Protein AF-A0A7S2F0U7-F1 (afdb_monomer_lite)

Foldseek 3Di:
DDDDPVCVVVPPPPPDDPCVDPVNVVVVVLVPDPPVVVVVVVVVVLLVLLPDDLVVNLVVVVVVLVVLVVVVVVVVVVVVVPPPPPPPDDPDDDDDDDDDDDDDDDDDDDDDDDDDDDDDDDDDDDDDDDDDDDDDDDPPPPPPPPPPPPCVVLVVLVVVLVVVLVSLVSSPLVPDDVVSLVVSLVVCVVSVCVVPQVLSVLVSLLSDDQVSLVVSLVSCVVSCNDPPLCSVVSCQCSHVVHVSNVVVVVVVVVVVCVVCLVVLVVVLVVLLVVLVVCVVFPLCPPVSVLSPVLSVLSVQLSVLVVQLCVLCVVVVVQCSNCVPQLVVQLVPDDPPDDPLVNSCRSRPPDDPVSVVSNVVSVVSNVVSLVVSLVSLVVLVVSLVVSVVVVDDVVSSVVSVVSSVVSVVVSVVVVVVVVVVVVVVVVVVVPPPVVPPDPPDPPVVVVVVVVVVVPPDDDDDDDDDDDDDDD

Organism: NCBI:txid327968

Sequence (470 aa):
AGVDLLQVGSLEHFDGSVEVLPIFRVAGALNDVPLEAKQALVLNTLAGFGNLPPPRRAEALRTALRTADLFKQADTTELQKLLPTGRRRDEEPVPKGEQFRGRVVEASRPEVWPDAPSTPSCGSCCAAPRRLHELDSDPKTSYAYKHANTDEPALVAQHMVQNFIRIIKEAKLREMPPEEFEAIAKEVQVQGARLVQPKQLVDVVSELSLEEREHLTEALVDARIVPEGQRGVLEEALRPGGYADKLSAVVRVVGSAFKLAWVCGALPIVELLLAVLLGQFPCGVALVIWLRVDFLLSLGLVAAACFMMHAFAPVYQRLREDPVGAVQRWQVMPEDCDLSEILGAVVPEVGLATYRAVGIGALACFGLVLLGTSWAVLGVLELLAVAFATCANAVLLSCAVFVALRFGLAVLLMHVVFLALDEIQLHRSRMPLLGGSILPVYEAAISRETSSIFKRTPTPRAPSEVSDFF

Radius of gyration: 35.86 Å; chains: 1; bounding box: 101×100×94 Å

Structure (mmCIF, N/CA/C/O backbone):
data_AF-A0A7S2F0U7-F1
#
_entry.id   AF-A0A7S2F0U7-F1
#
loop_
_atom_site.group_PDB
_atom_site.id
_atom_site.type_symbol
_atom_site.label_atom_id
_atom_site.label_alt_id
_atom_site.label_comp_id
_atom_site.label_asym_id
_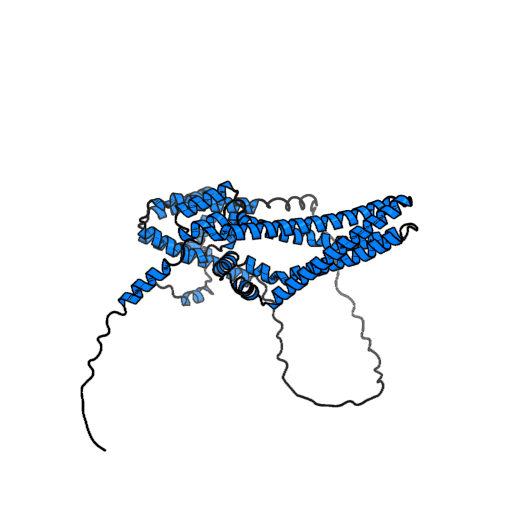atom_site.label_entity_id
_atom_site.label_seq_id
_atom_site.pdbx_PDB_ins_code
_atom_site.Cartn_x
_atom_site.Cartn_y
_atom_site.Cartn_z
_atom_site.occupancy
_atom_site.B_iso_or_equiv
_atom_site.auth_seq_id
_atom_site.auth_comp_id
_atom_site.auth_asym_id
_atom_site.auth_atom_id
_atom_site.pdbx_PDB_model_num
ATOM 1 N N . ALA A 1 1 ? -8.933 -6.677 55.255 1.00 35.47 1 ALA A N 1
ATOM 2 C CA . ALA A 1 1 ? -7.642 -6.666 55.967 1.00 35.47 1 ALA A CA 1
ATOM 3 C C . ALA A 1 1 ? -6.617 -6.036 55.034 1.00 35.47 1 ALA A C 1
ATOM 5 O O . ALA A 1 1 ? -6.398 -6.583 53.960 1.00 35.47 1 ALA A O 1
ATOM 6 N N . GLY A 1 2 ? -6.132 -4.834 55.353 1.00 32.94 2 GLY A N 1
ATOM 7 C CA . GLY A 1 2 ? -5.154 -4.130 54.522 1.00 32.94 2 GLY A CA 1
ATOM 8 C C . GLY A 1 2 ? -3.786 -4.777 54.683 1.00 32.94 2 GLY A C 1
ATOM 9 O O . GLY A 1 2 ? -3.299 -4.877 55.805 1.00 32.94 2 GLY A O 1
ATOM 10 N N . VAL A 1 3 ? -3.214 -5.263 53.584 1.00 36.38 3 VAL A N 1
ATOM 11 C CA . VAL A 1 3 ? -1.819 -5.709 53.544 1.00 36.38 3 VAL A CA 1
ATOM 12 C C . VAL A 1 3 ? -0.976 -4.470 53.277 1.00 36.38 3 VAL A C 1
ATOM 14 O O . VAL A 1 3 ? -1.165 -3.792 52.268 1.00 36.38 3 VAL A O 1
ATOM 17 N N . ASP A 1 4 ? -0.111 -4.150 54.231 1.00 33.41 4 ASP A N 1
ATOM 18 C CA . ASP A 1 4 ? 0.756 -2.981 54.218 1.00 33.41 4 ASP A CA 1
ATOM 19 C C . ASP A 1 4 ? 1.892 -3.202 53.206 1.00 33.41 4 ASP A C 1
ATOM 21 O O . ASP A 1 4 ? 2.687 -4.133 53.347 1.00 33.41 4 ASP A O 1
ATOM 25 N N . LEU A 1 5 ? 1.988 -2.357 52.174 1.00 42.28 5 LEU A N 1
ATOM 26 C CA . LEU A 1 5 ? 3.029 -2.442 51.133 1.00 42.28 5 LEU A CA 1
ATOM 27 C C . LEU A 1 5 ? 4.456 -2.271 51.697 1.00 42.28 5 LEU A C 1
ATOM 29 O O . LEU A 1 5 ? 5.426 -2.643 51.041 1.00 42.28 5 LEU A O 1
ATOM 33 N N . LEU A 1 6 ? 4.586 -1.792 52.938 1.00 40.56 6 LEU A N 1
ATOM 34 C CA . LEU A 1 6 ? 5.848 -1.727 53.679 1.00 40.56 6 LEU A CA 1
ATOM 35 C C . LEU A 1 6 ? 6.381 -3.101 54.127 1.00 40.56 6 LEU A C 1
ATOM 37 O O . LEU A 1 6 ? 7.569 -3.212 54.417 1.00 40.56 6 LEU A O 1
ATOM 41 N N . GLN A 1 7 ? 5.568 -4.167 54.130 1.00 45.78 7 GLN A N 1
ATOM 42 C CA . GLN A 1 7 ? 6.067 -5.521 54.418 1.00 45.78 7 GLN A CA 1
ATOM 43 C C . GLN A 1 7 ? 6.846 -6.151 53.255 1.00 45.78 7 GLN A C 1
ATOM 45 O O . GLN A 1 7 ? 7.627 -7.073 53.486 1.00 45.78 7 GLN A O 1
ATOM 50 N N . VAL A 1 8 ? 6.715 -5.644 52.024 1.00 47.84 8 VAL A N 1
ATOM 51 C CA . VAL A 1 8 ? 7.407 -6.218 50.854 1.00 47.84 8 VAL A CA 1
ATOM 52 C C . VAL A 1 8 ? 8.925 -5.997 50.924 1.00 47.84 8 VAL A C 1
ATOM 54 O O . VAL A 1 8 ? 9.683 -6.874 50.523 1.00 47.84 8 VAL A O 1
ATOM 57 N N . GLY A 1 9 ? 9.388 -4.902 51.540 1.00 47.81 9 GLY A N 1
ATOM 58 C CA . GLY A 1 9 ? 10.821 -4.642 51.751 1.00 47.81 9 GLY A CA 1
ATOM 59 C C . GLY A 1 9 ? 11.499 -5.607 52.734 1.00 47.81 9 GLY A C 1
ATOM 60 O O . GLY A 1 9 ? 12.716 -5.744 52.724 1.00 47.81 9 GLY A O 1
ATOM 61 N N . SER A 1 10 ? 10.725 -6.325 53.556 1.00 46.16 10 SER A N 1
ATOM 62 C CA . SER A 1 10 ? 11.263 -7.331 54.486 1.00 46.16 10 SER A CA 1
ATOM 63 C C . SER A 1 10 ? 11.508 -8.707 53.847 1.00 46.16 10 SER A C 1
ATOM 65 O O . SER A 1 10 ? 12.075 -9.584 54.494 1.00 46.16 10 SER A O 1
ATOM 67 N N . LEU A 1 11 ? 11.129 -8.897 52.575 1.00 46.50 11 LEU A N 1
ATOM 68 C CA . LEU A 1 11 ? 11.345 -10.144 51.829 1.00 46.50 11 LEU A CA 1
ATOM 69 C C . LEU A 1 11 ? 12.674 -10.186 51.056 1.00 46.50 11 LEU A C 1
ATOM 71 O O . LEU A 1 11 ? 13.037 -11.248 50.559 1.00 46.50 11 LEU A O 1
ATOM 75 N N . GLU A 1 12 ? 13.436 -9.087 50.982 1.00 50.28 12 GLU A N 1
ATOM 76 C CA . GLU A 1 12 ? 14.735 -9.067 50.282 1.00 50.28 12 GLU A CA 1
ATOM 77 C C . GLU A 1 12 ? 15.843 -9.863 50.998 1.00 50.28 12 GLU A C 1
ATOM 79 O O . GLU A 1 12 ? 16.900 -10.080 50.416 1.00 50.28 12 GLU A O 1
ATOM 84 N N . HIS A 1 13 ? 15.632 -10.307 52.242 1.00 47.69 13 HIS A N 1
ATOM 85 C CA . HIS A 1 13 ? 16.578 -11.133 53.013 1.00 47.69 13 HIS A CA 1
ATOM 86 C C . HIS A 1 13 ? 15.904 -12.395 53.575 1.00 47.69 13 HIS A C 1
ATOM 88 O O . HIS A 1 13 ? 16.092 -12.768 54.734 1.00 47.69 13 HIS A O 1
ATOM 94 N N . PHE A 1 14 ? 15.070 -13.058 52.770 1.00 53.19 14 PHE A N 1
ATOM 95 C CA . PHE A 1 14 ? 14.554 -14.374 53.137 1.00 53.19 14 PHE A CA 1
ATOM 96 C C . PHE A 1 14 ? 15.553 -15.462 52.706 1.00 53.19 14 PHE A C 1
ATOM 98 O O . PHE A 1 14 ? 15.464 -15.995 51.607 1.00 53.19 14 PHE A O 1
ATOM 105 N N . ASP A 1 15 ? 16.489 -15.818 53.594 1.00 57.03 15 ASP A N 1
ATOM 106 C CA . ASP A 1 15 ? 17.444 -16.937 53.412 1.00 57.03 15 ASP A CA 1
ATOM 107 C C . ASP A 1 15 ? 16.769 -18.332 53.449 1.00 57.03 15 ASP A C 1
ATOM 109 O O . ASP A 1 15 ? 17.424 -19.374 53.364 1.00 57.03 15 ASP A O 1
ATOM 113 N N . GLY A 1 16 ? 15.442 -18.384 53.598 1.00 62.53 16 GLY A N 1
ATOM 114 C CA . GLY A 1 16 ? 14.666 -19.616 53.521 1.00 62.53 16 GLY A CA 1
ATOM 115 C C . GLY A 1 16 ? 14.391 -20.007 52.072 1.00 62.53 16 GLY A C 1
ATOM 116 O O . GLY A 1 16 ? 13.912 -19.189 51.291 1.00 62.53 16 GLY A O 1
ATOM 117 N N . SER A 1 17 ? 14.634 -21.274 51.721 1.00 62.44 17 SER A N 1
ATOM 118 C CA . SER A 1 17 ? 14.264 -21.816 50.408 1.00 62.44 17 SER A CA 1
ATOM 119 C C . SER A 1 17 ? 12.797 -21.493 50.087 1.00 62.44 17 SER A C 1
ATOM 121 O O . SER A 1 17 ? 11.873 -21.920 50.788 1.00 62.44 17 SER A O 1
ATOM 123 N N . VAL A 1 18 ? 12.593 -20.727 49.014 1.00 61.75 18 VAL A N 1
ATOM 124 C CA . VAL A 1 18 ? 11.282 -20.268 48.526 1.00 61.75 18 VAL A CA 1
ATOM 125 C C . VAL A 1 18 ? 10.366 -21.462 48.197 1.00 61.75 18 VAL A C 1
ATOM 127 O O . VAL A 1 18 ? 9.144 -21.361 48.280 1.00 61.75 18 VAL A O 1
ATOM 130 N N . GLU A 1 19 ? 10.950 -22.638 47.945 1.00 59.66 19 GLU A N 1
ATOM 131 C CA . GLU A 1 19 ? 10.261 -23.910 47.687 1.00 59.66 19 GLU A CA 1
ATOM 132 C C . GLU A 1 19 ? 9.502 -24.465 48.908 1.00 59.66 19 GLU A C 1
ATOM 134 O O . GLU A 1 19 ? 8.650 -25.350 48.781 1.00 59.66 19 GLU A O 1
ATOM 139 N N . VAL A 1 20 ? 9.785 -23.967 50.117 1.00 74.50 20 VAL A N 1
ATOM 140 C CA . VAL A 1 20 ? 9.111 -24.424 51.345 1.00 74.50 20 VAL A CA 1
ATOM 141 C C . VAL A 1 20 ? 7.771 -23.715 51.550 1.00 74.50 20 VAL A C 1
ATOM 143 O O . VAL A 1 20 ? 6.907 -24.218 52.273 1.00 74.50 20 VAL A O 1
ATOM 146 N N . LEU A 1 21 ? 7.556 -22.575 50.890 1.00 70.00 21 LEU A N 1
ATOM 147 C CA . LEU A 1 21 ? 6.312 -21.831 51.012 1.00 70.00 21 LEU A CA 1
ATOM 148 C C . LEU A 1 21 ? 5.146 -22.640 50.408 1.00 70.00 21 LEU A C 1
ATOM 150 O O . LEU A 1 21 ? 5.244 -23.124 49.275 1.00 70.00 21 LEU A O 1
ATOM 154 N N . PRO A 1 22 ? 4.008 -22.764 51.120 1.00 67.81 22 PRO A N 1
ATOM 155 C CA . PRO A 1 22 ? 2.876 -23.579 50.677 1.00 67.81 22 PRO A CA 1
ATOM 156 C C . PRO A 1 22 ? 2.378 -23.236 49.269 1.00 67.81 22 PRO A C 1
ATOM 158 O O . PRO A 1 22 ? 1.986 -24.131 48.527 1.00 67.81 22 PRO A O 1
ATOM 161 N N . ILE A 1 23 ? 2.442 -21.961 48.874 1.00 56.31 23 ILE A N 1
ATOM 162 C CA . ILE A 1 23 ? 2.004 -21.516 47.547 1.00 56.31 23 ILE A CA 1
ATOM 163 C C . ILE A 1 23 ? 2.894 -22.060 46.419 1.00 56.31 23 ILE A C 1
ATOM 165 O O . ILE A 1 23 ? 2.378 -22.445 45.375 1.00 56.31 23 ILE A O 1
ATOM 169 N N . PHE A 1 24 ? 4.204 -22.186 46.649 1.00 60.50 24 PHE A N 1
ATOM 170 C CA . PHE A 1 24 ? 5.145 -22.740 45.673 1.00 60.50 24 PHE A CA 1
ATOM 171 C C . PHE A 1 24 ? 5.071 -24.266 45.616 1.00 60.50 24 PHE A C 1
ATOM 173 O O . PHE A 1 24 ? 5.196 -24.836 44.537 1.00 60.50 24 PHE A O 1
ATOM 180 N N . ARG A 1 25 ? 4.756 -24.935 46.734 1.00 71.69 25 ARG A N 1
ATOM 181 C CA . ARG A 1 25 ? 4.440 -26.375 46.725 1.00 71.69 25 ARG A CA 1
ATOM 182 C C . ARG A 1 25 ? 3.171 -26.678 45.946 1.00 71.69 25 ARG A C 1
ATOM 184 O O . ARG A 1 25 ? 3.137 -27.654 45.207 1.00 71.69 25 ARG A O 1
ATOM 191 N N . VAL A 1 26 ? 2.146 -25.839 46.091 1.00 70.31 26 VAL A N 1
ATOM 192 C CA . VAL A 1 26 ? 0.920 -25.961 45.297 1.00 70.31 26 VAL A CA 1
ATOM 193 C C . VAL A 1 26 ? 1.213 -25.678 43.828 1.00 70.31 26 VAL A C 1
ATOM 195 O O . VAL A 1 26 ? 0.771 -26.456 42.998 1.00 70.31 26 VAL A O 1
ATOM 198 N N . ALA A 1 27 ? 1.986 -24.640 43.492 1.00 67.06 27 ALA A N 1
ATOM 199 C CA . ALA A 1 27 ? 2.345 -24.335 42.106 1.00 67.06 27 ALA A CA 1
ATOM 200 C C . ALA A 1 27 ? 3.195 -25.440 41.451 1.00 67.06 27 ALA A C 1
ATOM 202 O O . ALA A 1 27 ? 2.913 -25.827 40.320 1.00 67.06 27 ALA A O 1
ATOM 203 N N . GLY A 1 28 ? 4.182 -25.986 42.168 1.00 75.56 28 GLY A N 1
ATOM 204 C CA . GLY A 1 28 ? 4.998 -27.116 41.715 1.00 75.56 28 GLY A CA 1
ATOM 205 C C . GLY A 1 28 ? 4.162 -28.378 41.521 1.00 75.56 28 GLY A C 1
ATOM 206 O O . GLY A 1 28 ? 4.160 -28.952 40.437 1.00 75.56 28 GLY A O 1
ATOM 207 N N . ALA A 1 29 ? 3.338 -28.731 42.515 1.00 79.00 29 ALA A N 1
ATOM 208 C CA . ALA A 1 29 ? 2.403 -29.845 42.395 1.00 79.00 29 ALA A CA 1
ATOM 209 C C . ALA A 1 29 ? 1.419 -29.637 41.237 1.00 79.00 29 ALA A C 1
ATOM 211 O O . ALA A 1 29 ? 1.126 -30.580 40.513 1.00 79.00 29 ALA A O 1
ATOM 212 N N . LEU A 1 30 ? 0.935 -28.410 41.019 1.00 75.75 30 LEU A N 1
ATOM 213 C CA . LEU A 1 30 ? 0.076 -28.092 39.884 1.00 75.75 30 LEU A CA 1
ATOM 214 C C . LEU A 1 30 ? 0.821 -28.280 38.566 1.00 75.75 30 LEU A C 1
ATOM 216 O O . LEU A 1 30 ? 0.221 -28.769 37.621 1.00 75.75 30 LEU A O 1
ATOM 220 N N . ASN A 1 31 ? 2.099 -27.905 38.486 1.00 79.94 31 ASN A N 1
ATOM 221 C CA . ASN A 1 31 ? 2.896 -28.023 37.270 1.00 79.94 31 ASN A CA 1
ATOM 222 C C . ASN A 1 31 ? 3.106 -29.488 36.857 1.00 79.94 31 ASN A C 1
ATOM 224 O O . ASN A 1 31 ? 2.975 -29.800 35.672 1.00 79.94 31 ASN A O 1
ATOM 228 N N . ASP A 1 32 ? 3.312 -30.372 37.833 1.00 85.75 32 ASP A N 1
ATOM 229 C CA . ASP A 1 32 ? 3.561 -31.805 37.626 1.00 85.75 32 ASP A CA 1
ATOM 230 C C . ASP A 1 32 ? 2.288 -32.615 37.312 1.00 85.75 32 ASP A C 1
ATOM 232 O O . ASP A 1 32 ? 2.357 -33.771 36.890 1.00 85.75 32 ASP A O 1
ATOM 236 N N . VAL A 1 33 ? 1.102 -32.023 37.489 1.00 87.44 33 VAL A N 1
ATOM 237 C CA . VAL A 1 33 ? -0.179 -32.682 37.203 1.00 87.44 33 VAL A CA 1
ATOM 238 C C . VAL A 1 33 ? -0.392 -32.813 35.681 1.00 87.44 33 VAL A C 1
ATOM 240 O O . VAL A 1 33 ? -0.211 -31.832 34.946 1.00 87.44 33 VAL A O 1
ATOM 243 N N . PRO A 1 34 ? -0.821 -33.991 35.177 1.00 85.38 34 PRO A N 1
ATOM 244 C CA . PRO A 1 34 ? -1.132 -34.182 33.761 1.00 85.38 34 PRO A CA 1
ATOM 245 C C . PRO A 1 34 ? -2.223 -33.215 33.283 1.00 85.38 34 PRO A C 1
ATOM 247 O O . PRO A 1 34 ? -3.118 -32.830 34.039 1.00 85.38 34 PRO A O 1
ATOM 250 N N . LEU A 1 35 ? -2.154 -32.822 32.006 1.00 75.62 35 LEU A N 1
ATOM 251 C CA . LEU A 1 35 ? -3.011 -31.784 31.417 1.00 75.62 35 LEU A CA 1
ATOM 252 C C . LEU A 1 35 ? -4.511 -32.039 31.650 1.00 75.62 35 LEU A C 1
ATOM 254 O O . LEU A 1 35 ? -5.248 -31.109 31.963 1.00 75.62 35 LEU A O 1
ATOM 258 N N . GLU A 1 36 ? -4.945 -33.297 31.578 1.00 82.38 36 GLU A N 1
ATOM 259 C CA . GLU A 1 36 ? -6.333 -33.715 31.819 1.00 82.38 36 GLU A CA 1
ATOM 260 C C . GLU A 1 36 ? -6.815 -33.365 33.235 1.00 82.38 36 GLU A C 1
ATOM 262 O O . GLU A 1 36 ? -7.922 -32.865 33.426 1.00 82.38 36 GLU A O 1
ATOM 267 N N . ALA A 1 37 ? -5.964 -33.556 34.244 1.00 81.31 37 ALA A N 1
ATOM 268 C CA . ALA A 1 37 ? -6.294 -33.248 35.630 1.00 81.31 37 ALA A CA 1
ATOM 269 C C . ALA A 1 37 ? -6.231 -31.737 35.918 1.00 81.31 37 ALA A C 1
ATOM 271 O O . ALA A 1 37 ? -7.042 -31.237 36.700 1.00 81.31 37 ALA A O 1
ATOM 272 N N . LYS A 1 38 ? -5.358 -30.984 35.231 1.00 75.62 38 LYS A N 1
ATOM 273 C CA . LYS A 1 38 ? -5.395 -29.507 35.237 1.00 75.62 38 LYS A CA 1
ATOM 274 C C . LYS A 1 38 ? -6.718 -28.994 34.666 1.00 75.62 38 LYS A C 1
ATOM 276 O O . LYS A 1 38 ? -7.359 -28.141 35.272 1.00 75.62 38 LYS A O 1
ATOM 281 N N . GLN A 1 39 ? -7.157 -29.549 33.537 1.00 68.38 39 GLN A N 1
ATOM 282 C CA . GLN A 1 39 ? -8.442 -29.206 32.923 1.00 68.38 39 GLN A CA 1
ATOM 283 C C . GLN A 1 39 ? -9.617 -29.560 33.842 1.00 68.38 39 GLN A C 1
ATOM 285 O O . GLN A 1 39 ? -10.492 -28.723 34.054 1.00 68.38 39 GLN A O 1
ATOM 290 N N . ALA A 1 40 ? -9.616 -30.750 34.449 1.00 76.88 40 ALA A N 1
ATOM 291 C CA . ALA A 1 40 ? -10.644 -31.157 35.406 1.00 76.88 40 ALA A CA 1
ATOM 292 C C . ALA A 1 40 ? -10.696 -30.233 36.633 1.00 76.88 40 ALA A C 1
ATOM 294 O O . ALA A 1 40 ? -11.779 -29.882 37.100 1.00 76.88 40 ALA A O 1
ATOM 295 N N . LEU A 1 41 ? -9.541 -29.792 37.138 1.00 76.88 41 LEU A N 1
ATOM 296 C CA . LEU A 1 41 ? -9.474 -28.835 38.238 1.00 76.88 41 LEU A CA 1
ATOM 297 C C . LEU A 1 41 ? -10.075 -27.483 37.842 1.00 76.88 41 LEU A C 1
ATOM 299 O O . LEU A 1 41 ? -10.883 -26.941 38.593 1.00 76.88 41 LEU A O 1
ATOM 303 N N . VAL A 1 42 ? -9.733 -26.956 36.663 1.00 72.06 42 VAL A N 1
ATOM 304 C CA . VAL A 1 42 ? -10.317 -25.706 36.148 1.00 72.06 42 VAL A CA 1
ATOM 305 C C . VAL A 1 42 ? -11.834 -25.839 36.004 1.00 72.06 42 VAL A C 1
ATOM 307 O O . VAL A 1 42 ? -12.563 -24.979 36.493 1.00 72.06 42 VAL A O 1
ATOM 310 N N . LEU A 1 43 ? -12.319 -26.943 35.429 1.00 67.19 43 LEU A N 1
ATOM 311 C CA . LEU A 1 43 ? -13.753 -27.215 35.279 1.00 67.19 43 LEU A CA 1
ATOM 312 C C . LEU A 1 43 ? -14.472 -27.292 36.631 1.00 67.19 43 LEU A C 1
ATOM 314 O O . LEU A 1 43 ? -15.510 -26.660 36.810 1.00 67.19 43 LEU A O 1
ATOM 318 N N . ASN A 1 44 ? -13.907 -27.994 37.614 1.00 76.75 44 ASN A N 1
ATOM 319 C CA . ASN A 1 44 ? -14.486 -28.079 38.958 1.00 76.75 44 ASN A CA 1
ATOM 320 C C . ASN A 1 44 ? -14.482 -26.725 39.679 1.00 76.75 44 ASN A C 1
ATOM 322 O O . ASN A 1 44 ? -15.413 -26.412 40.422 1.00 76.75 44 ASN A O 1
ATOM 326 N N . THR A 1 45 ? -13.461 -25.901 39.439 1.00 74.88 45 THR A N 1
ATOM 327 C CA . THR A 1 45 ? -13.364 -24.553 40.011 1.00 74.88 45 THR A CA 1
ATOM 328 C C . THR A 1 45 ? -14.417 -23.624 39.397 1.00 74.88 45 THR A C 1
ATOM 330 O O . THR A 1 45 ? -15.090 -22.896 40.126 1.00 74.88 45 THR A O 1
ATOM 333 N N . LEU A 1 46 ? -14.627 -23.697 38.077 1.00 71.12 46 LEU A N 1
ATOM 334 C CA . LEU A 1 46 ? -15.683 -22.964 37.367 1.00 71.12 46 LEU A CA 1
ATOM 335 C C . LEU A 1 46 ? -17.086 -23.421 37.794 1.00 71.12 46 LEU A C 1
ATOM 337 O O . LEU A 1 46 ? -17.947 -22.588 38.079 1.00 71.12 46 LEU A O 1
ATOM 341 N N . ALA A 1 47 ? -17.303 -24.731 37.933 1.00 74.88 47 ALA A N 1
ATOM 342 C CA . ALA A 1 47 ? -18.557 -25.279 38.446 1.00 74.88 47 ALA A CA 1
ATOM 343 C C . ALA A 1 47 ? -18.834 -24.816 39.889 1.00 74.88 47 ALA A C 1
ATOM 345 O O . ALA A 1 47 ? -19.951 -24.415 40.219 1.00 74.88 47 ALA A O 1
ATOM 346 N N . GLY A 1 48 ? -17.806 -24.804 40.745 1.00 78.94 48 GLY A N 1
ATOM 347 C CA . GLY A 1 48 ? -17.885 -24.266 42.103 1.00 78.94 48 GLY A CA 1
ATOM 348 C C . GLY A 1 48 ? -18.218 -22.772 42.134 1.00 78.94 48 GLY A C 1
ATOM 349 O O . GLY A 1 48 ? -19.027 -22.347 42.957 1.00 78.94 48 GLY A O 1
ATOM 350 N N . PHE A 1 49 ? -17.662 -21.988 41.205 1.00 79.69 49 PHE A N 1
ATOM 351 C CA . PHE A 1 49 ? -17.970 -20.564 41.057 1.00 79.69 49 PHE A CA 1
ATOM 352 C C . PHE A 1 49 ? -19.442 -20.326 40.697 1.00 79.69 49 PHE A C 1
ATOM 354 O O . PHE A 1 49 ? -20.078 -19.448 41.281 1.00 79.69 49 PHE A O 1
ATOM 361 N N . GLY A 1 50 ? -20.015 -21.137 39.801 1.00 72.94 50 GLY A N 1
ATOM 362 C CA . GLY A 1 50 ? -21.434 -21.055 39.434 1.00 72.94 50 GLY A CA 1
ATOM 363 C C . GLY A 1 50 ? -22.386 -21.216 40.628 1.00 72.94 50 GLY A C 1
ATOM 364 O O . GLY A 1 50 ? -23.410 -20.533 40.688 1.00 72.94 50 GLY A O 1
ATOM 365 N N . ASN A 1 51 ? -21.997 -22.041 41.608 1.00 82.88 51 ASN A N 1
ATOM 366 C CA . ASN A 1 51 ? -22.768 -22.336 42.821 1.00 82.88 51 ASN A CA 1
ATOM 367 C C . ASN A 1 51 ? -22.644 -21.273 43.929 1.00 82.88 51 ASN A C 1
ATOM 369 O O . ASN A 1 51 ? -23.333 -21.369 44.947 1.00 82.88 51 ASN A O 1
ATOM 373 N N . LEU A 1 52 ? -21.766 -20.274 43.783 1.00 79.75 52 LEU A N 1
ATOM 374 C CA . LEU A 1 52 ? -21.615 -19.223 44.788 1.00 79.75 52 LEU A CA 1
ATOM 375 C C . LEU A 1 52 ? -22.823 -18.265 44.780 1.00 79.75 52 LEU A C 1
ATOM 377 O O . LEU A 1 52 ? -23.354 -17.946 43.713 1.00 79.75 52 LEU A O 1
ATOM 381 N N . PRO A 1 53 ? -23.220 -17.722 45.950 1.00 79.62 53 PRO A N 1
ATOM 382 C CA . PRO A 1 53 ? -24.194 -16.639 46.009 1.00 79.62 53 PRO A CA 1
ATOM 383 C C . PRO A 1 53 ? -23.732 -15.445 45.158 1.00 79.62 53 PRO A C 1
ATOM 385 O O . PRO A 1 53 ? -22.531 -15.153 45.133 1.00 79.62 53 PRO A O 1
ATOM 388 N N . PRO A 1 54 ? -24.650 -14.690 44.535 1.00 80.19 54 PRO A N 1
ATOM 389 C CA . PRO A 1 54 ? -24.315 -13.542 43.695 1.00 80.19 54 PRO A CA 1
ATOM 390 C C . PRO A 1 54 ? -23.250 -12.574 44.236 1.00 80.19 54 PRO A C 1
ATOM 392 O O . PRO A 1 54 ? -22.287 -12.306 43.511 1.00 80.19 54 PRO A O 1
ATOM 395 N N . PRO A 1 55 ? -23.306 -12.106 45.504 1.00 74.56 55 PRO A N 1
ATOM 396 C CA . PRO A 1 55 ? -22.284 -11.194 46.019 1.00 74.56 55 PRO A CA 1
ATOM 397 C C . PRO A 1 55 ? -20.891 -11.839 46.084 1.00 74.56 55 PRO A C 1
ATOM 399 O O . PRO A 1 55 ? -19.888 -11.170 45.841 1.00 74.56 55 PRO A O 1
ATOM 402 N N . ARG A 1 56 ? -20.818 -13.150 46.347 1.00 77.50 56 ARG A N 1
ATOM 403 C CA . ARG A 1 56 ? -19.562 -13.916 46.392 1.00 77.50 56 ARG A CA 1
ATOM 404 C C . ARG A 1 56 ? -19.005 -14.171 44.991 1.00 77.50 56 ARG A C 1
ATOM 406 O O . ARG A 1 56 ? -17.789 -14.160 44.833 1.00 77.50 56 ARG A O 1
ATOM 413 N N . ARG A 1 57 ? -19.865 -14.353 43.978 1.00 79.88 57 ARG A N 1
ATOM 414 C CA . ARG A 1 57 ? -19.445 -14.435 42.565 1.00 79.88 57 ARG A CA 1
ATOM 415 C C . ARG A 1 57 ? -18.816 -13.130 42.103 1.00 79.88 57 ARG A C 1
ATOM 417 O O . ARG A 1 57 ? -17.726 -13.151 41.542 1.00 79.88 57 ARG A O 1
ATOM 424 N N . ALA A 1 58 ? -19.458 -11.999 42.398 1.00 71.25 58 ALA A N 1
ATOM 425 C CA . ALA A 1 58 ? -18.920 -10.683 42.065 1.00 71.25 58 ALA A CA 1
ATOM 426 C C . ALA A 1 58 ? -17.571 -10.418 42.760 1.00 71.25 58 ALA A C 1
ATOM 428 O O . ALA A 1 58 ? -16.640 -9.916 42.135 1.00 71.25 58 ALA A O 1
ATOM 429 N N . GLU A 1 59 ? -17.433 -10.787 44.038 1.00 76.38 59 GLU A N 1
ATOM 430 C CA . GLU A 1 59 ? -16.171 -10.659 44.776 1.00 76.38 59 GLU A CA 1
ATOM 431 C C . GLU A 1 59 ? -15.066 -11.557 44.201 1.00 76.38 59 GLU A C 1
ATOM 433 O O . GLU A 1 59 ? -13.966 -11.078 43.935 1.00 76.38 59 GLU A O 1
ATOM 438 N N . ALA A 1 60 ? -15.364 -12.830 43.935 1.00 76.31 60 ALA A N 1
ATOM 439 C CA . ALA A 1 60 ? -14.407 -13.755 43.335 1.00 76.31 60 ALA A CA 1
ATOM 440 C C . ALA A 1 60 ? -13.981 -13.316 41.921 1.00 76.31 60 ALA A C 1
ATOM 442 O O . ALA A 1 60 ? -12.798 -13.409 41.593 1.00 76.31 60 ALA A O 1
ATOM 443 N N . LEU A 1 61 ? -14.899 -12.760 41.119 1.00 72.81 61 LEU A N 1
ATOM 444 C CA . LEU A 1 61 ? -14.580 -12.186 39.809 1.00 72.81 61 LEU A CA 1
ATOM 445 C C . LEU A 1 61 ? -13.653 -10.969 39.943 1.00 72.81 61 LEU A C 1
ATOM 447 O O . LEU A 1 61 ? -12.640 -10.897 39.253 1.00 72.81 61 LEU A O 1
ATOM 451 N N . ARG A 1 62 ? -13.943 -10.043 40.869 1.00 73.56 62 ARG A N 1
ATOM 452 C CA . ARG A 1 62 ? -13.066 -8.888 41.139 1.00 73.56 62 ARG A CA 1
ATOM 453 C C . ARG A 1 62 ? -11.674 -9.320 41.576 1.00 73.56 62 ARG A C 1
ATOM 455 O O . ARG A 1 62 ? -10.692 -8.731 41.132 1.00 73.56 62 ARG A O 1
ATOM 462 N N . THR A 1 63 ? -11.576 -10.334 42.435 1.00 75.00 63 THR A N 1
ATOM 463 C CA . THR A 1 63 ? -10.280 -10.870 42.857 1.00 75.00 63 THR A CA 1
ATOM 464 C C . THR A 1 63 ? -9.537 -11.469 41.668 1.00 75.00 63 THR A C 1
ATOM 466 O O . THR A 1 63 ? -8.382 -11.115 41.466 1.00 75.00 63 THR A O 1
ATOM 469 N N . ALA A 1 64 ? -10.193 -12.282 40.835 1.00 73.19 64 ALA A N 1
ATOM 470 C CA . ALA A 1 64 ? -9.574 -12.873 39.649 1.00 73.19 64 ALA A CA 1
ATOM 471 C C . ALA A 1 64 ? -9.059 -11.814 38.656 1.00 73.19 64 ALA A C 1
ATOM 473 O O . ALA A 1 64 ? -7.913 -11.899 38.215 1.00 73.19 64 ALA A O 1
ATOM 474 N N . LEU A 1 65 ? -9.862 -10.786 38.354 1.00 66.06 65 LEU A N 1
ATOM 475 C CA . LEU A 1 65 ? -9.469 -9.687 37.463 1.00 66.06 65 LEU A CA 1
ATOM 476 C C . LEU A 1 65 ? -8.288 -8.888 38.039 1.00 66.06 65 LEU A C 1
ATOM 478 O O . LEU A 1 65 ? -7.326 -8.605 37.328 1.00 66.06 65 LEU A O 1
ATOM 482 N N . ARG A 1 66 ? -8.299 -8.607 39.350 1.00 72.06 66 ARG A N 1
ATOM 483 C CA . ARG A 1 66 ? -7.188 -7.928 40.037 1.00 72.06 66 ARG A CA 1
ATOM 484 C C . ARG A 1 66 ? -5.905 -8.757 40.021 1.00 72.06 66 ARG A C 1
ATOM 486 O O . ARG A 1 66 ? -4.820 -8.206 39.866 1.00 72.06 66 ARG A O 1
ATOM 493 N N . THR A 1 67 ? -6.012 -10.073 40.186 1.00 70.25 67 THR A N 1
ATOM 494 C CA . THR A 1 67 ? -4.865 -10.980 40.103 1.00 70.25 67 THR A CA 1
ATOM 495 C C . THR A 1 67 ? -4.303 -11.029 38.679 1.00 70.25 67 THR A C 1
ATOM 497 O O . THR A 1 67 ? -3.086 -10.994 38.517 1.00 70.25 67 THR A O 1
ATOM 500 N N . ALA A 1 68 ? -5.156 -11.032 37.649 1.00 66.69 68 ALA A N 1
ATOM 501 C CA . ALA A 1 68 ? -4.724 -10.964 36.252 1.00 66.69 68 ALA A CA 1
ATOM 502 C C . ALA A 1 68 ? -3.968 -9.658 35.932 1.00 66.69 68 ALA A C 1
ATOM 504 O O . ALA A 1 68 ? -2.922 -9.701 35.284 1.00 66.69 68 ALA A O 1
ATOM 505 N N . ASP A 1 69 ? -4.438 -8.514 36.445 1.00 65.19 69 ASP A N 1
ATOM 506 C CA . ASP A 1 69 ? -3.739 -7.226 36.315 1.00 65.19 69 ASP A CA 1
ATOM 507 C C . ASP A 1 69 ? -2.344 -7.255 36.961 1.00 65.19 69 ASP A C 1
ATOM 509 O O . ASP A 1 69 ? -1.379 -6.759 36.374 1.00 65.19 69 ASP A O 1
ATOM 513 N N . LEU A 1 70 ? -2.211 -7.870 38.143 1.00 71.00 70 LEU A N 1
ATOM 514 C CA . LEU A 1 70 ? -0.922 -8.005 38.830 1.00 71.00 70 LEU A CA 1
ATOM 515 C C . LEU A 1 70 ? 0.070 -8.864 38.036 1.00 71.00 70 LEU A C 1
ATOM 517 O O . LEU A 1 70 ? 1.238 -8.493 37.934 1.00 71.00 70 LEU A O 1
ATOM 521 N N . PHE A 1 71 ? -0.381 -9.969 37.436 1.00 64.69 71 PHE A N 1
ATOM 522 C CA . PHE A 1 71 ? 0.476 -10.794 36.577 1.00 64.69 71 PHE A CA 1
ATOM 523 C C . PHE A 1 71 ? 0.941 -10.034 35.333 1.00 64.69 71 PHE A C 1
ATOM 525 O O . PHE A 1 71 ? 2.122 -10.066 34.998 1.00 64.69 71 PHE A O 1
ATOM 532 N N . LYS A 1 72 ? 0.044 -9.273 34.696 1.00 60.09 72 LYS A N 1
ATOM 533 C CA . LYS A 1 72 ? 0.383 -8.456 33.523 1.00 60.09 72 LYS A CA 1
ATOM 534 C C . LYS A 1 72 ? 1.420 -7.378 33.862 1.00 60.09 72 LYS A C 1
ATOM 536 O O . LYS A 1 72 ? 2.340 -7.143 33.082 1.00 60.09 72 LYS A O 1
ATOM 541 N N . GLN A 1 73 ? 1.304 -6.752 35.036 1.00 69.25 73 GLN A N 1
ATOM 542 C CA . GLN A 1 73 ? 2.298 -5.795 35.534 1.00 69.25 73 GLN A CA 1
ATOM 543 C C . GLN A 1 73 ? 3.641 -6.471 35.842 1.00 69.25 73 GLN A C 1
ATOM 545 O O . GLN A 1 73 ? 4.690 -5.941 35.464 1.00 69.25 73 GLN A O 1
ATOM 550 N N . ALA A 1 74 ? 3.630 -7.650 36.469 1.00 70.38 74 ALA A N 1
ATOM 551 C CA . ALA A 1 74 ? 4.843 -8.407 36.770 1.00 70.38 74 ALA A CA 1
ATOM 552 C C . ALA A 1 74 ? 5.621 -8.778 35.495 1.00 70.38 74 ALA A C 1
ATOM 554 O O . ALA A 1 74 ? 6.816 -8.491 35.426 1.00 70.38 74 ALA A O 1
ATOM 555 N N . ASP A 1 75 ? 4.940 -9.279 34.457 1.00 63.38 75 ASP A N 1
ATOM 556 C CA . ASP A 1 75 ? 5.558 -9.605 33.162 1.00 63.38 75 ASP A CA 1
ATOM 557 C C . ASP A 1 75 ? 6.199 -8.378 32.506 1.00 63.38 75 ASP A C 1
ATOM 559 O O . ASP A 1 75 ? 7.333 -8.442 32.034 1.00 63.38 75 ASP A O 1
ATOM 563 N N . THR A 1 76 ? 5.518 -7.225 32.521 1.00 64.44 76 THR A N 1
ATOM 564 C CA . THR A 1 76 ? 6.096 -5.986 31.971 1.00 64.44 76 THR A CA 1
ATOM 565 C C . THR A 1 76 ? 7.309 -5.494 32.760 1.00 64.44 76 THR A C 1
ATOM 567 O O . THR A 1 76 ? 8.227 -4.925 32.170 1.00 64.44 76 THR A O 1
ATOM 570 N N . THR A 1 77 ? 7.346 -5.743 34.072 1.00 71.19 77 THR A N 1
ATOM 571 C CA . THR A 1 77 ? 8.444 -5.317 34.951 1.00 71.19 77 THR A CA 1
ATOM 572 C C . THR A 1 77 ? 9.662 -6.237 34.800 1.00 71.19 77 THR A C 1
ATOM 574 O O . THR A 1 77 ? 10.792 -5.755 34.755 1.00 71.19 77 THR A O 1
ATOM 577 N N . GLU A 1 78 ? 9.453 -7.548 34.655 1.00 62.12 78 GLU A N 1
ATOM 578 C CA . GLU A 1 78 ? 10.504 -8.531 34.344 1.00 62.12 78 GLU A CA 1
ATOM 579 C C . GLU A 1 78 ? 11.105 -8.290 32.948 1.00 62.12 78 GLU A C 1
ATOM 581 O O . GLU A 1 78 ? 12.328 -8.239 32.801 1.00 62.12 78 GLU A O 1
ATOM 586 N N . LEU A 1 79 ? 10.273 -8.009 31.937 1.00 49.09 79 LEU A N 1
ATOM 587 C CA . LEU A 1 79 ? 10.741 -7.587 30.608 1.00 49.09 79 LEU A CA 1
ATOM 588 C C . LEU A 1 79 ? 11.563 -6.289 30.661 1.00 49.09 79 LEU A C 1
ATOM 590 O O . LEU A 1 79 ? 12.550 -6.160 29.936 1.00 49.09 79 LEU A O 1
ATOM 594 N N . GLN A 1 80 ? 11.212 -5.348 31.542 1.00 54.88 80 GLN A N 1
ATOM 595 C CA . GLN A 1 80 ? 11.992 -4.125 31.764 1.00 54.88 80 GLN A CA 1
ATOM 596 C C . GLN A 1 80 ? 13.342 -4.377 32.446 1.00 54.88 80 GLN A C 1
ATOM 598 O O . GLN A 1 80 ? 14.298 -3.661 32.154 1.00 54.88 80 GLN A O 1
ATOM 603 N N . LYS A 1 81 ? 13.445 -5.385 33.323 1.00 69.38 81 LYS A N 1
ATOM 604 C CA . LYS A 1 81 ? 14.710 -5.780 33.968 1.00 69.38 81 LYS A CA 1
ATOM 605 C C . LYS A 1 81 ? 15.647 -6.540 33.026 1.00 69.38 81 LYS A C 1
ATOM 607 O O . LYS A 1 81 ? 16.861 -6.456 33.190 1.00 69.38 81 LYS A O 1
ATOM 612 N N . LEU A 1 82 ? 15.097 -7.276 32.058 1.00 48.75 82 LEU A N 1
ATOM 613 C CA . LEU A 1 82 ? 15.866 -8.051 31.075 1.00 48.75 82 LEU A CA 1
ATOM 614 C C . LEU A 1 82 ? 16.306 -7.232 29.856 1.00 48.75 82 LEU A C 1
ATOM 616 O O . LEU A 1 82 ? 17.219 -7.643 29.136 1.00 48.75 82 LEU A O 1
ATOM 620 N N . LEU A 1 83 ? 15.702 -6.065 29.620 1.00 44.88 83 LEU A N 1
ATOM 621 C CA . LEU A 1 83 ? 16.228 -5.109 28.654 1.00 44.88 83 LEU A CA 1
ATOM 622 C C . LEU A 1 83 ? 17.555 -4.555 29.195 1.00 44.88 83 LEU A C 1
ATOM 624 O O . LEU A 1 83 ? 17.570 -3.993 30.292 1.00 44.88 83 LEU A O 1
ATOM 628 N N . PRO A 1 84 ? 18.676 -4.685 28.459 1.00 42.00 84 PRO A N 1
ATOM 629 C CA . PRO A 1 84 ? 19.938 -4.120 28.898 1.00 42.00 84 PRO A CA 1
ATOM 630 C C . PRO A 1 84 ? 19.723 -2.623 29.079 1.00 42.00 84 PRO A C 1
ATOM 632 O O . PRO A 1 84 ? 19.411 -1.908 28.123 1.00 42.00 84 PRO A O 1
ATOM 635 N N . THR A 1 85 ? 19.875 -2.150 30.313 1.00 51.22 85 THR A N 1
ATOM 636 C CA . THR A 1 85 ? 20.011 -0.731 30.613 1.00 51.22 85 THR A CA 1
ATOM 637 C C . THR A 1 85 ? 21.272 -0.274 29.900 1.00 51.22 85 THR A C 1
ATOM 639 O O . THR A 1 85 ? 22.389 -0.379 30.403 1.00 51.22 85 THR A O 1
ATOM 642 N N . GLY A 1 86 ? 21.090 0.156 28.650 1.00 42.16 86 GLY A N 1
ATOM 643 C CA . GLY A 1 86 ? 22.108 0.803 27.854 1.00 42.16 86 GLY A CA 1
ATOM 644 C C . GLY A 1 86 ? 22.621 1.960 28.685 1.00 42.16 86 GLY A C 1
ATOM 645 O O . GLY A 1 86 ? 21.923 2.953 28.874 1.00 42.16 86 GLY A O 1
ATOM 646 N N . ARG A 1 87 ? 23.814 1.761 29.243 1.00 39.84 87 ARG A N 1
ATOM 647 C CA . ARG A 1 87 ? 24.596 2.730 29.994 1.00 39.84 87 ARG A CA 1
ATOM 648 C C . ARG A 1 87 ? 24.651 3.997 29.143 1.00 39.84 87 ARG A C 1
ATOM 650 O O . ARG A 1 87 ? 25.442 4.074 28.204 1.00 39.84 87 ARG A O 1
ATOM 657 N N . ARG A 1 88 ? 23.752 4.951 29.419 1.00 40.38 88 ARG A N 1
ATOM 658 C CA . ARG A 1 88 ? 23.848 6.319 28.913 1.00 40.38 88 ARG A CA 1
ATOM 659 C C . ARG A 1 88 ? 25.228 6.785 29.347 1.00 40.38 88 ARG A C 1
ATOM 661 O O . ARG A 1 88 ? 25.472 6.915 30.541 1.00 40.38 88 ARG A O 1
ATOM 668 N N . ARG A 1 89 ? 26.142 6.934 28.386 1.00 44.28 89 ARG A N 1
ATOM 669 C CA . ARG A 1 89 ? 27.328 7.757 28.597 1.00 44.28 89 ARG A CA 1
ATOM 670 C C . ARG A 1 89 ? 26.812 9.115 29.030 1.00 44.28 89 ARG A C 1
ATOM 672 O O . ARG A 1 89 ? 25.957 9.681 28.352 1.00 44.28 89 ARG A O 1
ATOM 679 N N . ASP A 1 90 ? 27.311 9.550 30.169 1.00 42.44 90 ASP A N 1
ATOM 680 C CA . ASP A 1 90 ? 27.094 10.864 30.730 1.00 42.44 90 ASP A CA 1
ATOM 681 C C . ASP A 1 90 ? 27.336 11.917 29.640 1.00 42.44 90 ASP A C 1
ATOM 683 O O . ASP A 1 90 ? 28.448 12.070 29.132 1.00 42.44 90 ASP A O 1
ATOM 687 N N . GLU A 1 91 ? 26.268 12.603 29.231 1.00 41.28 91 GLU A N 1
ATOM 688 C CA . GLU A 1 91 ? 26.392 13.906 28.594 1.00 41.28 91 GLU A CA 1
ATOM 689 C C . GLU A 1 91 ? 26.821 14.872 29.694 1.00 41.28 91 GLU A C 1
ATOM 691 O O . GLU A 1 91 ? 26.028 15.347 30.508 1.00 41.28 91 GLU A O 1
ATOM 696 N N . GLU A 1 92 ? 28.129 15.081 29.744 1.00 42.03 92 GLU A N 1
ATOM 697 C CA . GLU A 1 92 ? 28.779 16.115 30.523 1.00 42.03 92 GLU A CA 1
ATOM 698 C C . GLU A 1 92 ? 28.189 17.486 30.123 1.00 42.03 92 GLU A C 1
ATOM 700 O O . GLU A 1 92 ? 28.114 17.808 28.930 1.00 42.03 92 GLU A O 1
ATOM 705 N N . PRO A 1 93 ? 27.714 18.303 31.078 1.00 42.12 93 PRO A N 1
ATOM 706 C CA . PRO A 1 93 ? 27.102 19.585 30.767 1.00 42.12 93 PRO A CA 1
ATOM 707 C C . PRO A 1 93 ? 28.156 20.561 30.232 1.00 42.12 93 PRO A C 1
ATOM 709 O O . PRO A 1 93 ? 29.024 21.033 30.964 1.00 42.12 93 PRO A O 1
ATOM 712 N N . VAL A 1 94 ? 28.040 20.900 28.946 1.00 45.53 94 VAL A N 1
ATOM 713 C CA . VAL A 1 94 ? 28.827 21.955 28.295 1.00 45.53 94 VAL A CA 1
ATOM 714 C C . VAL A 1 94 ? 28.557 23.296 29.000 1.00 45.53 94 VAL A C 1
ATOM 716 O O . VAL A 1 94 ? 27.402 23.739 29.045 1.00 45.53 94 VAL A O 1
ATOM 719 N N . PRO A 1 95 ? 29.583 23.976 29.545 1.00 47.25 95 PRO A N 1
ATOM 720 C CA . PRO A 1 95 ? 29.405 25.272 30.180 1.00 47.25 95 PRO A CA 1
ATOM 721 C C . PRO A 1 95 ? 29.045 26.331 29.133 1.00 47.25 95 PRO A C 1
ATOM 723 O O . PRO A 1 95 ? 29.726 26.516 28.125 1.00 47.25 95 PRO A O 1
ATOM 726 N N . LYS A 1 96 ? 27.955 27.056 29.397 1.00 52.50 96 LYS A N 1
ATOM 727 C CA . LYS A 1 96 ? 27.581 28.267 28.662 1.00 52.50 96 LYS A CA 1
ATOM 728 C C . LYS A 1 96 ? 28.612 29.354 28.963 1.00 52.50 96 LYS A C 1
ATOM 730 O O . LYS A 1 96 ? 28.644 29.868 30.077 1.00 52.50 96 LYS A O 1
ATOM 735 N N . GLY A 1 97 ? 29.411 29.712 27.965 1.00 38.66 97 GLY A N 1
ATOM 736 C CA . GLY A 1 97 ? 30.387 30.790 28.048 1.00 38.66 97 GLY A CA 1
ATOM 737 C C . GLY A 1 97 ? 30.586 31.482 26.703 1.00 38.66 97 GLY A C 1
ATOM 738 O O . GLY A 1 97 ? 31.052 30.877 25.749 1.00 38.66 97 GLY A O 1
ATOM 739 N N . GLU A 1 98 ? 30.237 32.766 26.693 1.00 40.84 98 GLU A N 1
ATOM 740 C CA . GLU A 1 98 ? 30.923 33.837 25.962 1.00 40.84 98 GLU A CA 1
ATOM 741 C C . GLU A 1 98 ? 30.715 33.978 24.445 1.00 40.84 98 GLU A C 1
ATOM 743 O O . GLU A 1 98 ? 31.452 33.528 23.574 1.00 40.84 98 GLU A O 1
ATOM 748 N N . GLN A 1 99 ? 29.707 34.804 24.175 1.00 48.78 99 GLN A N 1
ATOM 749 C CA . GLN A 1 99 ? 29.692 35.872 23.184 1.00 48.78 99 GLN A CA 1
ATOM 750 C C . GLN A 1 99 ? 31.094 36.476 22.928 1.00 48.78 99 GLN A C 1
ATOM 752 O O . GLN A 1 99 ? 31.551 37.325 23.690 1.00 48.78 99 GLN A O 1
ATOM 757 N N . PHE A 1 100 ? 31.744 36.110 21.816 1.00 41.66 100 PHE A N 1
ATOM 758 C CA . PHE A 1 100 ? 32.903 36.847 21.303 1.00 41.66 100 PHE A CA 1
ATOM 759 C C . PHE A 1 100 ? 32.715 37.281 19.849 1.00 41.66 100 PHE A C 1
ATOM 761 O O . PHE A 1 100 ? 32.533 36.506 18.913 1.00 41.66 100 PHE A O 1
ATOM 768 N N . ARG A 1 101 ? 32.738 38.601 19.712 1.00 41.59 101 ARG A N 1
ATOM 769 C CA . ARG A 1 101 ? 32.678 39.421 18.510 1.00 41.59 101 ARG A CA 1
ATOM 770 C C . ARG A 1 101 ? 34.116 39.583 18.014 1.00 41.59 101 ARG A C 1
ATOM 772 O O . ARG A 1 101 ? 34.926 40.119 18.762 1.00 41.59 101 ARG A O 1
ATOM 779 N N . GLY A 1 102 ? 34.454 39.199 16.781 1.00 34.84 102 GLY A N 1
ATOM 780 C CA . GLY A 1 102 ? 35.829 39.437 16.327 1.00 34.84 102 GLY A CA 1
ATOM 781 C C . GLY A 1 102 ? 36.230 38.932 14.948 1.00 34.84 102 GLY A C 1
ATOM 782 O O . GLY A 1 102 ? 36.832 37.882 14.836 1.00 34.84 102 GLY A O 1
ATOM 783 N N . ARG A 1 103 ? 35.954 39.762 13.939 1.00 34.75 103 ARG A N 1
ATOM 784 C CA . ARG A 1 103 ? 36.924 40.324 12.979 1.00 34.75 103 ARG A CA 1
ATOM 785 C C . ARG A 1 103 ? 37.861 39.376 12.189 1.00 34.75 103 ARG A C 1
ATOM 787 O O . ARG A 1 103 ? 38.782 38.770 12.713 1.00 34.75 103 ARG A O 1
ATOM 794 N N . VAL A 1 104 ? 37.675 39.458 10.870 1.00 44.72 104 VAL A N 1
ATOM 795 C CA . VAL A 1 104 ? 38.633 39.234 9.773 1.00 44.72 104 VAL A CA 1
ATOM 796 C C . VAL A 1 104 ? 40.048 39.720 10.113 1.00 44.72 104 VAL A C 1
ATOM 798 O O . VAL A 1 104 ? 40.204 40.917 10.344 1.00 44.72 104 VAL A O 1
ATOM 801 N N . VAL A 1 105 ? 41.054 38.837 10.042 1.00 41.41 105 VAL A N 1
ATOM 802 C CA . VAL A 1 105 ? 42.433 39.152 9.617 1.00 41.41 105 VAL A CA 1
ATOM 803 C C . VAL A 1 105 ? 43.041 37.932 8.908 1.00 41.41 105 VAL A C 1
ATOM 805 O O . VAL A 1 105 ? 42.743 36.778 9.197 1.00 41.41 105 VAL A O 1
ATOM 808 N N . GLU A 1 106 ? 43.854 38.279 7.929 1.00 38.00 106 GLU A N 1
ATOM 809 C CA . GLU A 1 106 ? 44.475 37.562 6.833 1.00 38.00 106 GLU A CA 1
ATOM 810 C C . GLU A 1 106 ? 45.865 36.985 7.190 1.00 38.00 106 GLU A C 1
ATOM 812 O O . GLU A 1 106 ? 46.553 37.510 8.058 1.00 38.00 106 GLU A O 1
ATOM 817 N N . ALA A 1 107 ? 46.265 35.950 6.436 1.00 39.22 107 ALA A N 1
ATOM 818 C CA . ALA A 1 107 ? 47.628 35.470 6.146 1.00 39.22 107 ALA A CA 1
ATOM 819 C C . ALA A 1 107 ? 48.565 34.979 7.279 1.00 39.22 107 ALA A C 1
ATOM 821 O O . ALA A 1 107 ? 48.990 35.743 8.139 1.00 39.22 107 ALA A O 1
ATOM 822 N N . SER A 1 108 ? 49.088 33.748 7.119 1.00 36.50 108 SER A N 1
ATOM 823 C CA . SER A 1 108 ? 50.518 33.448 6.824 1.00 36.50 108 SER A CA 1
ATOM 824 C C . SER A 1 108 ? 50.974 32.067 7.345 1.00 36.50 108 SER A C 1
ATOM 826 O O . SER A 1 108 ? 51.082 31.888 8.545 1.00 36.50 108 SER A O 1
ATOM 828 N N . ARG A 1 109 ? 51.271 31.151 6.402 1.00 38.06 109 ARG A N 1
ATOM 829 C CA . ARG A 1 109 ? 52.370 30.142 6.293 1.00 38.06 109 ARG A CA 1
ATOM 830 C C . ARG A 1 109 ? 52.906 29.304 7.500 1.00 38.06 109 ARG A C 1
ATOM 832 O O . ARG A 1 109 ? 52.659 29.618 8.648 1.00 38.06 109 ARG A O 1
ATOM 839 N N . PRO A 1 110 ? 53.614 28.179 7.211 1.00 48.41 110 PRO A N 1
ATOM 840 C CA . PRO A 1 110 ? 53.508 26.924 7.958 1.00 48.41 110 PRO A CA 1
ATOM 841 C C . PRO A 1 110 ? 54.661 26.675 8.938 1.00 48.41 110 PRO A C 1
ATOM 843 O O . PRO A 1 110 ? 55.790 27.096 8.691 1.00 48.41 110 PRO A O 1
ATOM 846 N N . GLU A 1 111 ? 54.395 25.872 9.969 1.00 37.38 111 GLU A N 1
ATOM 847 C CA . GLU A 1 111 ? 55.428 25.275 10.816 1.00 37.38 111 GLU A CA 1
ATOM 848 C C . GLU 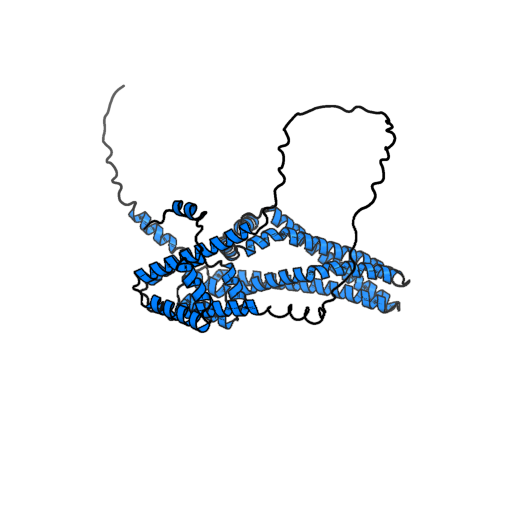A 1 111 ? 55.492 23.754 10.654 1.00 37.38 111 GLU A C 1
ATOM 850 O O . GLU A 1 111 ? 54.506 23.022 10.733 1.00 37.38 111 GLU A O 1
ATOM 855 N N . VAL A 1 112 ? 56.725 23.337 10.395 1.00 41.00 112 VAL A N 1
ATOM 856 C CA . VAL A 1 112 ? 57.289 21.993 10.387 1.00 41.00 112 VAL A CA 1
ATOM 857 C C . VAL A 1 112 ? 57.250 21.415 11.803 1.00 41.00 112 VAL A C 1
ATOM 859 O O . VAL A 1 112 ? 57.631 22.107 12.742 1.00 41.00 112 VAL A O 1
ATOM 862 N N . TRP A 1 113 ? 56.886 20.138 11.949 1.00 41.91 113 TRP A N 1
ATOM 863 C CA . TRP A 1 113 ? 57.201 19.350 13.146 1.00 41.91 113 TRP A CA 1
ATOM 864 C C . TRP A 1 113 ? 57.899 18.033 12.763 1.00 41.91 113 TRP A C 1
ATOM 866 O O . TRP A 1 113 ? 57.501 17.420 11.768 1.00 41.91 113 TRP A O 1
ATOM 876 N N . PRO A 1 114 ? 58.943 17.621 13.511 1.00 53.62 114 PRO A N 1
ATOM 877 C CA . PRO A 1 114 ? 59.816 16.505 13.166 1.00 53.62 114 PRO A CA 1
ATOM 878 C C . PRO A 1 114 ? 59.434 15.175 13.842 1.00 53.62 114 PRO A C 1
ATOM 880 O O . PRO A 1 114 ? 58.789 15.141 14.886 1.00 53.62 114 PRO A O 1
ATOM 883 N N . ASP A 1 115 ? 59.901 14.107 13.196 1.00 41.91 115 ASP A N 1
ATOM 884 C CA . ASP A 1 115 ? 60.410 12.819 13.684 1.00 41.91 115 ASP A CA 1
ATOM 885 C C . ASP A 1 115 ? 59.780 12.118 14.903 1.00 41.91 115 ASP A C 1
ATOM 887 O O . ASP A 1 115 ? 59.864 12.528 16.060 1.00 41.91 115 ASP A O 1
ATOM 891 N N . ALA A 1 116 ? 59.260 10.927 14.599 1.00 44.16 116 ALA A N 1
ATOM 892 C CA . ALA A 1 116 ? 58.831 9.893 15.525 1.00 44.16 116 ALA A CA 1
ATOM 893 C C . ALA A 1 116 ? 60.022 9.163 16.181 1.00 44.16 116 ALA A C 1
ATOM 895 O O . ALA A 1 116 ? 60.977 8.808 15.485 1.00 44.16 116 ALA A O 1
ATOM 896 N N . PRO A 1 117 ? 59.943 8.811 17.478 1.00 50.91 117 PRO A N 1
ATOM 897 C CA . PRO A 1 117 ? 60.867 7.866 18.083 1.00 50.91 117 PRO A CA 1
ATOM 898 C C . PRO A 1 117 ? 60.319 6.432 18.053 1.00 50.91 117 PRO A C 1
ATOM 900 O O . PRO A 1 117 ? 59.239 6.116 18.551 1.00 50.91 117 PRO A O 1
ATOM 903 N N . SER A 1 118 ? 61.141 5.545 17.501 1.00 50.69 118 SER A N 1
ATOM 904 C CA . SER A 1 118 ? 61.082 4.091 17.627 1.00 50.69 118 SER A CA 1
ATOM 905 C C . SER A 1 118 ? 61.252 3.625 19.077 1.00 50.69 118 SER A C 1
ATOM 907 O O . SER A 1 118 ? 62.181 4.063 19.754 1.00 50.69 118 SER A O 1
ATOM 909 N N . THR A 1 119 ? 60.448 2.654 19.515 1.00 39.00 119 THR A N 1
ATOM 910 C CA . THR A 1 119 ? 60.731 1.797 20.685 1.00 39.00 119 THR A CA 1
ATOM 911 C C . THR A 1 119 ? 60.319 0.339 20.414 1.00 39.00 119 THR A C 1
ATOM 913 O O . THR A 1 119 ? 59.599 0.083 19.447 1.00 39.00 119 THR A O 1
ATOM 916 N N . PRO A 1 120 ? 60.874 -0.632 21.169 1.00 50.09 120 PRO A N 1
ATOM 917 C CA . PRO A 1 120 ? 61.371 -1.876 20.595 1.00 50.09 120 PRO A CA 1
ATOM 918 C C . PRO A 1 120 ? 60.522 -3.121 20.884 1.00 50.09 120 PRO A C 1
ATOM 920 O O . PRO A 1 120 ? 59.612 -3.143 21.708 1.00 50.09 120 PRO A O 1
ATOM 923 N N . SER A 1 121 ? 60.933 -4.184 20.195 1.00 39.12 121 SER A N 1
ATOM 924 C CA . SER A 1 121 ? 60.640 -5.600 20.406 1.00 39.12 121 SER A CA 1
ATOM 925 C C . SER A 1 121 ? 60.364 -6.021 21.855 1.00 39.12 121 SER A C 1
ATOM 927 O O . SER A 1 121 ? 61.222 -5.872 22.726 1.00 39.12 121 SER A O 1
ATOM 929 N N . CYS A 1 122 ? 59.247 -6.720 22.060 1.00 33.88 122 CYS A N 1
ATOM 930 C CA . CYS A 1 122 ? 59.096 -7.678 23.148 1.00 33.88 122 CYS A CA 1
ATOM 931 C C . CYS A 1 122 ? 58.693 -9.026 22.545 1.00 33.88 122 CYS A C 1
ATOM 933 O O . CYS A 1 122 ? 57.696 -9.137 21.830 1.00 33.88 122 CYS A O 1
ATOM 935 N N . GLY A 1 123 ? 59.550 -10.020 22.758 1.00 34.19 123 GLY A N 1
ATOM 936 C CA . GLY A 1 123 ? 59.339 -11.390 22.327 1.00 34.19 123 GLY A CA 1
ATOM 937 C C . GLY A 1 123 ? 58.526 -12.199 23.332 1.00 34.19 123 GLY A C 1
ATOM 938 O O . GLY A 1 123 ? 58.352 -11.807 24.478 1.00 34.19 123 GLY A O 1
ATOM 939 N N . SER A 1 124 ? 58.153 -13.396 22.874 1.00 40.25 124 SER A N 1
ATOM 940 C CA . SER A 1 124 ? 57.985 -14.597 23.695 1.00 40.25 124 SER A CA 1
ATOM 941 C C . SER A 1 124 ? 56.948 -14.520 24.825 1.00 40.25 124 SER A C 1
ATOM 943 O O . SER A 1 124 ? 57.280 -14.161 25.950 1.00 40.25 124 SER A O 1
ATOM 945 N N . CYS A 1 125 ? 55.734 -15.005 24.548 1.00 34.28 125 CYS A N 1
ATOM 946 C CA . CYS A 1 125 ? 55.067 -16.086 25.295 1.00 34.28 125 CYS A CA 1
ATOM 947 C C . CYS A 1 125 ? 53.618 -16.226 24.809 1.00 34.28 125 CYS A C 1
ATOM 949 O O . CYS A 1 125 ? 52.824 -15.319 25.011 1.00 34.28 125 CYS A O 1
ATOM 951 N N . CYS A 1 126 ? 53.283 -17.352 24.174 1.00 36.00 126 CYS A N 1
ATOM 952 C CA . CYS A 1 126 ? 52.108 -18.171 24.497 1.00 36.00 126 CYS A CA 1
ATOM 953 C C . CYS A 1 126 ? 52.019 -19.331 23.503 1.00 36.00 126 CYS A C 1
ATOM 955 O O . CYS A 1 126 ? 51.808 -19.166 22.304 1.00 36.00 126 CYS A O 1
ATOM 957 N N . ALA A 1 127 ? 52.245 -20.518 24.055 1.00 36.38 127 ALA A N 1
ATOM 958 C CA . ALA A 1 127 ? 52.145 -21.802 23.402 1.00 36.38 127 ALA A CA 1
ATOM 959 C C . ALA A 1 127 ? 50.721 -22.063 22.895 1.00 36.38 127 ALA A C 1
ATOM 961 O O . ALA A 1 127 ? 49.741 -21.872 23.612 1.00 36.38 127 ALA A O 1
ATOM 962 N N . ALA A 1 128 ? 50.630 -22.566 21.669 1.00 40.72 128 ALA A N 1
ATOM 963 C CA . ALA A 1 128 ? 49.446 -23.235 21.160 1.00 40.72 128 ALA A CA 1
ATOM 964 C C . ALA A 1 128 ? 49.425 -24.693 21.644 1.00 40.72 128 ALA A C 1
ATOM 966 O O . ALA A 1 128 ? 50.465 -25.357 21.574 1.00 40.72 128 ALA A O 1
ATOM 967 N N . PRO A 1 129 ? 48.257 -25.251 22.000 1.00 47.22 129 PRO A N 1
ATOM 968 C CA . PRO A 1 129 ? 48.036 -26.676 21.887 1.00 47.22 129 PRO A CA 1
ATOM 969 C C . PRO A 1 129 ? 47.127 -27.001 20.698 1.00 47.22 129 PRO A C 1
ATOM 971 O O . PRO A 1 129 ? 46.091 -26.393 20.435 1.00 47.22 129 PRO A O 1
ATOM 974 N N . ARG A 1 130 ? 47.595 -28.010 19.973 1.00 35.81 130 ARG A N 1
ATOM 975 C CA . ARG A 1 130 ? 46.988 -28.715 18.848 1.00 35.81 130 ARG A CA 1
ATOM 976 C C . ARG A 1 130 ? 45.857 -29.627 19.353 1.00 35.81 130 ARG A C 1
ATOM 978 O O . ARG A 1 130 ? 46.070 -30.337 20.324 1.00 35.81 130 ARG A O 1
ATOM 985 N N . ARG A 1 131 ? 44.745 -29.652 18.603 1.00 38.66 131 ARG A N 1
ATOM 986 C CA . ARG A 1 131 ? 43.816 -30.774 18.304 1.00 38.66 131 ARG A CA 1
ATOM 987 C C . ARG A 1 131 ? 43.504 -31.811 19.399 1.00 38.66 131 ARG A C 1
ATOM 989 O O . ARG A 1 131 ? 44.375 -32.607 19.721 1.00 38.66 131 ARG A O 1
ATOM 996 N N . LEU A 1 132 ? 42.212 -31.959 19.721 1.00 38.16 132 LEU A N 1
ATOM 997 C CA . LEU A 1 132 ? 41.440 -33.219 19.613 1.00 38.16 132 LEU A CA 1
ATOM 998 C C . LEU A 1 132 ? 40.015 -33.027 20.165 1.00 38.16 132 LEU A C 1
ATOM 1000 O O . LEU A 1 132 ? 39.842 -32.930 21.372 1.00 38.16 132 LEU A O 1
ATOM 1004 N N . HIS A 1 133 ? 39.013 -32.945 19.288 1.00 38.03 133 HIS A N 1
ATOM 1005 C CA . HIS A 1 133 ? 37.850 -33.845 19.249 1.00 38.03 133 HIS A CA 1
ATOM 1006 C C . HIS A 1 133 ? 36.822 -33.299 18.257 1.00 38.03 133 HIS A C 1
ATOM 1008 O O . HIS A 1 133 ? 36.083 -32.353 18.510 1.00 38.03 133 HIS A O 1
ATOM 1014 N N . GLU A 1 134 ? 36.852 -33.923 17.091 1.00 38.28 134 GLU A N 1
ATOM 1015 C CA . GLU A 1 134 ? 35.850 -33.882 16.043 1.00 38.28 134 GLU A CA 1
ATOM 1016 C C . GLU A 1 134 ? 34.680 -34.734 16.559 1.00 38.28 134 GLU A C 1
ATOM 1018 O O . GLU A 1 134 ? 34.821 -35.946 16.729 1.00 38.28 134 GLU A O 1
ATOM 1023 N N . LEU A 1 135 ? 33.580 -34.084 16.947 1.00 42.22 135 LEU A N 1
ATOM 1024 C CA . LEU A 1 135 ? 32.300 -34.745 17.181 1.00 42.22 135 LEU A CA 1
ATOM 1025 C C . LEU A 1 135 ? 31.394 -34.391 16.005 1.00 42.22 135 LEU A C 1
ATOM 1027 O O . LEU A 1 135 ? 31.082 -33.219 15.782 1.00 42.22 135 LEU A O 1
ATOM 1031 N N . ASP A 1 136 ? 31.028 -35.434 15.266 1.00 43.78 136 ASP A N 1
ATOM 1032 C CA . ASP A 1 136 ? 30.014 -35.452 14.220 1.00 43.78 136 ASP A CA 1
ATOM 1033 C C . ASP A 1 136 ? 28.802 -34.596 14.604 1.00 43.78 136 ASP A C 1
ATOM 1035 O O . ASP A 1 136 ? 28.046 -34.919 15.521 1.00 43.78 136 ASP A O 1
ATOM 1039 N N . SER A 1 137 ? 28.599 -33.505 13.867 1.00 41.06 137 SER A N 1
ATOM 1040 C CA . SER A 1 137 ? 27.307 -32.829 13.786 1.00 41.06 137 SER A CA 1
ATOM 1041 C C . SER A 1 137 ? 26.844 -32.898 12.338 1.00 41.06 137 SER A C 1
ATOM 1043 O O . SER A 1 137 ? 27.282 -32.163 11.455 1.00 41.06 137 SER A O 1
ATOM 1045 N N . ASP A 1 138 ? 25.983 -33.881 12.118 1.00 42.78 138 ASP A N 1
ATOM 1046 C CA . ASP A 1 138 ? 25.327 -34.223 10.868 1.00 42.78 138 ASP A CA 1
ATOM 1047 C C . ASP A 1 138 ? 24.532 -33.004 10.330 1.00 42.78 138 ASP A C 1
ATOM 1049 O O . ASP A 1 138 ? 23.593 -32.541 10.985 1.00 42.78 138 ASP A O 1
ATOM 1053 N N . PRO A 1 139 ? 24.859 -32.427 9.156 1.00 43.09 139 PRO A N 1
ATOM 1054 C CA . PRO A 1 139 ? 24.268 -31.165 8.691 1.00 43.09 139 PRO A CA 1
ATOM 1055 C C . PRO A 1 139 ? 22.854 -31.311 8.092 1.00 43.09 139 PRO A C 1
ATOM 1057 O O . PRO A 1 139 ? 22.381 -30.417 7.387 1.00 43.09 139 PRO A O 1
ATOM 1060 N N . LYS A 1 140 ? 22.147 -32.420 8.352 1.00 39.44 140 LYS A N 1
ATOM 1061 C CA . LYS A 1 140 ? 20.862 -32.744 7.702 1.00 39.44 140 LYS A CA 1
ATOM 1062 C C . LYS A 1 140 ? 19.601 -32.509 8.538 1.00 39.44 140 LYS A C 1
ATOM 1064 O O . LYS A 1 140 ? 18.510 -32.611 7.988 1.00 39.44 140 LYS A O 1
ATOM 1069 N N . THR A 1 141 ? 19.702 -32.112 9.805 1.00 43.59 141 THR A N 1
ATOM 1070 C CA . THR A 1 141 ? 18.523 -31.867 10.668 1.00 43.59 141 THR A CA 1
ATOM 1071 C C . THR A 1 141 ? 18.222 -30.391 10.955 1.00 43.59 141 THR A C 1
ATOM 1073 O O . THR A 1 141 ? 17.164 -30.082 11.495 1.00 43.59 141 THR A O 1
ATOM 1076 N N . SER A 1 142 ? 19.067 -29.450 10.519 1.00 42.03 142 SER A N 1
ATOM 1077 C CA . SER A 1 142 ? 18.907 -28.014 10.841 1.00 42.03 142 SER A CA 1
ATOM 1078 C C . SER A 1 142 ? 17.929 -27.242 9.930 1.00 42.03 142 SER A C 1
ATOM 1080 O O . SER A 1 142 ? 17.548 -26.113 10.229 1.00 42.03 142 SER A O 1
ATOM 1082 N N . TYR A 1 143 ? 17.447 -27.850 8.839 1.00 40.09 143 TYR A N 1
ATOM 1083 C CA . TYR A 1 143 ? 16.494 -27.203 7.919 1.00 40.09 143 TYR A CA 1
ATOM 1084 C C . TYR A 1 143 ? 15.037 -27.666 8.081 1.00 40.09 143 TYR A C 1
ATOM 1086 O O . TYR A 1 143 ? 14.152 -27.114 7.434 1.00 40.09 143 TYR A O 1
ATOM 1094 N N . ALA A 1 144 ? 14.760 -28.628 8.969 1.00 38.06 144 ALA A N 1
ATOM 1095 C CA . ALA A 1 144 ? 13.409 -29.164 9.164 1.00 38.06 144 ALA A CA 1
ATOM 1096 C C . ALA A 1 144 ? 12.591 -28.447 10.260 1.00 38.06 144 ALA A C 1
ATOM 1098 O O . ALA A 1 144 ? 11.384 -28.649 10.335 1.00 38.06 144 ALA A O 1
ATOM 1099 N N . TYR A 1 145 ? 13.199 -27.579 11.081 1.00 39.78 145 TYR A N 1
ATOM 1100 C CA . TYR A 1 145 ? 12.510 -26.956 12.226 1.00 39.78 145 TYR A CA 1
ATOM 1101 C C . TYR A 1 145 ? 11.970 -25.535 11.964 1.00 39.78 145 TYR A C 1
ATOM 1103 O O . TYR A 1 145 ? 11.456 -24.893 12.870 1.00 39.78 145 TYR A O 1
ATOM 1111 N N . LYS A 1 146 ? 12.079 -25.004 10.735 1.00 39.62 146 LYS A N 1
ATOM 1112 C CA . LYS A 1 146 ? 11.723 -23.597 10.442 1.00 39.62 146 LYS A CA 1
ATOM 1113 C C . LYS A 1 146 ? 10.457 -23.395 9.599 1.00 39.62 146 LYS A C 1
ATOM 1115 O O . LYS A 1 146 ? 10.168 -22.265 9.217 1.00 39.62 146 LYS A O 1
ATOM 1120 N N . HIS A 1 147 ? 9.706 -24.464 9.328 1.00 37.62 147 HIS A N 1
ATOM 1121 C CA . HIS A 1 147 ? 8.475 -24.416 8.524 1.00 37.62 147 HIS A CA 1
ATOM 1122 C C . HIS A 1 147 ? 7.242 -25.073 9.173 1.00 37.62 147 HIS A C 1
ATOM 1124 O O . HIS A 1 147 ? 6.196 -25.128 8.537 1.00 37.62 147 HIS A O 1
ATOM 1130 N N . ALA A 1 148 ? 7.325 -25.508 10.432 1.00 42.94 148 ALA A N 1
ATOM 1131 C CA . ALA A 1 148 ? 6.153 -25.846 11.240 1.00 42.94 148 ALA A CA 1
ATOM 1132 C C . ALA A 1 148 ? 5.857 -24.671 12.192 1.00 42.94 148 ALA A C 1
ATOM 1134 O O . ALA A 1 148 ? 6.796 -24.083 12.717 1.00 42.94 148 ALA A O 1
ATOM 1135 N N . ASN A 1 149 ? 4.584 -24.339 12.403 1.00 48.69 149 ASN A N 1
ATOM 1136 C CA . ASN A 1 149 ? 4.052 -23.264 13.268 1.00 48.69 149 ASN A CA 1
ATOM 1137 C C . ASN A 1 149 ? 3.802 -21.887 12.631 1.00 48.69 149 ASN A C 1
ATOM 1139 O O . ASN A 1 149 ? 3.927 -20.864 13.297 1.00 48.69 149 ASN A O 1
ATOM 1143 N N . THR A 1 150 ? 3.331 -21.826 11.383 1.00 49.62 150 THR A N 1
ATOM 1144 C CA . THR A 1 150 ? 2.484 -20.680 10.981 1.00 49.62 150 THR A CA 1
ATOM 1145 C C . THR A 1 150 ? 1.014 -20.848 11.374 1.00 49.62 150 THR A C 1
ATOM 1147 O O . THR A 1 150 ? 0.309 -19.847 11.426 1.00 49.62 150 THR A O 1
ATOM 1150 N N . ASP A 1 151 ? 0.575 -22.061 11.733 1.00 50.31 151 ASP A N 1
ATOM 1151 C CA . ASP A 1 151 ? -0.836 -22.354 12.056 1.00 50.31 151 ASP A CA 1
ATOM 1152 C C . ASP A 1 151 ? -1.121 -22.415 13.571 1.00 50.31 151 ASP A C 1
ATOM 1154 O O . ASP A 1 151 ? -2.271 -22.456 14.001 1.00 50.31 151 ASP A O 1
ATOM 1158 N N . GLU A 1 152 ? -0.076 -22.387 14.401 1.00 60.16 152 GLU A N 1
ATOM 1159 C CA . GLU A 1 152 ? -0.195 -22.400 15.862 1.00 60.16 152 GLU A CA 1
ATOM 1160 C C . GLU A 1 152 ? -0.949 -21.184 16.453 1.00 60.16 152 GLU A C 1
ATOM 1162 O O . GLU A 1 152 ? -1.769 -21.398 17.349 1.00 60.16 152 GLU A O 1
ATOM 1167 N N . PRO A 1 153 ? -0.769 -19.929 15.974 1.00 59.56 153 PRO A N 1
ATOM 1168 C CA . PRO A 1 153 ? -1.507 -18.795 16.538 1.00 59.56 153 PRO A CA 1
ATOM 1169 C C . PRO A 1 153 ? -3.020 -18.896 16.294 1.00 59.56 153 PRO A C 1
ATOM 1171 O O . PRO A 1 153 ? -3.793 -18.666 17.225 1.00 59.56 153 PRO A O 1
ATOM 1174 N N . ALA A 1 154 ? -3.431 -19.359 15.108 1.00 60.25 154 ALA A N 1
ATOM 1175 C CA . ALA A 1 154 ? -4.841 -19.523 14.758 1.00 60.25 154 ALA A CA 1
ATOM 1176 C C . ALA A 1 154 ? -5.538 -20.573 15.639 1.00 60.25 154 ALA A C 1
ATOM 1178 O O . ALA A 1 154 ? -6.652 -20.353 16.116 1.00 60.25 154 ALA A O 1
ATOM 1179 N N . LEU A 1 155 ? -4.862 -21.692 15.930 1.00 72.31 155 LEU A N 1
ATOM 1180 C CA . LEU A 1 155 ? -5.398 -22.732 16.814 1.00 72.31 155 LEU A CA 1
ATOM 1181 C C . LEU A 1 155 ? -5.578 -22.216 18.254 1.00 72.31 155 LEU A C 1
ATOM 1183 O O . LEU A 1 155 ? -6.585 -22.497 18.908 1.00 72.31 155 LEU A O 1
ATOM 1187 N N . VAL A 1 156 ? -4.617 -21.432 18.752 1.00 70.88 156 VAL A N 1
ATOM 1188 C CA . VAL A 1 156 ? -4.678 -20.831 20.094 1.00 70.88 156 VAL A CA 1
ATOM 1189 C C . VAL A 1 156 ? -5.817 -19.811 20.190 1.00 70.88 156 VAL A C 1
ATOM 1191 O O . VAL A 1 156 ? -6.563 -19.820 21.175 1.00 70.88 156 VAL A O 1
ATOM 1194 N N . ALA A 1 157 ? -5.997 -18.972 19.166 1.00 64.06 157 ALA A N 1
ATOM 1195 C CA . ALA A 1 157 ? -7.108 -18.026 19.083 1.00 64.06 157 ALA A CA 1
ATOM 1196 C C . ALA A 1 157 ? -8.467 -18.749 19.076 1.00 64.06 157 ALA A C 1
ATOM 1198 O O . ALA A 1 157 ? -9.361 -18.402 19.856 1.00 64.06 157 ALA A O 1
ATOM 1199 N N . GLN A 1 158 ? -8.594 -19.816 18.283 1.00 67.94 158 GLN A N 1
ATOM 1200 C CA . GLN A 1 158 ? -9.810 -20.625 18.202 1.00 67.94 158 GLN A CA 1
ATOM 1201 C C . GLN A 1 158 ? -10.157 -21.280 19.551 1.00 67.94 158 GLN A C 1
ATOM 1203 O O . GLN A 1 158 ? -11.303 -21.210 20.006 1.00 67.94 158 GLN A O 1
ATOM 1208 N N . HIS A 1 159 ? -9.167 -21.844 20.252 1.00 72.94 159 HIS A N 1
ATOM 1209 C CA . HIS A 1 159 ? -9.368 -22.412 21.587 1.00 72.94 159 HIS A CA 1
ATOM 1210 C C . HIS A 1 159 ? -9.758 -21.360 22.632 1.00 72.94 159 HIS A C 1
ATOM 1212 O O . HIS A 1 159 ? -10.593 -21.645 23.492 1.00 72.94 159 HIS A O 1
ATOM 1218 N N . MET A 1 160 ? -9.205 -20.143 22.569 1.00 68.00 160 MET A N 1
ATOM 1219 C CA . MET A 1 160 ? -9.613 -19.057 23.467 1.00 68.00 160 MET A CA 1
ATOM 1220 C C . MET A 1 160 ? -11.078 -18.672 23.263 1.00 68.00 160 MET A C 1
ATOM 1222 O O . MET A 1 160 ? -11.813 -18.552 24.244 1.00 68.00 160 MET A O 1
ATOM 1226 N N . VAL A 1 161 ? -11.526 -18.543 22.013 1.00 68.06 161 VAL A N 1
ATOM 1227 C CA . VAL A 1 161 ? -12.920 -18.198 21.695 1.00 68.06 161 VAL A CA 1
ATOM 1228 C C . VAL A 1 161 ? -13.873 -19.312 22.124 1.00 68.06 161 VAL A C 1
ATOM 1230 O O . VAL A 1 161 ? -14.873 -19.041 22.788 1.00 68.06 161 VAL A O 1
ATOM 1233 N N . GLN A 1 162 ? -13.541 -20.575 21.843 1.00 74.94 162 GLN A N 1
ATOM 1234 C CA . GLN A 1 162 ? -14.347 -21.716 22.287 1.00 74.94 162 GLN A CA 1
ATOM 1235 C C . GLN A 1 162 ? -14.425 -21.813 23.815 1.00 74.94 162 GLN A C 1
ATOM 1237 O O . GLN A 1 162 ? -15.511 -22.018 24.360 1.00 74.94 162 GLN A O 1
ATOM 1242 N N . ASN A 1 163 ? -13.305 -21.620 24.518 1.00 78.19 163 ASN A N 1
ATOM 1243 C CA . ASN A 1 163 ? -13.282 -21.606 25.980 1.00 78.19 163 ASN A CA 1
ATOM 1244 C C . ASN A 1 163 ? -14.102 -20.442 26.539 1.00 78.19 163 ASN A C 1
ATOM 1246 O O . ASN A 1 163 ? -14.842 -20.634 27.497 1.00 78.19 163 ASN A O 1
ATOM 1250 N N . PHE A 1 164 ? -14.038 -19.261 25.926 1.00 72.31 164 PHE A N 1
ATOM 1251 C CA . PHE A 1 164 ? -14.835 -18.110 26.337 1.00 72.31 164 PHE A CA 1
ATOM 1252 C C . PHE A 1 164 ? -16.339 -18.349 26.145 1.00 72.31 164 PHE A C 1
ATOM 1254 O O . PHE A 1 164 ? -17.115 -18.159 27.081 1.00 72.31 164 PHE A O 1
ATOM 1261 N N . ILE A 1 165 ? -16.753 -18.857 24.978 1.00 71.31 165 ILE A N 1
ATOM 1262 C CA . ILE A 1 165 ? -18.150 -19.239 24.707 1.00 71.31 165 ILE A CA 1
ATOM 1263 C C . ILE A 1 165 ? -18.616 -20.301 25.708 1.00 71.31 165 ILE A C 1
ATOM 1265 O O . ILE A 1 165 ? -19.734 -20.232 26.223 1.00 71.31 165 ILE A O 1
ATOM 1269 N N . ARG A 1 166 ? -17.759 -21.280 26.009 1.00 78.06 166 ARG A N 1
ATOM 1270 C CA . ARG A 1 166 ? -18.044 -22.320 26.996 1.00 78.06 166 ARG A CA 1
ATOM 1271 C C . ARG A 1 166 ? -18.204 -21.743 28.401 1.00 78.06 166 ARG A C 1
ATOM 1273 O O . ARG A 1 166 ? -19.183 -22.077 29.055 1.00 78.06 166 ARG A O 1
ATOM 1280 N N . ILE A 1 167 ? -17.319 -20.842 28.830 1.00 74.31 167 ILE A N 1
ATOM 1281 C CA . ILE A 1 167 ? -17.409 -20.152 30.125 1.00 74.31 167 ILE A CA 1
ATOM 1282 C C . ILE A 1 167 ? -18.706 -19.343 30.212 1.00 74.31 167 ILE A C 1
ATOM 1284 O O . ILE A 1 167 ? -19.399 -19.434 31.218 1.00 74.31 167 ILE A O 1
ATOM 1288 N N . ILE A 1 168 ? -19.086 -18.609 29.160 1.00 70.81 168 ILE A N 1
ATOM 1289 C CA . ILE A 1 168 ? -20.357 -17.865 29.117 1.00 70.81 168 ILE A CA 1
ATOM 1290 C C . ILE A 1 168 ? -21.555 -18.809 29.282 1.00 70.81 168 ILE A C 1
ATOM 1292 O O . ILE A 1 168 ? -22.472 -18.516 30.055 1.00 70.81 168 ILE A O 1
ATOM 1296 N N . LYS A 1 169 ? -21.546 -19.949 28.576 1.00 75.44 169 LYS A N 1
ATOM 1297 C CA . LYS A 1 169 ? -22.609 -20.962 28.660 1.00 75.44 169 LYS A CA 1
ATOM 1298 C C . LYS A 1 169 ? -22.672 -21.612 30.046 1.00 75.44 169 LYS A C 1
ATOM 1300 O O . LYS A 1 169 ? -23.754 -21.709 30.618 1.00 75.44 169 LYS A O 1
ATOM 1305 N N . GLU A 1 170 ? -21.534 -22.030 30.597 1.00 79.19 170 GLU A N 1
ATOM 1306 C CA . GLU A 1 170 ? -21.443 -22.699 31.903 1.00 79.19 170 GLU A CA 1
ATOM 1307 C C . GLU A 1 170 ? -21.727 -21.746 33.075 1.00 79.19 170 GLU A C 1
ATOM 1309 O O . GLU A 1 170 ? -22.330 -22.156 34.065 1.00 79.19 170 GLU A O 1
ATOM 1314 N N . ALA A 1 171 ? -21.394 -20.457 32.946 1.00 74.00 171 ALA A N 1
ATOM 1315 C CA . ALA A 1 171 ? -21.693 -19.435 33.949 1.00 74.00 171 ALA A CA 1
ATOM 1316 C C . ALA A 1 171 ? -23.194 -19.116 34.077 1.00 74.00 171 ALA A C 1
ATOM 1318 O O . ALA A 1 171 ? -23.567 -18.335 34.953 1.00 74.00 171 ALA A O 1
ATOM 1319 N N . LYS A 1 172 ? -24.055 -19.702 33.224 1.00 78.19 172 LYS A N 1
ATOM 1320 C CA . LYS A 1 172 ? -25.516 -19.510 33.237 1.00 78.19 172 LYS A CA 1
ATOM 1321 C C . LYS A 1 172 ? -25.904 -18.028 33.285 1.00 78.19 172 LYS A C 1
ATOM 1323 O O . LYS A 1 172 ? -26.863 -17.653 33.951 1.00 78.19 172 LYS A O 1
ATOM 1328 N N . LEU A 1 173 ? -25.184 -17.176 32.548 1.00 74.44 173 LEU A N 1
ATOM 1329 C CA . LEU A 1 173 ? -25.431 -15.727 32.528 1.00 74.44 173 LEU A CA 1
ATOM 1330 C C . LEU A 1 173 ? -26.879 -15.381 32.130 1.00 74.44 173 LEU A C 1
ATOM 1332 O O . LEU A 1 173 ? -27.413 -14.384 32.599 1.00 74.44 173 LEU A O 1
ATOM 1336 N N . ARG A 1 174 ? -27.548 -16.247 31.352 1.00 71.44 174 ARG A N 1
ATOM 1337 C CA . ARG A 1 174 ? -28.980 -16.129 31.014 1.00 71.44 174 ARG A CA 1
ATOM 1338 C C . ARG A 1 174 ? -29.939 -16.331 32.197 1.00 71.44 174 ARG A C 1
ATOM 1340 O O . ARG A 1 174 ? -31.063 -15.851 32.128 1.00 71.44 174 ARG A O 1
ATOM 1347 N N . GLU A 1 175 ? -29.539 -17.054 33.242 1.00 80.69 175 GLU A N 1
ATOM 1348 C CA . GLU A 1 175 ? -30.360 -17.298 34.443 1.00 80.69 175 GLU A CA 1
ATOM 1349 C C . GLU A 1 175 ? -30.140 -16.222 35.522 1.00 80.69 175 GLU A C 1
ATOM 1351 O O . GLU A 1 175 ? -30.797 -16.240 36.563 1.00 80.69 175 GLU A O 1
ATOM 1356 N N . MET A 1 176 ? -29.206 -15.291 35.300 1.00 78.56 176 MET A N 1
ATOM 1357 C CA . MET A 1 176 ? -28.876 -14.245 36.260 1.00 78.56 176 MET A CA 1
ATOM 1358 C C . MET A 1 176 ? -29.940 -13.132 36.245 1.00 78.56 176 MET A C 1
ATOM 1360 O O . MET A 1 176 ? -30.368 -12.719 35.164 1.00 78.56 176 MET A O 1
ATOM 1364 N N . PRO A 1 177 ? -30.367 -12.612 37.413 1.00 86.62 177 PRO A N 1
ATOM 1365 C CA . PRO A 1 177 ? -31.245 -11.449 37.471 1.00 86.62 177 PRO A CA 1
ATOM 1366 C C . PRO A 1 177 ? -30.643 -10.271 36.688 1.00 86.62 177 PRO A C 1
ATOM 1368 O O . PRO A 1 177 ? -29.432 -10.048 36.777 1.00 86.62 177 PRO A O 1
ATOM 1371 N N . PRO A 1 178 ? -31.455 -9.485 35.959 1.00 77.81 178 PRO A N 1
ATOM 1372 C CA . PRO A 1 178 ? -30.956 -8.410 35.100 1.00 77.81 178 PRO A CA 1
ATOM 1373 C C . PRO A 1 178 ? -30.143 -7.359 35.871 1.00 77.81 178 PRO A C 1
ATOM 1375 O O . PRO A 1 178 ? -29.157 -6.857 35.349 1.00 77.81 178 PRO A O 1
ATOM 1378 N N . GLU A 1 179 ? -30.490 -7.091 37.131 1.00 83.56 179 GLU A N 1
ATOM 1379 C CA . GLU A 1 179 ? -29.773 -6.151 38.006 1.00 83.56 179 GLU A CA 1
ATOM 1380 C C . GLU A 1 179 ? -28.350 -6.630 38.345 1.00 83.56 179 GLU A C 1
ATOM 1382 O O . GLU A 1 179 ? -27.392 -5.855 38.332 1.00 83.56 179 GLU A O 1
ATOM 1387 N N . GLU A 1 180 ? -28.191 -7.927 38.622 1.00 82.25 180 GLU A N 1
ATOM 1388 C CA . GLU A 1 180 ? -26.884 -8.533 38.895 1.00 82.25 180 GLU A CA 1
ATOM 1389 C C . GLU A 1 180 ? -26.048 -8.620 37.623 1.00 82.25 180 GLU A C 1
ATOM 1391 O O . GLU A 1 180 ? -24.845 -8.347 37.648 1.00 82.25 180 GLU A O 1
ATOM 1396 N N . PHE A 1 181 ? -26.696 -8.956 36.506 1.00 78.62 181 PHE A N 1
ATOM 1397 C CA . PHE A 1 181 ? -26.055 -8.981 35.205 1.00 78.62 181 PHE A CA 1
ATOM 1398 C C . PHE A 1 181 ? -25.549 -7.589 34.819 1.00 78.62 181 PHE A C 1
ATOM 1400 O O . PHE A 1 181 ? -24.394 -7.467 34.437 1.00 78.62 181 PHE A O 1
ATOM 1407 N N . GLU A 1 182 ? -26.348 -6.532 34.983 1.00 76.94 182 GLU A N 1
ATOM 1408 C CA . GLU A 1 182 ? -25.914 -5.155 34.724 1.00 76.94 182 GLU A CA 1
ATOM 1409 C C . GLU A 1 182 ? -24.753 -4.735 35.631 1.00 76.94 182 GLU A C 1
ATOM 1411 O O . GLU A 1 182 ? -23.816 -4.087 35.164 1.00 76.94 182 GLU A O 1
ATOM 1416 N N . ALA A 1 183 ? -24.758 -5.132 36.907 1.00 80.31 183 ALA A N 1
ATOM 1417 C CA . ALA A 1 183 ? -23.654 -4.842 37.820 1.00 80.31 183 ALA A CA 1
ATOM 1418 C C . ALA A 1 183 ? -22.350 -5.542 37.395 1.00 80.31 183 ALA A C 1
ATOM 1420 O O . ALA A 1 183 ? -21.284 -4.918 37.408 1.00 80.31 183 ALA A O 1
ATOM 1421 N N . ILE A 1 184 ? -22.426 -6.813 36.985 1.00 77.31 184 ILE A N 1
ATOM 1422 C CA . ILE A 1 184 ? -21.272 -7.568 36.480 1.00 77.31 184 ILE A CA 1
ATOM 1423 C C . ILE A 1 184 ? -20.840 -7.042 35.115 1.00 77.31 184 ILE A C 1
ATOM 1425 O O . ILE A 1 184 ? -19.654 -6.820 34.917 1.00 77.31 184 ILE A O 1
ATOM 1429 N N . ALA A 1 185 ? -21.769 -6.787 34.196 1.00 71.19 185 ALA A N 1
ATOM 1430 C CA . ALA A 1 185 ? -21.489 -6.240 32.876 1.00 71.19 185 ALA A CA 1
ATOM 1431 C C . ALA A 1 185 ? -20.825 -4.869 32.988 1.00 71.19 185 ALA A C 1
ATOM 1433 O O . ALA A 1 185 ? -19.828 -4.639 32.321 1.00 71.19 185 ALA A O 1
ATOM 1434 N N . LYS A 1 186 ? -21.283 -3.992 33.888 1.00 73.81 186 LYS A N 1
ATOM 1435 C CA . LYS A 1 186 ? -20.656 -2.688 34.141 1.00 73.81 186 LYS A CA 1
ATOM 1436 C C . LYS A 1 186 ? -19.245 -2.829 34.712 1.00 73.81 186 LYS A C 1
ATOM 1438 O O . LYS A 1 186 ? -18.340 -2.126 34.274 1.00 73.81 186 LYS A O 1
ATOM 1443 N N . GLU A 1 187 ? -19.026 -3.748 35.651 1.00 75.94 187 GLU A N 1
ATOM 1444 C CA . GLU A 1 187 ? -17.691 -4.007 36.207 1.00 75.94 187 GLU A CA 1
ATOM 1445 C C . GLU A 1 187 ? -16.756 -4.645 35.162 1.00 75.94 187 GLU A C 1
ATOM 1447 O O . GLU A 1 187 ? -15.612 -4.225 35.023 1.00 75.94 187 GLU A O 1
ATOM 1452 N N . VAL A 1 188 ? -17.250 -5.598 34.367 1.00 70.50 188 VAL A N 1
ATOM 1453 C CA . VAL A 1 188 ? -16.531 -6.223 33.245 1.00 70.50 188 VAL A CA 1
ATOM 1454 C C . VAL A 1 188 ? -16.311 -5.227 32.113 1.00 70.50 188 VAL A C 1
ATOM 1456 O O . VAL A 1 188 ? -15.295 -5.299 31.448 1.00 70.50 188 VAL A O 1
ATOM 1459 N N . GLN A 1 189 ? -17.180 -4.251 31.890 1.00 65.56 189 GLN A N 1
ATOM 1460 C CA . GLN A 1 189 ? -16.953 -3.218 30.885 1.00 65.56 189 GLN A CA 1
ATOM 1461 C C . GLN A 1 189 ? -15.874 -2.241 31.367 1.00 65.56 189 GLN A C 1
ATOM 1463 O O . GLN A 1 189 ? -14.984 -1.887 30.602 1.00 65.56 189 GLN A O 1
ATOM 1468 N N . VAL A 1 190 ? -15.879 -1.868 32.652 1.00 69.19 190 VAL A N 1
ATOM 1469 C CA . VAL A 1 190 ? -14.863 -0.983 33.246 1.00 69.19 190 VAL A CA 1
ATOM 1470 C C . VAL A 1 190 ? -13.496 -1.668 33.366 1.00 69.19 190 VAL A C 1
ATOM 1472 O O . VAL A 1 190 ? -12.474 -1.047 33.069 1.00 69.19 190 VAL A O 1
ATOM 1475 N N . GLN A 1 191 ? -13.453 -2.932 33.794 1.00 69.69 191 GLN A N 1
ATOM 1476 C CA . GLN A 1 191 ? -12.207 -3.686 33.982 1.00 69.69 191 GLN A CA 1
ATOM 1477 C C . GLN A 1 191 ? -11.782 -4.443 32.721 1.00 69.69 191 GLN A C 1
ATOM 1479 O O . GLN A 1 191 ? -10.610 -4.456 32.364 1.00 69.69 191 GLN A O 1
ATOM 1484 N N . GLY A 1 192 ? -12.724 -5.028 31.992 1.00 65.00 192 GLY A N 1
ATOM 1485 C CA . GLY A 1 192 ? -12.491 -5.727 30.728 1.00 65.00 192 GLY A CA 1
ATOM 1486 C C . GLY A 1 192 ? -12.056 -4.798 29.602 1.00 65.00 192 GLY A C 1
ATOM 1487 O O . GLY A 1 192 ? -11.187 -5.197 28.838 1.00 65.00 192 GLY A O 1
ATOM 1488 N N . ALA A 1 193 ? -12.515 -3.538 29.554 1.00 57.03 193 ALA A N 1
ATOM 1489 C CA . ALA A 1 193 ? -11.935 -2.550 28.634 1.00 57.03 193 ALA A CA 1
ATOM 1490 C C . ALA A 1 193 ? -10.453 -2.248 28.935 1.00 57.03 193 ALA A C 1
ATOM 1492 O O . ALA A 1 193 ? -9.731 -1.783 28.057 1.00 57.03 193 ALA A O 1
ATOM 1493 N N . ARG A 1 194 ? -9.979 -2.516 30.163 1.00 59.25 194 ARG A N 1
ATOM 1494 C CA . ARG A 1 194 ? -8.555 -2.408 30.532 1.00 59.25 194 ARG A CA 1
ATOM 1495 C C . ARG A 1 194 ? -7.784 -3.703 30.260 1.00 59.25 194 ARG A C 1
ATOM 1497 O O . ARG A 1 194 ? -6.612 -3.655 29.883 1.00 59.25 194 ARG A O 1
ATOM 1504 N N . LEU A 1 195 ? -8.427 -4.853 30.457 1.00 58.41 195 LEU A N 1
ATOM 1505 C CA . LEU A 1 195 ? -7.800 -6.174 30.356 1.00 58.41 195 LEU A CA 1
ATOM 1506 C C . LEU A 1 195 ? -7.731 -6.694 28.918 1.00 58.41 195 LEU A C 1
ATOM 1508 O O . LEU A 1 195 ? -6.654 -7.115 28.483 1.00 58.41 195 LEU A O 1
ATOM 1512 N N . VAL A 1 196 ? -8.843 -6.625 28.180 1.00 59.88 196 VAL A N 1
ATOM 1513 C CA . VAL A 1 196 ? -8.936 -7.036 26.777 1.00 59.88 196 VAL A CA 1
ATOM 1514 C C . VAL A 1 196 ? -8.536 -5.846 25.924 1.00 59.88 196 VAL A C 1
ATOM 1516 O O . VAL A 1 196 ? -9.322 -4.931 25.685 1.00 59.88 196 VAL A O 1
ATOM 1519 N N . GLN A 1 197 ? -7.284 -5.842 25.467 1.00 55.94 197 GLN A N 1
ATOM 1520 C CA . GLN A 1 197 ? -6.871 -4.849 24.485 1.00 55.94 197 GLN A CA 1
ATOM 1521 C C . GLN A 1 197 ? -7.714 -5.070 23.223 1.00 55.94 197 GLN A C 1
ATOM 1523 O O . GLN A 1 197 ? -7.721 -6.191 22.710 1.00 55.94 197 GLN A O 1
ATOM 1528 N N . PRO A 1 198 ? -8.378 -4.035 22.678 1.00 56.72 198 PRO A N 1
ATOM 1529 C CA . PRO A 1 198 ? -9.154 -4.156 21.445 1.00 56.72 198 PRO A CA 1
ATOM 1530 C C . PRO A 1 198 ? -8.352 -4.796 20.306 1.00 56.72 198 PRO A C 1
ATOM 1532 O O . PRO A 1 198 ? -8.901 -5.520 19.486 1.00 56.72 198 PRO A O 1
ATOM 1535 N N . LYS A 1 199 ? -7.028 -4.603 20.320 1.00 58.06 199 LYS A N 1
ATOM 1536 C CA . LYS A 1 199 ? -6.065 -5.260 19.438 1.00 58.06 199 LYS A CA 1
ATOM 1537 C C . LYS A 1 199 ? -6.138 -6.788 19.475 1.00 58.06 199 LYS A C 1
ATOM 1539 O O . LYS A 1 199 ? -6.196 -7.399 18.422 1.00 58.06 199 LYS A O 1
ATOM 1544 N N . GLN A 1 200 ? -6.183 -7.399 20.661 1.00 66.19 200 GLN A N 1
ATOM 1545 C CA . GLN A 1 200 ? -6.294 -8.856 20.784 1.00 66.19 200 GLN A CA 1
ATOM 1546 C C . GLN A 1 200 ? -7.630 -9.349 20.239 1.00 66.19 200 GLN A C 1
ATOM 1548 O O . GLN A 1 200 ? -7.667 -10.383 19.589 1.00 66.19 200 GLN A O 1
ATOM 1553 N N . LEU A 1 201 ? -8.713 -8.597 20.456 1.00 68.75 201 LEU A N 1
ATOM 1554 C CA . LEU A 1 201 ? -10.015 -8.965 19.915 1.00 68.75 201 LEU A CA 1
ATOM 1555 C C . LEU A 1 201 ? -10.035 -8.853 18.385 1.00 68.75 201 LEU A C 1
ATOM 1557 O O . LEU A 1 201 ? -10.521 -9.765 17.739 1.00 68.75 201 LEU A O 1
ATOM 1561 N N . VAL A 1 202 ? -9.486 -7.783 17.800 1.00 67.69 202 VAL A N 1
ATOM 1562 C CA . VAL A 1 202 ? -9.412 -7.616 16.337 1.00 67.69 202 VAL A CA 1
ATOM 1563 C C . VAL A 1 202 ? -8.493 -8.657 15.705 1.00 67.69 202 VAL A C 1
ATOM 1565 O O . VAL A 1 202 ? -8.874 -9.234 14.692 1.00 67.69 202 VAL A O 1
ATOM 1568 N N . ASP A 1 203 ? -7.330 -8.933 16.301 1.00 69.69 203 ASP A N 1
ATOM 1569 C CA . ASP A 1 203 ? -6.406 -9.963 15.815 1.00 69.69 203 ASP A CA 1
ATOM 1570 C C . ASP A 1 203 ? -7.094 -11.343 15.854 1.00 69.69 203 ASP A C 1
ATOM 1572 O O . ASP A 1 203 ? -7.171 -12.009 14.823 1.00 69.69 203 ASP A O 1
ATOM 1576 N N . VAL A 1 204 ? -7.713 -11.712 16.985 1.00 77.19 204 VAL A N 1
ATOM 1577 C CA . VAL A 1 204 ? -8.459 -12.977 17.142 1.00 77.19 204 VAL A CA 1
ATOM 1578 C C . VAL A 1 204 ? -9.637 -13.055 16.176 1.00 77.19 204 VAL A C 1
ATOM 1580 O O . VAL A 1 204 ? -9.785 -14.046 15.472 1.00 77.19 204 VAL A O 1
ATOM 1583 N N . VAL A 1 205 ? -10.457 -12.004 16.084 1.00 80.62 205 VAL A N 1
ATOM 1584 C CA . VAL A 1 205 ? -11.574 -11.941 15.132 1.00 80.62 205 VAL A CA 1
ATOM 1585 C C . VAL A 1 205 ? -11.057 -12.105 13.712 1.00 80.62 205 VAL A C 1
ATOM 1587 O O . VAL A 1 205 ? -11.657 -12.845 12.944 1.00 80.62 205 VAL A O 1
ATOM 1590 N N . SER A 1 206 ? -9.946 -11.461 13.352 1.00 76.19 206 SER A N 1
ATOM 1591 C CA . SER A 1 206 ? -9.403 -11.531 11.996 1.00 76.19 206 SER A CA 1
ATOM 1592 C C . SER A 1 206 ? -8.956 -12.943 11.597 1.00 76.19 206 SER A C 1
ATOM 1594 O O . SER A 1 206 ? -8.963 -13.263 10.406 1.00 76.19 206 SER A O 1
ATOM 1596 N N . GLU A 1 207 ? -8.629 -13.789 12.576 1.00 81.00 207 GLU A N 1
ATOM 1597 C CA . GLU A 1 207 ? -8.267 -15.196 12.388 1.00 81.00 207 GLU A CA 1
ATOM 1598 C C . GLU A 1 207 ? -9.478 -16.140 12.383 1.00 81.00 207 GLU A C 1
ATOM 1600 O O . GLU A 1 207 ? -9.404 -17.210 11.781 1.00 81.00 207 GLU A O 1
ATOM 1605 N N . LEU A 1 208 ? -10.601 -15.744 12.992 1.00 81.75 208 LEU A N 1
ATOM 1606 C CA . LEU A 1 208 ? -11.830 -16.538 12.976 1.00 81.75 208 LEU A CA 1
ATOM 1607 C C . LEU A 1 208 ? -12.411 -16.646 11.563 1.00 81.75 208 LEU A C 1
ATOM 1609 O O . LEU A 1 208 ? -12.435 -15.673 10.797 1.00 81.75 208 LEU A O 1
ATOM 1613 N N . SER A 1 209 ? -12.944 -17.828 11.255 1.00 84.12 209 SER A N 1
ATOM 1614 C CA . SER A 1 209 ? -13.721 -18.070 10.041 1.00 84.12 209 SER A CA 1
ATOM 1615 C C . SER A 1 209 ? -15.028 -17.265 10.038 1.00 84.12 209 SER A C 1
ATOM 1617 O O . SER A 1 209 ? -15.491 -16.783 11.072 1.00 84.12 209 SER A O 1
ATOM 1619 N N . LEU A 1 210 ? -15.646 -17.111 8.863 1.00 81.69 210 LEU A N 1
ATOM 1620 C CA . LEU A 1 210 ? -16.878 -16.324 8.712 1.00 81.69 210 LEU A CA 1
ATOM 1621 C C . LEU A 1 210 ? -18.014 -16.816 9.619 1.00 81.69 210 LEU A C 1
ATOM 1623 O O . LEU A 1 210 ? -18.659 -16.010 10.284 1.00 81.69 210 LEU A O 1
ATOM 1627 N N . GLU A 1 211 ? -18.197 -18.131 9.699 1.00 85.06 211 GLU A N 1
ATOM 1628 C CA . GLU A 1 211 ? -19.227 -18.773 10.524 1.00 85.06 211 GLU A CA 1
ATOM 1629 C C . GLU A 1 211 ? -18.973 -18.539 12.024 1.00 85.06 211 GLU A C 1
ATOM 1631 O O . GLU A 1 211 ? -19.887 -18.234 12.790 1.00 85.06 211 GLU A O 1
ATOM 1636 N N . GLU A 1 212 ? -17.710 -18.605 12.458 1.00 84.50 212 GLU A N 1
ATOM 1637 C CA . GLU A 1 212 ? -17.336 -18.367 13.856 1.00 84.50 212 GLU A CA 1
ATOM 1638 C C . GLU A 1 212 ? -17.533 -16.909 14.274 1.00 84.50 212 GLU A C 1
ATOM 1640 O O . GLU A 1 212 ? -17.890 -16.645 15.422 1.00 84.50 212 GLU A O 1
ATOM 1645 N N . ARG A 1 213 ? -17.332 -15.955 13.360 1.00 83.88 213 ARG A N 1
ATOM 1646 C CA . ARG A 1 213 ? -17.580 -14.534 13.634 1.00 83.88 213 ARG A CA 1
ATOM 1647 C C . ARG A 1 213 ? -19.058 -14.220 13.746 1.00 83.88 213 ARG A C 1
ATOM 1649 O O . ARG A 1 213 ? -19.431 -13.438 14.620 1.00 83.88 213 ARG A O 1
ATOM 1656 N N . GLU A 1 214 ? -19.892 -14.824 12.904 1.00 84.06 214 GLU A N 1
ATOM 1657 C CA . GLU A 1 214 ? -21.346 -14.706 13.030 1.00 84.06 214 GLU A CA 1
ATOM 1658 C C . GLU A 1 214 ? -21.802 -15.259 14.384 1.00 84.06 214 GLU A C 1
ATOM 1660 O O . GLU A 1 214 ? -22.474 -14.549 15.133 1.00 84.06 214 GLU A O 1
ATOM 1665 N N . HIS A 1 215 ? -21.321 -16.443 14.777 1.00 84.81 215 HIS A N 1
ATOM 1666 C CA . HIS A 1 215 ? -21.616 -17.018 16.091 1.00 84.81 215 HIS A CA 1
ATOM 1667 C C . HIS A 1 215 ? -21.072 -16.199 17.264 1.00 84.81 215 HIS A C 1
ATOM 1669 O O . HIS A 1 215 ? -21.743 -16.086 18.288 1.00 84.81 215 HIS A O 1
ATOM 1675 N N . LEU A 1 216 ? -19.874 -15.621 17.147 1.00 84.31 216 LEU A N 1
ATOM 1676 C CA . LEU A 1 216 ? -19.315 -14.755 18.184 1.00 84.31 216 LEU A CA 1
ATOM 1677 C C . LEU A 1 216 ? -20.136 -13.469 18.320 1.00 84.31 216 LEU A C 1
ATOM 1679 O O . LEU A 1 216 ? -20.406 -13.034 19.436 1.00 84.31 216 LEU A O 1
ATOM 1683 N N . THR A 1 217 ? -20.556 -12.881 17.199 1.00 83.12 217 THR A N 1
ATOM 1684 C CA . THR A 1 217 ? -21.385 -11.671 17.183 1.00 83.12 217 THR A CA 1
ATOM 1685 C C . THR A 1 217 ? -22.754 -11.956 17.794 1.00 83.12 217 THR A C 1
ATOM 1687 O O . THR A 1 217 ? -23.175 -11.235 18.697 1.00 83.12 217 THR A O 1
ATOM 1690 N N . GLU A 1 218 ? -23.405 -13.047 17.385 1.00 84.69 218 GLU A N 1
ATOM 1691 C CA . GLU A 1 218 ? -24.678 -13.499 17.953 1.00 84.69 218 GLU A CA 1
ATOM 1692 C C . GLU A 1 218 ? -24.542 -13.777 19.456 1.00 84.69 218 GLU A C 1
ATOM 1694 O O . GLU A 1 218 ? -25.349 -13.293 20.243 1.00 84.69 218 GLU A O 1
ATOM 1699 N N . ALA A 1 219 ? -23.469 -14.449 19.886 1.00 84.06 219 ALA A N 1
ATOM 1700 C CA . ALA A 1 219 ? -23.209 -14.720 21.298 1.00 84.06 219 ALA A CA 1
ATOM 1701 C C . ALA A 1 219 ? -22.947 -13.447 22.121 1.00 84.06 219 ALA A C 1
ATOM 1703 O O . ALA A 1 219 ? -23.414 -13.358 23.255 1.00 84.06 219 ALA A O 1
ATOM 1704 N N . LEU A 1 220 ? -22.217 -12.461 21.584 1.00 81.81 220 LEU A N 1
ATOM 1705 C CA . LEU A 1 220 ? -21.945 -11.183 22.260 1.00 81.81 220 LEU A CA 1
ATOM 1706 C C . LEU A 1 220 ? -23.211 -10.332 22.411 1.00 81.81 220 LEU A C 1
ATOM 1708 O O . LEU A 1 220 ? -23.402 -9.683 23.445 1.00 81.81 220 LEU A O 1
ATOM 1712 N N . VAL A 1 221 ? -24.070 -10.356 21.391 1.00 80.88 221 VAL A N 1
ATOM 1713 C CA . VAL A 1 221 ? -25.382 -9.703 21.395 1.00 80.88 221 VAL A CA 1
ATOM 1714 C C . VAL A 1 221 ? -26.322 -10.389 22.383 1.00 80.88 221 VAL A C 1
ATOM 1716 O O . VAL A 1 221 ? -26.897 -9.723 23.244 1.00 80.88 221 VAL A O 1
ATOM 1719 N N . ASP A 1 222 ? -26.436 -11.715 22.316 1.00 82.94 222 ASP A N 1
ATOM 1720 C CA . ASP A 1 222 ? -27.279 -12.513 23.211 1.00 82.94 222 ASP A CA 1
ATOM 1721 C C . ASP A 1 222 ? -26.846 -12.390 24.669 1.00 82.94 222 ASP A C 1
ATOM 1723 O O . ASP A 1 222 ? -27.678 -12.365 25.579 1.00 82.94 222 ASP A O 1
ATOM 1727 N N . ALA A 1 223 ? -25.536 -12.300 24.899 1.00 78.75 223 ALA A N 1
ATOM 1728 C CA . ALA A 1 223 ? -24.976 -12.087 26.218 1.00 78.75 223 ALA A CA 1
ATOM 1729 C C . ALA A 1 223 ? -25.150 -10.645 26.710 1.00 78.75 223 ALA A C 1
ATOM 1731 O O . ALA A 1 223 ? -24.719 -10.376 27.818 1.00 78.75 223 ALA A O 1
ATOM 1732 N N . ARG A 1 224 ? -25.736 -9.716 25.934 1.00 73.62 224 ARG A N 1
ATOM 1733 C CA . ARG A 1 224 ? -25.875 -8.284 26.279 1.00 73.62 224 ARG A CA 1
ATOM 1734 C C . ARG A 1 224 ? -24.564 -7.622 26.724 1.00 73.62 224 ARG A C 1
ATOM 1736 O O . ARG A 1 224 ? -24.574 -6.652 27.479 1.00 73.62 224 ARG A O 1
ATOM 1743 N N . ILE A 1 225 ? -23.426 -8.137 26.255 1.00 76.69 225 ILE A N 1
ATOM 1744 C CA . ILE A 1 225 ? -22.106 -7.551 26.535 1.00 76.69 225 ILE A CA 1
ATOM 1745 C C . ILE A 1 225 ? -21.956 -6.234 25.763 1.00 76.69 225 ILE A C 1
ATOM 1747 O O . ILE A 1 225 ? -21.268 -5.313 26.203 1.00 76.69 225 ILE A O 1
ATOM 1751 N N . VAL A 1 226 ? -22.633 -6.137 24.619 1.00 73.25 226 VAL A N 1
ATOM 1752 C CA . VAL A 1 226 ? -22.620 -4.974 23.737 1.00 73.25 226 VAL A CA 1
ATOM 1753 C C . VAL A 1 226 ? -23.975 -4.275 23.861 1.00 73.25 226 VAL A C 1
ATOM 1755 O O . VAL A 1 226 ? -25.003 -4.917 23.632 1.00 73.25 226 VAL A O 1
ATOM 1758 N N . PRO A 1 227 ? -24.021 -2.983 24.231 1.00 69.06 227 PRO A N 1
ATOM 1759 C CA . PRO A 1 227 ? -25.281 -2.256 24.331 1.00 69.06 227 PRO A CA 1
ATOM 1760 C C . PRO A 1 227 ? -25.983 -2.200 22.968 1.00 69.06 227 PRO A C 1
ATOM 1762 O O . PRO A 1 227 ? -25.328 -2.059 21.935 1.00 69.06 227 PRO A O 1
ATOM 1765 N N . GLU A 1 228 ? -27.320 -2.256 22.955 1.00 74.56 228 GLU A N 1
ATOM 1766 C CA . GLU A 1 228 ? -28.111 -2.333 21.711 1.00 74.56 228 GLU A CA 1
ATOM 1767 C C . GLU A 1 228 ? -27.823 -1.178 20.736 1.00 74.56 228 GLU A C 1
ATOM 1769 O O . GLU A 1 228 ? -27.824 -1.381 19.525 1.00 74.56 228 GLU A O 1
ATOM 1774 N N . GLY A 1 229 ? -27.468 0.008 21.244 1.00 67.19 229 GLY A N 1
ATOM 1775 C CA . GLY A 1 229 ? -27.075 1.153 20.413 1.00 67.19 229 GLY A CA 1
ATOM 1776 C C . GLY A 1 229 ? -25.753 0.975 19.650 1.00 67.19 229 GLY A C 1
ATOM 1777 O O . GLY A 1 229 ? -25.539 1.646 18.647 1.00 67.19 229 GLY A O 1
ATOM 1778 N N . GLN A 1 230 ? -24.871 0.069 20.088 1.00 70.38 230 GLN A N 1
ATOM 1779 C CA . GLN A 1 230 ? -23.599 -0.245 19.417 1.00 70.38 230 GLN A CA 1
ATOM 1780 C C . GLN A 1 230 ? -23.663 -1.530 18.587 1.00 70.38 230 GLN A C 1
ATOM 1782 O O . GLN A 1 230 ? -22.720 -1.833 17.855 1.00 70.38 230 GLN A O 1
ATOM 1787 N N . ARG A 1 231 ? -24.775 -2.270 18.664 1.00 78.69 231 ARG A N 1
ATOM 1788 C CA . ARG A 1 231 ? -24.962 -3.541 17.962 1.00 78.69 231 ARG A CA 1
ATOM 1789 C C . ARG A 1 231 ? -24.765 -3.399 16.455 1.00 78.69 231 ARG A C 1
ATOM 1791 O O . ARG A 1 231 ? -24.010 -4.172 15.886 1.00 78.69 231 ARG A O 1
ATOM 1798 N N . GLY A 1 232 ? -25.366 -2.382 15.834 1.00 77.62 232 GLY A N 1
ATOM 1799 C CA . GLY A 1 232 ? -25.238 -2.163 14.389 1.00 77.62 232 GLY A CA 1
ATOM 1800 C C . GLY A 1 232 ? -23.801 -1.862 13.948 1.00 77.62 232 GLY A C 1
ATOM 1801 O O . GLY A 1 232 ? -23.363 -2.343 12.910 1.00 77.62 232 GLY A O 1
ATOM 1802 N N . VAL A 1 233 ? -23.037 -1.122 14.762 1.00 74.06 233 VAL A N 1
ATOM 1803 C CA . VAL A 1 233 ? -21.625 -0.816 14.469 1.00 74.06 233 VAL A CA 1
ATOM 1804 C C . VAL A 1 233 ? -20.760 -2.064 14.614 1.00 74.06 233 VAL A C 1
ATOM 1806 O O . VAL A 1 233 ? -19.880 -2.294 13.790 1.00 74.06 233 VAL A O 1
ATOM 1809 N N . LEU A 1 234 ? -21.012 -2.878 15.642 1.00 78.31 234 LEU A N 1
ATOM 1810 C CA . LEU A 1 234 ? -20.266 -4.111 15.857 1.00 78.31 234 LEU A CA 1
ATOM 1811 C C . LEU A 1 234 ? -20.596 -5.169 14.799 1.00 78.31 234 LEU A C 1
ATOM 1813 O O . LEU A 1 234 ? -19.676 -5.775 14.259 1.00 78.31 234 LEU A O 1
ATOM 1817 N N . GLU A 1 235 ? -21.876 -5.359 14.471 1.00 82.06 235 GLU A N 1
ATOM 1818 C CA . GLU A 1 235 ? -22.304 -6.252 13.391 1.00 82.06 235 GLU A CA 1
ATOM 1819 C C . GLU A 1 235 ? -21.647 -5.833 12.073 1.00 82.06 235 GLU A C 1
ATOM 1821 O O . GLU A 1 235 ? -21.045 -6.668 11.413 1.00 82.06 235 GLU A O 1
ATOM 1826 N N . GLU A 1 236 ? -21.638 -4.544 11.725 1.00 81.25 236 GLU A N 1
ATOM 1827 C CA . GLU A 1 236 ? -20.992 -4.064 10.495 1.00 81.25 236 GLU A CA 1
ATOM 1828 C C . GLU A 1 236 ? -19.455 -4.173 10.530 1.00 81.25 236 GLU A C 1
ATOM 1830 O O . GLU A 1 236 ? -18.810 -4.390 9.502 1.00 81.25 236 GLU A O 1
ATOM 1835 N N . ALA A 1 237 ? -18.840 -4.042 11.708 1.00 80.44 237 ALA A N 1
ATOM 1836 C CA . ALA A 1 237 ? -17.400 -4.212 11.868 1.00 80.44 237 ALA A CA 1
ATOM 1837 C C . ALA A 1 237 ? -16.962 -5.680 11.742 1.00 80.44 237 ALA A C 1
ATOM 1839 O O . ALA A 1 237 ? -15.890 -5.934 11.187 1.00 80.44 237 ALA A O 1
ATOM 1840 N N . LEU A 1 238 ? -17.773 -6.618 12.250 1.00 82.38 238 LEU A N 1
ATOM 1841 C CA . LEU A 1 238 ? -17.471 -8.052 12.322 1.00 82.38 238 LEU A CA 1
ATOM 1842 C C . LEU A 1 238 ? -18.016 -8.870 11.143 1.00 82.38 238 LEU A C 1
ATOM 1844 O O . LEU A 1 238 ? -17.518 -9.972 10.899 1.00 82.38 238 LEU A O 1
ATOM 1848 N N . ARG A 1 239 ? -19.020 -8.360 10.417 1.00 83.12 239 ARG A N 1
ATOM 1849 C CA . ARG A 1 239 ? -19.635 -9.048 9.274 1.00 83.12 239 ARG A CA 1
ATOM 1850 C C . ARG A 1 239 ? -18.592 -9.357 8.187 1.00 83.12 239 ARG A C 1
ATOM 1852 O O . ARG A 1 239 ? -17.690 -8.543 7.987 1.00 83.12 239 ARG A O 1
ATOM 1859 N N . PRO A 1 240 ? -18.724 -10.474 7.440 1.00 76.31 240 PRO A N 1
ATOM 1860 C CA . PRO A 1 240 ? -17.948 -10.740 6.227 1.00 76.31 240 PRO A CA 1
ATOM 1861 C C . PRO A 1 240 ? -17.800 -9.510 5.327 1.00 76.31 240 PRO A C 1
ATOM 1863 O O . PRO A 1 240 ? -18.797 -8.953 4.863 1.00 76.31 240 PRO A O 1
ATOM 1866 N N . GLY A 1 241 ? -16.560 -9.097 5.056 1.00 79.62 241 GLY A N 1
ATOM 1867 C CA . GLY A 1 241 ? -16.283 -7.916 4.229 1.00 79.62 241 GLY A CA 1
ATOM 1868 C C . GLY A 1 241 ? -16.571 -6.581 4.928 1.00 79.62 241 GLY A C 1
ATOM 1869 O O . GLY A 1 241 ? -16.645 -5.540 4.269 1.00 79.62 241 GLY A O 1
ATOM 1870 N N . GLY A 1 242 ? -16.741 -6.604 6.249 1.00 82.62 242 GL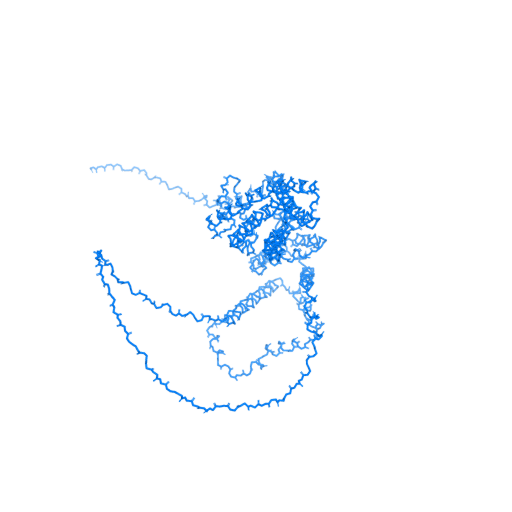Y A N 1
ATOM 1871 C CA . GLY A 1 242 ? -16.848 -5.437 7.112 1.00 82.62 242 GLY A CA 1
ATOM 1872 C C . GLY A 1 242 ? -15.512 -4.715 7.300 1.00 82.62 242 GLY A C 1
ATOM 1873 O O . GLY A 1 242 ? -14.503 -5.006 6.647 1.00 82.62 242 GLY A O 1
ATOM 1874 N N . TYR A 1 243 ? -15.493 -3.752 8.219 1.00 78.38 243 TYR A N 1
ATOM 1875 C CA . TYR A 1 243 ? -14.313 -2.916 8.467 1.00 78.38 243 TYR A CA 1
ATOM 1876 C C . TYR A 1 243 ? -13.089 -3.712 8.936 1.00 78.38 243 TYR A C 1
ATOM 1878 O O . TYR A 1 243 ? -11.972 -3.404 8.517 1.00 78.38 243 TYR A O 1
ATOM 1886 N N . ALA A 1 244 ? -13.280 -4.737 9.775 1.00 76.38 244 ALA A N 1
ATOM 1887 C CA . ALA A 1 244 ? -12.172 -5.540 10.290 1.00 76.38 244 ALA A CA 1
ATOM 1888 C C . ALA A 1 244 ? -11.459 -6.315 9.171 1.00 76.38 244 ALA A C 1
ATOM 1890 O O . ALA A 1 244 ? -10.229 -6.334 9.121 1.00 76.38 244 ALA A O 1
ATOM 1891 N N . ASP A 1 245 ? -12.218 -6.884 8.230 1.00 79.44 245 ASP A N 1
ATOM 1892 C CA . ASP A 1 245 ? -11.658 -7.595 7.075 1.00 79.44 245 ASP A CA 1
ATOM 1893 C C . ASP A 1 245 ? -10.896 -6.665 6.145 1.00 79.44 245 ASP A C 1
ATOM 1895 O O . ASP A 1 245 ? -9.806 -7.001 5.685 1.00 79.44 245 ASP A O 1
ATOM 1899 N N . LYS A 1 246 ? -11.437 -5.471 5.901 1.00 80.56 246 LYS A N 1
ATOM 1900 C CA . LYS A 1 246 ? -10.799 -4.460 5.052 1.00 80.56 246 LYS A CA 1
ATOM 1901 C C . LYS A 1 246 ? -9.506 -3.957 5.668 1.00 80.56 246 LYS A C 1
ATOM 1903 O O . LYS A 1 246 ? -8.480 -3.917 4.991 1.00 80.56 246 LYS A O 1
ATOM 1908 N N . LEU A 1 247 ? -9.524 -3.643 6.962 1.00 75.88 247 LEU A N 1
ATOM 1909 C CA . LEU A 1 247 ? -8.327 -3.233 7.687 1.00 75.88 247 LEU A CA 1
ATOM 1910 C C . LEU A 1 247 ? -7.285 -4.357 7.700 1.00 75.88 247 LEU A C 1
ATOM 1912 O O . LEU A 1 247 ? -6.119 -4.105 7.406 1.00 75.88 247 LEU A O 1
ATOM 1916 N N . SER A 1 248 ? -7.702 -5.599 7.965 1.00 76.12 248 SER A N 1
ATOM 1917 C CA . SER A 1 248 ? -6.820 -6.770 7.921 1.00 76.12 248 SER A CA 1
ATOM 1918 C C . SER A 1 248 ? -6.224 -6.979 6.527 1.00 76.12 248 SER A C 1
ATOM 1920 O O . SER A 1 248 ? -5.017 -7.184 6.399 1.00 76.12 248 SER A O 1
ATOM 1922 N N . ALA A 1 249 ? -7.020 -6.837 5.463 1.00 80.12 249 ALA A N 1
ATOM 1923 C CA . ALA A 1 249 ? -6.549 -6.919 4.085 1.00 80.12 249 ALA A CA 1
ATOM 1924 C C . ALA A 1 249 ? -5.513 -5.828 3.777 1.00 80.12 249 ALA A C 1
ATOM 1926 O O . ALA A 1 249 ? -4.443 -6.141 3.255 1.00 80.12 249 ALA A O 1
ATOM 1927 N N . VAL A 1 250 ? -5.770 -4.574 4.164 1.00 80.19 250 VAL A N 1
ATOM 1928 C CA . VAL A 1 250 ? -4.820 -3.462 3.994 1.00 80.19 250 VAL A CA 1
ATOM 1929 C C . VAL A 1 250 ? -3.530 -3.727 4.768 1.00 80.19 250 VAL A C 1
ATOM 1931 O O . VAL A 1 250 ? -2.446 -3.645 4.194 1.00 80.19 250 VAL A O 1
ATOM 1934 N N . VAL A 1 251 ? -3.620 -4.110 6.043 1.00 76.75 251 VAL A N 1
ATOM 1935 C CA . VAL A 1 251 ? -2.455 -4.437 6.881 1.00 76.75 251 VAL A CA 1
ATOM 1936 C C . VAL A 1 251 ? -1.667 -5.610 6.293 1.00 76.75 251 VAL A C 1
ATOM 1938 O O . VAL A 1 251 ? -0.437 -5.575 6.271 1.00 76.75 251 VAL A O 1
ATOM 1941 N N . ARG A 1 252 ? -2.346 -6.627 5.749 1.00 80.19 252 ARG A N 1
ATOM 1942 C CA . ARG A 1 252 ? -1.717 -7.777 5.085 1.00 80.19 252 ARG A CA 1
ATOM 1943 C C . ARG A 1 252 ? -1.023 -7.374 3.789 1.00 80.19 252 ARG A C 1
ATOM 1945 O O . ARG A 1 252 ? 0.087 -7.846 3.538 1.00 80.19 252 ARG A O 1
ATOM 1952 N N . VAL A 1 253 ? -1.628 -6.502 2.984 1.00 82.00 253 VAL A N 1
ATOM 1953 C CA . VAL A 1 253 ? -1.017 -5.957 1.761 1.00 82.00 253 VAL A CA 1
ATOM 1954 C C . VAL A 1 253 ? 0.215 -5.132 2.114 1.00 82.00 253 VAL A C 1
ATOM 1956 O O . VAL A 1 253 ? 1.278 -5.371 1.549 1.00 82.00 253 VAL A O 1
ATOM 1959 N N . VAL A 1 254 ? 0.118 -4.239 3.101 1.00 81.19 254 VAL A N 1
ATOM 1960 C CA . VAL A 1 254 ? 1.247 -3.437 3.596 1.00 81.19 254 VAL A CA 1
ATOM 1961 C C . VAL A 1 254 ? 2.362 -4.343 4.123 1.00 81.19 254 VAL A C 1
ATOM 1963 O O . VAL A 1 254 ? 3.516 -4.204 3.727 1.00 81.19 254 VAL A O 1
ATOM 1966 N N . GLY A 1 255 ? 2.029 -5.336 4.950 1.00 82.25 255 GLY A N 1
ATOM 1967 C CA . GLY A 1 255 ? 2.988 -6.321 5.450 1.00 82.25 255 GLY A CA 1
ATOM 1968 C C . GLY A 1 255 ? 3.642 -7.140 4.332 1.00 82.25 255 GLY A C 1
ATOM 1969 O O . GLY A 1 255 ? 4.841 -7.414 4.384 1.00 82.25 255 GLY A O 1
ATOM 1970 N N . SER A 1 256 ? 2.887 -7.495 3.291 1.00 84.44 256 SER A N 1
ATOM 1971 C CA . SER A 1 256 ? 3.410 -8.195 2.110 1.00 84.44 256 SER A CA 1
ATOM 1972 C C . SER A 1 256 ? 4.318 -7.294 1.275 1.00 84.44 256 SER A C 1
ATOM 1974 O O . SER A 1 256 ? 5.372 -7.744 0.831 1.00 84.44 256 SER A O 1
ATOM 1976 N N . ALA A 1 257 ? 3.973 -6.013 1.131 1.00 84.56 257 ALA A N 1
ATOM 1977 C CA . ALA A 1 257 ? 4.810 -5.018 0.473 1.00 84.56 257 ALA A CA 1
ATOM 1978 C C . ALA A 1 257 ? 6.151 -4.849 1.202 1.00 84.56 257 ALA A C 1
ATOM 1980 O O . ALA A 1 257 ? 7.193 -4.838 0.553 1.00 84.56 257 ALA A O 1
ATOM 1981 N N . PHE A 1 258 ? 6.158 -4.835 2.541 1.00 84.56 258 PHE A N 1
ATOM 1982 C CA . PHE A 1 258 ? 7.401 -4.838 3.321 1.00 84.56 258 PHE A CA 1
ATOM 1983 C C . PHE A 1 258 ? 8.242 -6.100 3.087 1.00 84.56 258 PHE A C 1
ATOM 1985 O O . PHE A 1 258 ? 9.458 -6.002 2.925 1.00 84.56 258 PHE A O 1
ATOM 1992 N N . LYS A 1 259 ? 7.617 -7.282 3.008 1.00 89.19 259 LYS A N 1
ATOM 1993 C CA . LYS A 1 259 ? 8.323 -8.536 2.679 1.00 89.19 259 LYS A CA 1
ATOM 1994 C C . LYS A 1 259 ? 8.903 -8.531 1.260 1.00 89.19 259 LYS A C 1
ATOM 1996 O O . LYS A 1 259 ? 9.933 -9.156 1.032 1.00 89.19 259 LYS A O 1
ATOM 2001 N N . LEU A 1 260 ? 8.260 -7.831 0.326 1.00 90.06 260 LEU A N 1
ATOM 2002 C CA . LEU A 1 260 ? 8.681 -7.692 -1.073 1.00 90.06 260 LEU A CA 1
ATOM 2003 C C . LEU A 1 260 ? 9.559 -6.458 -1.330 1.00 90.06 260 LEU A C 1
ATOM 2005 O O . LEU A 1 260 ? 10.045 -6.286 -2.445 1.00 90.06 260 LEU A O 1
ATOM 2009 N N . ALA A 1 261 ? 9.821 -5.621 -0.322 1.00 89.88 261 ALA A N 1
ATOM 2010 C CA . ALA A 1 261 ? 10.569 -4.374 -0.492 1.00 89.88 261 ALA A CA 1
ATOM 2011 C C . ALA A 1 261 ? 11.981 -4.603 -1.057 1.00 89.88 261 ALA A C 1
ATOM 2013 O O . ALA A 1 261 ? 12.476 -3.798 -1.847 1.00 89.88 261 ALA A O 1
ATOM 2014 N N . TRP A 1 262 ? 12.613 -5.732 -0.715 1.00 93.44 262 TRP A N 1
ATOM 2015 C CA . TRP A 1 262 ? 13.917 -6.103 -1.267 1.00 93.44 262 TRP A CA 1
ATOM 2016 C C . TRP A 1 262 ? 13.858 -6.363 -2.780 1.00 93.44 262 TRP A C 1
ATOM 2018 O O . TRP A 1 262 ? 14.797 -6.002 -3.485 1.00 93.44 262 TRP A O 1
ATOM 2028 N N . VAL A 1 263 ? 12.755 -6.928 -3.293 1.00 93.25 263 VAL A N 1
ATOM 2029 C CA . VAL A 1 263 ? 12.547 -7.153 -4.734 1.00 93.25 263 VAL A CA 1
ATOM 2030 C C . VAL A 1 263 ? 12.440 -5.812 -5.447 1.00 93.25 263 VAL A C 1
ATOM 2032 O O . VAL A 1 263 ? 13.096 -5.605 -6.466 1.00 93.25 263 VAL A O 1
ATOM 2035 N N . CYS A 1 264 ? 11.680 -4.874 -4.873 1.00 91.88 264 CYS A N 1
ATOM 2036 C CA . CYS A 1 264 ? 11.550 -3.520 -5.405 1.00 91.88 264 CYS A CA 1
ATOM 2037 C C . CYS A 1 264 ? 12.904 -2.800 -5.482 1.00 91.88 264 CYS A C 1
ATOM 2039 O O . CYS A 1 264 ? 13.141 -2.075 -6.439 1.00 91.88 264 CYS A O 1
ATOM 2041 N N . GLY A 1 265 ? 13.803 -3.016 -4.514 1.00 93.94 265 GLY A N 1
ATOM 2042 C CA . GLY A 1 265 ? 15.162 -2.464 -4.545 1.00 93.94 265 GLY A CA 1
ATOM 2043 C C . GLY A 1 265 ? 16.115 -3.188 -5.506 1.00 93.94 265 GLY A C 1
ATOM 2044 O O . GLY A 1 265 ? 16.959 -2.549 -6.131 1.00 93.94 265 GLY A O 1
ATOM 2045 N N . ALA A 1 266 ? 15.979 -4.508 -5.655 1.00 95.62 266 ALA A N 1
ATOM 2046 C CA . ALA A 1 266 ? 16.820 -5.312 -6.543 1.00 95.62 266 ALA A CA 1
ATOM 2047 C C . ALA A 1 266 ? 16.499 -5.087 -8.028 1.00 95.62 266 ALA A C 1
ATOM 2049 O O . ALA A 1 266 ? 17.399 -5.116 -8.865 1.00 95.62 266 ALA A O 1
ATOM 2050 N N . LEU A 1 267 ? 15.231 -4.839 -8.358 1.00 95.25 267 LEU A N 1
ATOM 2051 C CA . LEU A 1 267 ? 14.761 -4.674 -9.731 1.00 95.25 267 LEU A CA 1
ATOM 2052 C C . LEU A 1 267 ? 15.485 -3.541 -10.503 1.00 95.25 267 LEU A C 1
ATOM 2054 O O . LEU A 1 267 ? 16.030 -3.845 -11.564 1.00 95.25 267 LEU A O 1
ATOM 2058 N N . PRO A 1 268 ? 15.616 -2.298 -9.985 1.00 95.88 268 PRO A N 1
ATOM 2059 C CA . PRO A 1 268 ? 16.422 -1.261 -10.632 1.00 95.88 268 PRO A CA 1
ATOM 2060 C C . PRO A 1 268 ? 17.878 -1.697 -10.872 1.00 95.88 268 PRO A C 1
ATOM 2062 O O . PRO A 1 268 ? 18.473 -1.398 -11.903 1.00 95.88 268 PRO A O 1
ATOM 2065 N N . ILE A 1 269 ? 18.482 -2.439 -9.940 1.00 96.62 269 ILE A N 1
ATOM 2066 C CA . ILE A 1 269 ? 19.866 -2.911 -10.102 1.00 96.62 269 ILE A CA 1
ATOM 2067 C C . ILE A 1 269 ? 19.956 -3.876 -11.291 1.00 96.62 269 ILE A C 1
ATOM 2069 O O . ILE A 1 269 ? 20.875 -3.772 -12.104 1.00 96.62 269 ILE A O 1
ATOM 2073 N N . VAL A 1 270 ? 18.982 -4.780 -11.429 1.00 96.19 270 VAL A N 1
ATOM 2074 C CA . VAL A 1 270 ? 18.889 -5.699 -12.572 1.00 96.19 270 VAL A CA 1
ATOM 2075 C C . VAL A 1 270 ? 18.665 -4.934 -13.883 1.00 96.19 270 VAL A C 1
ATOM 2077 O O . VAL A 1 270 ? 19.328 -5.245 -14.871 1.00 96.19 270 VAL A O 1
ATOM 2080 N N . GLU A 1 271 ? 17.807 -3.908 -13.892 1.00 94.44 271 GLU A N 1
ATOM 2081 C CA . GLU A 1 271 ? 17.595 -3.013 -15.045 1.00 94.44 271 GLU A CA 1
ATOM 2082 C C . GLU A 1 271 ? 18.902 -2.350 -15.492 1.00 94.44 271 GLU A C 1
ATOM 2084 O O . GLU A 1 271 ? 19.254 -2.395 -16.672 1.00 94.44 271 GLU A O 1
ATOM 2089 N N . LEU A 1 272 ? 19.664 -1.788 -14.549 1.00 96.56 272 LEU A N 1
ATOM 2090 C CA . LEU A 1 272 ? 20.941 -1.140 -14.839 1.00 96.56 272 LEU A CA 1
ATOM 2091 C C . LEU A 1 272 ? 21.974 -2.132 -15.388 1.00 96.56 272 LEU A C 1
ATOM 2093 O O . LEU A 1 272 ? 22.654 -1.832 -16.371 1.00 96.56 272 LEU A O 1
ATOM 2097 N N . LEU A 1 273 ? 22.092 -3.313 -14.775 1.00 97.06 273 LEU A N 1
ATOM 2098 C CA . LEU A 1 273 ? 23.006 -4.357 -15.242 1.00 97.06 273 LEU A CA 1
ATOM 2099 C C . LEU A 1 273 ? 22.652 -4.801 -16.664 1.00 97.06 273 LEU A C 1
ATOM 2101 O O . LEU A 1 273 ? 23.537 -4.887 -17.516 1.00 97.06 273 LEU A O 1
ATOM 2105 N N . LEU A 1 274 ? 21.365 -5.005 -16.953 1.00 95.12 274 LEU A N 1
ATOM 2106 C CA . LEU A 1 274 ? 20.902 -5.311 -18.305 1.00 95.12 274 LEU A CA 1
ATOM 2107 C C . LEU A 1 274 ? 21.186 -4.156 -19.267 1.00 95.12 274 LEU A C 1
ATOM 2109 O O . LEU A 1 274 ? 21.668 -4.405 -20.366 1.00 95.12 274 LEU A O 1
ATOM 2113 N N . ALA A 1 275 ? 21.012 -2.898 -18.861 1.00 95.44 275 ALA A N 1
ATOM 2114 C CA . ALA A 1 275 ? 21.344 -1.749 -19.706 1.00 95.44 275 ALA A CA 1
ATOM 2115 C C . ALA A 1 275 ? 22.833 -1.705 -20.084 1.00 95.44 275 ALA A C 1
ATOM 2117 O O . ALA A 1 275 ? 23.186 -1.339 -21.207 1.00 95.44 275 ALA A O 1
ATOM 2118 N N . VAL A 1 276 ? 23.721 -2.086 -19.161 1.00 96.38 276 VAL A N 1
ATOM 2119 C CA . VAL A 1 276 ? 25.167 -2.166 -19.414 1.00 96.38 276 VAL A CA 1
ATOM 2120 C C . VAL A 1 276 ? 25.502 -3.330 -20.347 1.00 96.38 276 VAL A C 1
ATOM 2122 O O . VAL A 1 276 ? 26.260 -3.143 -21.301 1.00 96.38 276 VAL A O 1
ATOM 2125 N N . LEU A 1 277 ? 24.919 -4.509 -20.112 1.00 95.88 277 LEU A N 1
ATOM 2126 C CA . LEU A 1 277 ? 25.151 -5.705 -20.928 1.00 95.88 277 LEU A CA 1
ATOM 2127 C C . LEU A 1 277 ? 24.614 -5.539 -22.355 1.00 95.88 277 LEU A C 1
ATOM 2129 O O . LEU A 1 277 ? 25.310 -5.850 -23.321 1.00 95.88 277 LEU A O 1
ATOM 2133 N N . LEU A 1 278 ? 23.401 -5.000 -22.503 1.00 93.06 278 LEU A N 1
ATOM 2134 C CA . LEU A 1 278 ? 22.768 -4.781 -23.804 1.00 93.06 278 LEU A CA 1
ATOM 2135 C C . LEU A 1 278 ? 23.442 -3.651 -24.597 1.00 93.06 278 LEU A C 1
ATOM 2137 O O . LEU A 1 278 ? 23.399 -3.655 -25.825 1.00 93.06 278 LEU A O 1
ATOM 2141 N N . GLY A 1 279 ? 24.127 -2.727 -23.915 1.00 93.56 279 GLY A N 1
ATOM 2142 C CA . GLY A 1 279 ? 24.912 -1.660 -24.541 1.00 93.56 279 GLY A CA 1
ATOM 2143 C C . GLY A 1 279 ? 26.087 -2.143 -25.397 1.00 93.56 279 GLY A C 1
ATOM 2144 O O . GLY A 1 279 ? 26.615 -1.360 -26.179 1.00 93.56 279 GLY A O 1
ATOM 2145 N N . GLN A 1 280 ? 26.485 -3.414 -25.282 1.00 94.56 280 GLN A N 1
ATOM 2146 C CA . GLN A 1 280 ? 27.518 -4.012 -26.135 1.00 94.56 280 GLN A CA 1
ATOM 2147 C C . GLN A 1 280 ? 26.996 -4.373 -27.536 1.00 94.56 280 GLN A C 1
ATOM 2149 O O . GLN A 1 280 ? 27.791 -4.589 -28.450 1.00 94.56 280 GLN A O 1
ATOM 2154 N N . PHE A 1 281 ? 25.673 -4.440 -27.731 1.00 91.06 281 PHE A N 1
ATOM 2155 C CA . PHE A 1 281 ? 25.088 -4.750 -29.032 1.00 91.06 281 PHE A CA 1
ATOM 2156 C C . PHE A 1 281 ? 24.898 -3.469 -29.860 1.00 91.06 281 PHE A C 1
ATOM 2158 O O . PHE A 1 281 ? 24.270 -2.517 -29.394 1.00 91.06 281 PHE A O 1
ATOM 2165 N N . PRO A 1 282 ? 25.359 -3.439 -31.123 1.00 87.25 282 PRO A N 1
ATOM 2166 C CA . PRO A 1 282 ? 25.326 -2.230 -31.947 1.00 87.25 282 PRO A CA 1
ATOM 2167 C C . PRO A 1 282 ? 23.907 -1.778 -32.324 1.00 87.25 282 PRO A C 1
ATOM 2169 O O . PRO A 1 282 ? 23.706 -0.615 -32.660 1.00 87.25 282 PRO A O 1
ATOM 2172 N N . CYS A 1 283 ? 22.912 -2.669 -32.265 1.00 84.12 283 CYS A N 1
ATOM 2173 C CA . CYS A 1 283 ? 21.573 -2.403 -32.797 1.00 84.12 283 CYS A CA 1
ATOM 2174 C C . CYS A 1 283 ? 20.549 -1.885 -31.759 1.00 84.12 283 CYS A C 1
ATOM 2176 O O . CYS A 1 283 ? 19.367 -1.780 -32.057 1.00 84.12 283 CYS A O 1
ATOM 2178 N N . GLY A 1 284 ? 20.976 -1.527 -30.542 1.00 81.56 284 GLY A N 1
ATOM 2179 C CA . GLY A 1 284 ? 20.063 -1.220 -29.429 1.00 81.56 284 GLY A CA 1
ATOM 2180 C C . GLY A 1 284 ? 20.222 0.154 -28.784 1.00 81.56 284 GLY A C 1
ATOM 2181 O O . GLY A 1 284 ? 19.742 0.331 -27.671 1.00 81.56 284 GLY A O 1
ATOM 2182 N N . VAL A 1 285 ? 20.906 1.117 -29.414 1.00 89.50 285 VAL A N 1
ATOM 2183 C CA . VAL A 1 285 ? 21.312 2.371 -28.740 1.00 89.50 285 VAL A CA 1
ATOM 2184 C C . VAL A 1 285 ? 20.126 3.113 -28.109 1.00 89.50 285 VAL A C 1
ATOM 2186 O O . VAL A 1 285 ? 20.196 3.470 -26.934 1.00 89.50 285 VAL A O 1
ATOM 2189 N N . ALA A 1 286 ? 19.023 3.289 -28.844 1.00 92.88 286 ALA A N 1
ATOM 2190 C CA . ALA A 1 286 ? 17.829 3.967 -28.332 1.00 92.88 286 ALA A CA 1
ATOM 2191 C C . ALA A 1 286 ? 17.187 3.204 -27.161 1.00 92.88 286 ALA A C 1
ATOM 2193 O O . ALA A 1 286 ? 16.905 3.790 -26.118 1.00 92.88 286 ALA A O 1
ATOM 2194 N N . LEU A 1 287 ? 17.051 1.881 -27.284 1.00 91.50 287 LEU A N 1
ATOM 2195 C CA . LEU A 1 287 ? 16.440 1.028 -26.264 1.00 91.50 287 LEU A CA 1
ATOM 2196 C C . LEU A 1 287 ? 17.297 0.927 -24.988 1.00 91.50 287 LEU A C 1
ATOM 2198 O O . LEU A 1 287 ? 16.776 0.870 -23.878 1.00 91.50 287 LEU A O 1
ATOM 2202 N N . VAL A 1 288 ? 18.624 0.965 -25.128 1.00 92.75 288 VAL A N 1
ATOM 2203 C CA . VAL A 1 288 ? 19.561 1.014 -23.997 1.00 92.75 288 VAL A CA 1
ATOM 2204 C C . VAL A 1 288 ? 19.472 2.357 -23.276 1.00 92.75 288 VAL A C 1
ATOM 2206 O O . VAL A 1 288 ? 19.466 2.386 -22.046 1.00 92.75 288 VAL A O 1
ATOM 2209 N N . ILE A 1 289 ? 19.378 3.472 -24.011 1.00 94.88 289 ILE A N 1
ATOM 2210 C CA . ILE A 1 289 ? 19.130 4.793 -23.411 1.00 94.88 289 ILE A CA 1
ATOM 2211 C C . ILE A 1 289 ? 17.783 4.786 -22.683 1.00 94.88 289 ILE A C 1
ATOM 2213 O O . ILE A 1 289 ? 17.714 5.237 -21.539 1.00 94.88 289 ILE A O 1
ATOM 2217 N N . TRP A 1 290 ? 16.752 4.212 -23.307 1.00 95.81 290 TRP A N 1
ATOM 2218 C CA . TRP A 1 290 ? 15.435 4.051 -22.704 1.00 95.81 290 TRP A CA 1
ATOM 2219 C C . TRP A 1 290 ? 15.507 3.310 -21.364 1.00 95.81 290 TRP A C 1
ATOM 2221 O O . TRP A 1 290 ? 15.015 3.828 -20.362 1.00 95.81 290 TRP A O 1
ATOM 2231 N N . LEU A 1 291 ? 16.211 2.173 -21.318 1.00 94.56 291 LEU A N 1
ATOM 2232 C CA . LEU A 1 291 ? 16.364 1.355 -20.112 1.00 94.56 291 LEU A CA 1
ATOM 2233 C C . LEU A 1 291 ? 17.153 2.072 -19.001 1.00 94.56 291 LEU A C 1
ATOM 2235 O O . LEU A 1 291 ? 16.862 1.898 -17.823 1.00 94.56 291 LEU A O 1
ATOM 2239 N N . ARG A 1 292 ? 18.136 2.916 -19.347 1.00 95.81 292 ARG A N 1
ATOM 2240 C CA . ARG A 1 292 ? 18.887 3.719 -18.359 1.00 95.81 292 ARG A CA 1
ATOM 2241 C C . ARG A 1 292 ? 18.023 4.787 -17.699 1.00 95.81 292 ARG A C 1
ATOM 2243 O O . ARG A 1 292 ? 18.144 5.011 -16.498 1.00 95.81 292 ARG A O 1
ATOM 2250 N N . VAL A 1 293 ? 17.183 5.464 -18.479 1.00 95.88 293 VAL A N 1
ATOM 2251 C CA . VAL A 1 293 ? 16.224 6.434 -17.933 1.00 95.88 293 VAL A CA 1
ATOM 2252 C C . VAL A 1 293 ? 15.164 5.706 -17.110 1.00 95.88 293 VAL A C 1
ATOM 2254 O O . VAL A 1 293 ? 14.824 6.168 -16.024 1.00 95.88 293 VAL A O 1
ATOM 2257 N N . ASP A 1 294 ? 14.712 4.539 -17.575 1.00 95.31 294 ASP A N 1
ATOM 2258 C CA . ASP A 1 294 ? 13.766 3.691 -16.849 1.00 95.31 294 ASP A CA 1
ATOM 2259 C C . ASP A 1 294 ? 14.328 3.283 -15.475 1.00 95.31 294 ASP A C 1
ATOM 2261 O O . ASP A 1 294 ? 13.679 3.502 -14.455 1.00 95.31 294 ASP A O 1
ATOM 2265 N N . PHE A 1 295 ? 15.594 2.862 -15.408 1.00 96.12 295 PHE A N 1
ATOM 2266 C CA . PHE A 1 295 ? 16.291 2.608 -14.144 1.00 96.12 295 PHE A CA 1
ATOM 2267 C C . PHE A 1 295 ? 16.233 3.803 -13.175 1.00 96.12 295 PHE A C 1
ATOM 2269 O O . PHE A 1 295 ? 15.933 3.628 -11.991 1.00 96.12 295 PHE A O 1
ATOM 2276 N N . LEU A 1 296 ? 16.496 5.026 -13.653 1.00 97.38 296 LEU A N 1
ATOM 2277 C CA . LEU A 1 296 ? 16.439 6.227 -12.809 1.00 97.38 296 LEU A CA 1
ATOM 2278 C C . LEU A 1 296 ? 15.019 6.492 -12.293 1.00 97.38 296 LEU A C 1
ATOM 2280 O O . LEU A 1 296 ? 14.850 6.878 -11.135 1.00 97.38 296 LEU A O 1
ATOM 2284 N N . LEU A 1 297 ? 13.999 6.242 -13.119 1.00 96.75 297 LEU A N 1
ATOM 2285 C CA . LEU A 1 297 ? 12.596 6.337 -12.712 1.00 96.75 297 LEU A CA 1
ATOM 2286 C C . LEU A 1 297 ? 12.232 5.261 -11.680 1.00 96.75 297 LEU A C 1
ATOM 2288 O O . LEU A 1 297 ? 11.562 5.575 -10.696 1.00 96.75 297 LEU A O 1
ATOM 2292 N N . SER A 1 298 ? 12.691 4.017 -11.860 1.00 95.94 298 SER A N 1
ATOM 2293 C CA . SER A 1 298 ? 12.518 2.928 -10.884 1.00 95.94 298 SER A CA 1
ATOM 2294 C C . SER A 1 298 ? 13.161 3.282 -9.547 1.00 95.94 298 SER A C 1
ATOM 2296 O O . SER A 1 298 ? 12.523 3.176 -8.502 1.00 95.94 298 SER A O 1
ATOM 2298 N N . LEU A 1 299 ? 14.407 3.759 -9.573 1.00 96.69 299 LEU A N 1
ATOM 2299 C CA . LEU A 1 299 ? 15.140 4.150 -8.375 1.00 96.69 299 LEU A CA 1
ATOM 2300 C C . LEU A 1 299 ? 14.457 5.318 -7.653 1.00 96.69 299 LEU A C 1
ATOM 2302 O O . LEU A 1 299 ? 14.304 5.280 -6.432 1.00 96.69 299 LEU A O 1
ATOM 2306 N N . GLY A 1 300 ? 14.003 6.326 -8.401 1.00 97.00 300 GLY A N 1
ATOM 2307 C CA . GLY A 1 300 ? 13.226 7.438 -7.859 1.00 97.00 300 GLY A CA 1
ATOM 2308 C C . GLY A 1 300 ? 11.930 6.969 -7.198 1.00 97.00 300 GLY A C 1
ATOM 2309 O O . GLY A 1 300 ? 11.607 7.419 -6.099 1.00 97.00 300 GLY A O 1
ATOM 2310 N N . LEU A 1 301 ? 11.214 6.027 -7.823 1.00 96.44 301 LEU A N 1
ATOM 2311 C CA . LEU A 1 301 ? 9.978 5.468 -7.276 1.00 96.44 301 LEU A CA 1
ATOM 2312 C C . LEU A 1 301 ? 10.237 4.690 -5.981 1.00 96.44 301 LEU A C 1
ATOM 2314 O O . LEU A 1 301 ? 9.512 4.875 -5.006 1.00 96.44 301 LEU A O 1
ATOM 2318 N N . VAL A 1 302 ? 11.294 3.875 -5.939 1.00 95.75 302 VAL A N 1
ATOM 2319 C CA . VAL A 1 302 ? 11.713 3.159 -4.723 1.00 95.75 302 VAL A CA 1
ATOM 2320 C C . VAL A 1 302 ? 12.085 4.144 -3.617 1.00 95.75 302 VAL A C 1
ATOM 2322 O O . VAL A 1 302 ? 11.633 3.986 -2.486 1.00 95.75 302 VAL A O 1
ATOM 2325 N N . ALA A 1 303 ? 12.852 5.192 -3.927 1.00 96.62 303 ALA A N 1
ATOM 2326 C CA . ALA A 1 303 ? 13.225 6.215 -2.953 1.00 96.62 303 ALA A CA 1
ATOM 2327 C C . ALA A 1 303 ? 11.997 6.957 -2.395 1.00 96.62 303 ALA A C 1
ATOM 2329 O O . ALA A 1 303 ? 11.886 7.132 -1.181 1.00 96.62 303 ALA A O 1
ATOM 2330 N N . ALA A 1 304 ? 11.050 7.338 -3.258 1.00 96.31 304 ALA A N 1
ATOM 2331 C CA . ALA A 1 304 ? 9.804 7.985 -2.856 1.00 96.31 304 ALA A CA 1
ATOM 2332 C C . ALA A 1 304 ? 8.922 7.057 -2.002 1.00 96.31 304 ALA A C 1
ATOM 2334 O O . ALA A 1 304 ? 8.381 7.490 -0.983 1.00 96.31 304 ALA A O 1
ATOM 2335 N N . ALA A 1 305 ? 8.839 5.771 -2.355 1.00 93.81 305 ALA A N 1
ATOM 2336 C CA . ALA A 1 305 ? 8.120 4.770 -1.574 1.00 93.81 305 ALA A CA 1
ATOM 2337 C C . ALA A 1 305 ? 8.765 4.548 -0.197 1.00 93.81 305 ALA A C 1
ATOM 2339 O O . ALA A 1 305 ? 8.061 4.540 0.810 1.00 93.81 305 ALA A O 1
ATOM 2340 N N . CYS A 1 306 ? 10.094 4.439 -0.121 1.00 94.62 306 CYS A N 1
ATOM 2341 C CA . CYS A 1 306 ? 10.827 4.347 1.145 1.00 94.62 306 CYS A CA 1
ATOM 2342 C C . CYS A 1 306 ? 10.615 5.585 2.022 1.00 94.62 306 CYS A C 1
ATOM 2344 O O . CYS A 1 306 ? 10.347 5.453 3.216 1.00 94.62 306 CYS A O 1
ATOM 2346 N N . PHE A 1 307 ? 10.678 6.782 1.434 1.00 96.12 307 PHE A N 1
ATOM 2347 C CA . PHE A 1 307 ? 10.383 8.027 2.138 1.00 96.12 307 PHE A CA 1
ATOM 2348 C C . PHE A 1 307 ? 8.951 8.037 2.687 1.00 96.12 307 PHE A C 1
ATOM 2350 O O . PHE A 1 307 ? 8.749 8.318 3.867 1.00 96.12 307 PHE A O 1
ATOM 2357 N N . MET A 1 308 ? 7.965 7.664 1.867 1.00 94.75 308 MET A N 1
ATOM 2358 C CA . MET A 1 308 ? 6.565 7.571 2.277 1.00 94.75 308 MET A CA 1
ATOM 2359 C C . MET A 1 308 ? 6.365 6.538 3.395 1.00 94.75 308 MET A C 1
ATOM 2361 O O . MET A 1 308 ? 5.683 6.839 4.369 1.00 94.75 308 MET A O 1
ATOM 2365 N N . MET A 1 309 ? 6.991 5.359 3.309 1.00 92.12 309 MET A N 1
ATOM 2366 C CA . MET A 1 309 ? 6.930 4.335 4.362 1.00 92.12 309 MET A CA 1
ATOM 2367 C C . MET A 1 309 ? 7.505 4.846 5.687 1.00 92.12 309 MET A C 1
ATOM 2369 O O . MET A 1 309 ? 6.888 4.658 6.734 1.00 92.12 309 MET A O 1
ATOM 2373 N N . HIS A 1 310 ? 8.650 5.533 5.655 1.00 94.69 310 HIS A N 1
ATOM 2374 C CA . HIS A 1 310 ? 9.236 6.135 6.854 1.00 94.69 310 HIS A CA 1
ATOM 2375 C C . HIS A 1 310 ? 8.377 7.271 7.419 1.00 94.69 310 HIS A C 1
ATOM 2377 O O . HIS A 1 310 ? 8.182 7.334 8.631 1.00 94.69 310 HIS A O 1
ATOM 2383 N N . ALA A 1 311 ? 7.826 8.133 6.562 1.00 95.69 311 ALA A N 1
ATOM 2384 C CA . ALA A 1 311 ? 6.938 9.215 6.979 1.00 95.69 311 ALA A CA 1
ATOM 2385 C C . ALA A 1 311 ? 5.614 8.689 7.562 1.00 95.69 311 ALA A C 1
ATOM 2387 O O . ALA A 1 311 ? 5.064 9.288 8.482 1.00 95.69 311 ALA A O 1
ATOM 2388 N N . PHE A 1 312 ? 5.113 7.556 7.060 1.00 93.06 312 PHE A N 1
ATOM 2389 C CA . PHE A 1 312 ? 3.864 6.941 7.512 1.00 93.06 312 PHE A CA 1
ATOM 2390 C C . PHE A 1 312 ? 4.031 6.058 8.759 1.00 93.06 312 PHE A C 1
ATOM 2392 O O . PHE A 1 312 ? 3.061 5.825 9.478 1.00 93.06 312 PHE A O 1
ATOM 2399 N N . ALA A 1 313 ? 5.250 5.602 9.062 1.00 93.38 313 ALA A N 1
ATOM 2400 C CA . ALA A 1 313 ? 5.549 4.748 10.212 1.00 93.38 313 ALA A CA 1
ATOM 2401 C C . ALA A 1 313 ? 4.929 5.209 11.554 1.00 93.38 313 ALA A C 1
ATOM 2403 O O . ALA A 1 313 ? 4.301 4.369 12.202 1.00 93.38 313 ALA A O 1
ATOM 2404 N N . PRO A 1 314 ? 5.025 6.487 11.985 1.00 94.75 314 PRO A N 1
ATOM 2405 C CA . PRO A 1 314 ? 4.417 6.925 13.247 1.00 94.75 314 PRO A CA 1
ATOM 2406 C C . PRO A 1 314 ? 2.884 6.859 13.230 1.00 94.75 314 PRO A C 1
ATOM 2408 O O . PRO A 1 314 ? 2.283 6.438 14.216 1.00 94.75 314 PRO A O 1
ATOM 2411 N N . VAL A 1 315 ? 2.247 7.212 12.106 1.00 93.81 315 VAL A N 1
ATOM 2412 C CA . VAL A 1 315 ? 0.786 7.097 11.933 1.00 93.81 315 VAL A CA 1
ATOM 2413 C C . VAL A 1 315 ? 0.372 5.636 12.052 1.00 93.81 315 VAL A C 1
ATOM 2415 O O . VAL A 1 315 ? -0.550 5.304 12.791 1.00 93.81 315 VAL A O 1
ATOM 2418 N N . TYR A 1 316 ? 1.097 4.754 11.363 1.00 89.56 316 TYR A N 1
ATOM 2419 C CA . TYR A 1 316 ? 0.828 3.324 11.369 1.00 89.56 316 TYR A CA 1
ATOM 2420 C C . TYR A 1 316 ? 0.993 2.700 12.758 1.00 89.56 316 TYR A C 1
ATOM 2422 O O . TYR A 1 316 ? 0.145 1.918 13.177 1.00 89.56 316 TYR A O 1
ATOM 2430 N N . GLN A 1 317 ? 2.056 3.047 13.491 1.00 90.31 317 GLN A N 1
ATOM 2431 C CA . GLN A 1 317 ? 2.277 2.548 14.851 1.00 90.31 317 GLN A CA 1
ATOM 2432 C C . GLN A 1 317 ? 1.129 2.941 15.782 1.00 90.31 317 GLN A C 1
ATOM 2434 O O . GLN A 1 317 ? 0.583 2.075 16.460 1.00 90.31 317 GLN A O 1
ATOM 2439 N N . ARG A 1 318 ? 0.691 4.204 15.742 1.00 90.50 318 ARG A N 1
ATOM 2440 C CA . ARG A 1 318 ? -0.418 4.678 16.581 1.00 90.50 318 ARG A CA 1
ATOM 2441 C C . ARG A 1 318 ? -1.762 4.089 16.187 1.00 90.50 318 ARG A C 1
ATOM 2443 O O . ARG A 1 318 ? -2.510 3.656 17.057 1.00 90.50 318 ARG A O 1
ATOM 2450 N N . LEU A 1 319 ? -2.039 3.987 14.889 1.00 86.81 319 LEU A N 1
ATOM 2451 C CA . LEU A 1 319 ? -3.250 3.326 14.409 1.00 86.81 319 LEU A CA 1
ATOM 2452 C C . LEU A 1 319 ? -3.274 1.838 14.792 1.00 86.81 319 LEU A C 1
ATOM 2454 O O . LEU A 1 319 ? -4.334 1.284 15.060 1.00 86.81 319 LEU A O 1
ATOM 2458 N N . ARG A 1 320 ? -2.106 1.188 14.855 1.00 82.94 320 ARG A N 1
ATOM 2459 C CA . ARG A 1 320 ? -1.967 -0.203 15.302 1.00 82.94 320 ARG A CA 1
ATOM 2460 C C . ARG A 1 320 ? -2.117 -0.366 16.819 1.00 82.94 320 ARG A C 1
ATOM 2462 O O . ARG A 1 320 ? -2.525 -1.435 17.269 1.00 82.94 320 ARG A O 1
ATOM 2469 N N . GLU A 1 321 ? -1.737 0.636 17.603 1.00 85.31 321 GLU A N 1
ATOM 2470 C CA . GLU A 1 321 ? -1.883 0.634 19.064 1.00 85.31 321 GLU A CA 1
ATOM 2471 C C . GLU A 1 321 ? -3.336 0.864 19.496 1.00 85.31 321 GLU A C 1
ATOM 2473 O O . GLU A 1 321 ? -3.809 0.178 20.401 1.00 85.31 321 GLU A O 1
ATOM 2478 N N . ASP A 1 322 ? -4.053 1.768 18.821 1.00 82.31 322 ASP A N 1
ATOM 2479 C CA . ASP A 1 322 ? -5.436 2.140 19.146 1.00 82.31 322 ASP A CA 1
ATOM 2480 C C . ASP A 1 322 ? -6.332 2.256 17.888 1.00 82.31 322 ASP A C 1
ATOM 2482 O O . ASP A 1 322 ? -6.764 3.355 17.519 1.00 82.31 322 ASP A O 1
ATOM 2486 N N . PRO A 1 323 ? -6.640 1.137 17.200 1.00 78.62 323 PRO A N 1
ATOM 2487 C CA . PRO A 1 323 ? -7.476 1.170 15.999 1.00 78.62 323 PRO A CA 1
ATOM 2488 C C . PRO A 1 323 ? -8.927 1.542 16.325 1.00 78.62 323 PRO A C 1
ATOM 2490 O O . PRO A 1 323 ? -9.567 2.282 15.580 1.00 78.62 323 PRO A O 1
ATOM 2493 N N . VAL A 1 324 ? -9.448 1.057 17.458 1.00 76.44 324 VAL A N 1
ATOM 2494 C CA . VAL A 1 324 ? -10.840 1.295 17.864 1.00 76.44 324 VAL A CA 1
ATOM 2495 C C . VAL A 1 324 ? -11.041 2.738 18.309 1.00 76.44 324 VAL A C 1
ATOM 2497 O O . VAL A 1 324 ? -12.008 3.362 17.879 1.00 76.44 324 VAL A O 1
ATOM 2500 N N . GLY A 1 325 ? -10.127 3.305 19.101 1.00 82.38 325 GLY A N 1
ATOM 2501 C CA . GLY A 1 325 ? -10.215 4.707 19.489 1.00 82.38 325 GLY A CA 1
ATOM 2502 C C . GLY A 1 325 ? -10.078 5.645 18.293 1.00 82.38 325 GLY A C 1
ATOM 2503 O O . GLY A 1 325 ? -10.788 6.645 18.239 1.00 82.38 325 GLY A O 1
ATOM 2504 N N . ALA A 1 326 ? -9.259 5.310 17.290 1.00 86.88 326 ALA A N 1
ATOM 2505 C CA . ALA A 1 326 ? -9.185 6.083 16.049 1.00 86.88 326 ALA A CA 1
ATOM 2506 C C . ALA A 1 326 ? -10.531 6.106 15.299 1.00 86.88 326 ALA A C 1
ATOM 2508 O O . ALA A 1 326 ? -11.001 7.176 14.913 1.00 86.88 326 ALA A O 1
ATOM 2509 N N . VAL A 1 327 ? -11.189 4.950 15.150 1.00 80.06 327 VAL A N 1
ATOM 2510 C CA . VAL A 1 327 ? -12.511 4.858 14.502 1.00 80.06 327 VAL A CA 1
ATOM 2511 C C . VAL A 1 327 ? -13.593 5.570 15.317 1.00 80.06 327 VAL A C 1
ATOM 2513 O O . VAL A 1 327 ? -14.401 6.295 14.746 1.00 80.06 327 VAL A O 1
ATOM 2516 N N . GLN A 1 328 ? -13.600 5.426 16.645 1.00 79.88 328 GLN A N 1
ATOM 2517 C CA . GLN A 1 328 ? -14.553 6.134 17.508 1.00 79.88 328 GLN A CA 1
ATOM 2518 C C . GLN A 1 328 ? -14.382 7.650 17.406 1.00 79.88 328 GLN A C 1
ATOM 2520 O O . GLN A 1 328 ? -15.365 8.372 17.259 1.00 79.88 328 GLN A O 1
ATOM 2525 N N . ARG A 1 329 ? -13.135 8.138 17.431 1.00 90.06 329 ARG A N 1
ATOM 2526 C CA . ARG A 1 329 ? -12.841 9.564 17.251 1.00 90.06 329 ARG A CA 1
ATOM 2527 C C . ARG A 1 329 ? -13.291 10.045 15.876 1.00 90.06 329 ARG A C 1
ATOM 2529 O O . ARG A 1 329 ? -13.894 11.105 15.813 1.00 90.06 329 ARG A O 1
ATOM 2536 N N . TRP A 1 330 ? -13.089 9.255 14.817 1.00 87.06 330 TRP A N 1
ATOM 2537 C CA . TRP A 1 330 ? -13.598 9.558 13.473 1.00 87.06 330 TRP A CA 1
ATOM 2538 C C . TRP A 1 330 ? -15.129 9.679 13.436 1.00 87.06 330 TRP A C 1
ATOM 2540 O O . TRP A 1 330 ? -15.652 10.636 12.881 1.00 87.06 330 TRP A O 1
ATOM 2550 N N . GLN A 1 331 ? -15.854 8.733 14.039 1.00 82.75 331 GLN A N 1
ATOM 2551 C CA . GLN A 1 331 ? -17.324 8.694 14.005 1.00 82.75 331 GLN A CA 1
ATOM 2552 C C . GLN A 1 331 ? -17.998 9.841 14.766 1.00 82.75 331 GLN A C 1
ATOM 2554 O O . GLN A 1 331 ? -19.136 10.183 14.462 1.00 82.75 331 GLN A O 1
ATOM 2559 N N . VAL A 1 332 ? -17.324 10.413 15.766 1.00 86.94 332 VAL A N 1
ATOM 2560 C CA . VAL A 1 332 ? -17.853 11.534 16.560 1.00 86.94 332 VAL A CA 1
ATOM 2561 C C . VAL A 1 332 ? -17.561 12.889 15.896 1.00 86.94 332 VAL A C 1
ATOM 2563 O O . VAL A 1 332 ? -18.116 13.904 16.317 1.00 86.94 332 VAL A O 1
ATOM 2566 N N . MET A 1 333 ? -16.716 12.935 14.858 1.00 88.50 333 MET A N 1
ATOM 2567 C CA . MET A 1 333 ? -16.406 14.192 14.175 1.00 88.50 333 MET A CA 1
ATOM 2568 C C . MET A 1 333 ? -17.612 14.710 13.374 1.00 88.50 333 MET A C 1
ATOM 2570 O O . MET A 1 333 ? -18.247 13.934 12.656 1.00 88.50 333 MET A O 1
ATOM 2574 N N . PRO A 1 334 ? -17.910 16.020 13.449 1.00 91.31 334 PRO A N 1
ATOM 2575 C CA . PRO A 1 334 ? -18.850 16.673 12.545 1.00 91.31 334 PRO A CA 1
ATOM 2576 C C . PRO A 1 334 ? -18.439 16.497 11.076 1.00 91.31 334 PRO A C 1
ATOM 2578 O O . PRO A 1 334 ? -17.251 16.548 10.755 1.00 91.31 334 PRO A O 1
ATOM 2581 N N . GLU A 1 335 ? -19.416 16.366 10.172 1.00 88.25 335 GLU A N 1
ATOM 2582 C CA . GLU A 1 335 ? -19.160 16.257 8.723 1.00 88.25 335 GLU A CA 1
ATOM 2583 C C . GLU A 1 335 ? -18.484 17.511 8.136 1.00 88.25 335 GLU A C 1
ATOM 2585 O O . GLU A 1 335 ? -17.787 17.417 7.127 1.00 88.25 335 GLU A O 1
ATOM 2590 N N . ASP A 1 336 ? -18.647 18.663 8.793 1.00 93.00 336 ASP A N 1
ATOM 2591 C CA . ASP A 1 336 ? -18.128 19.962 8.350 1.00 93.00 336 ASP A CA 1
ATOM 2592 C C . ASP A 1 336 ? -16.699 20.268 8.844 1.00 93.00 336 ASP A C 1
ATOM 2594 O O . ASP A 1 336 ? -16.190 21.365 8.612 1.00 93.00 336 ASP A O 1
ATOM 2598 N N . CYS A 1 337 ? -16.039 19.342 9.548 1.00 93.56 337 CYS A N 1
ATOM 2599 C CA . CYS A 1 337 ? -14.674 19.561 10.029 1.00 93.56 337 CYS A CA 1
ATOM 2600 C C . CYS A 1 337 ? -13.639 19.506 8.895 1.00 93.56 337 CYS A C 1
ATOM 2602 O O . CYS A 1 337 ? -13.683 18.647 8.011 1.00 93.56 337 CYS A O 1
ATOM 2604 N N . ASP A 1 338 ? -12.631 20.378 8.969 1.00 95.25 338 ASP A N 1
ATOM 2605 C CA . ASP A 1 338 ? -11.506 20.351 8.038 1.00 95.25 338 ASP A CA 1
ATOM 2606 C C . ASP A 1 338 ? -10.718 19.038 8.177 1.00 95.25 338 ASP A C 1
ATOM 2608 O O . ASP A 1 338 ? -10.450 18.556 9.281 1.00 95.25 338 ASP A O 1
ATOM 2612 N N . LEU A 1 339 ? -10.242 18.482 7.054 1.00 91.50 339 LEU A N 1
ATOM 2613 C CA . LEU A 1 339 ? -9.483 17.222 7.034 1.00 91.50 339 LEU A CA 1
ATOM 2614 C C . LEU A 1 339 ? -8.277 17.240 7.990 1.00 91.50 339 LEU A C 1
ATOM 2616 O O . LEU A 1 339 ? -7.923 16.215 8.570 1.00 91.50 339 LEU A O 1
ATOM 2620 N N . SER A 1 340 ? -7.638 18.398 8.170 1.00 93.38 340 SER A N 1
ATOM 2621 C CA . SER A 1 340 ? -6.537 18.564 9.120 1.00 93.38 340 SER A CA 1
ATOM 2622 C C . SER A 1 340 ? -6.955 18.369 10.571 1.00 93.38 340 SER A C 1
ATOM 2624 O O . SER A 1 340 ? -6.196 17.778 11.339 1.00 93.38 340 SER A O 1
ATOM 2626 N N . GLU A 1 341 ? -8.134 18.865 10.944 1.00 95.25 341 GLU A N 1
ATOM 2627 C CA . GLU A 1 341 ? -8.681 18.709 12.292 1.00 95.25 341 GLU A CA 1
ATOM 2628 C C . GLU A 1 341 ? -9.084 17.258 12.523 1.00 95.25 341 GLU A C 1
ATOM 2630 O O . GLU A 1 341 ? -8.724 16.677 13.545 1.00 95.25 341 GLU A O 1
ATOM 2635 N N . ILE A 1 342 ? -9.716 16.642 11.520 1.00 94.00 342 ILE A N 1
ATOM 2636 C CA . ILE A 1 342 ? -10.099 15.232 11.563 1.00 94.00 342 ILE A CA 1
ATOM 2637 C C . ILE A 1 342 ? -8.859 14.347 11.757 1.00 94.00 342 ILE A C 1
ATOM 2639 O O . ILE A 1 342 ? -8.815 13.535 12.678 1.00 94.00 342 ILE A O 1
ATOM 2643 N N . LEU A 1 343 ? -7.810 14.522 10.945 1.00 93.62 343 LEU A N 1
ATOM 2644 C CA . LEU A 1 343 ? -6.579 13.728 11.057 1.00 93.62 343 LEU A CA 1
ATOM 2645 C C . LEU A 1 343 ? -5.870 13.924 12.407 1.00 93.62 343 LEU A C 1
ATOM 2647 O O . LEU A 1 343 ? -5.322 12.964 12.956 1.00 93.62 343 LEU A O 1
ATOM 2651 N N . GLY A 1 344 ? -5.892 15.147 12.948 1.00 95.12 344 GLY A N 1
ATOM 2652 C CA . GLY A 1 344 ? -5.337 15.454 14.267 1.00 95.12 344 GLY A CA 1
ATOM 2653 C C . GLY A 1 344 ? -6.144 14.848 15.419 1.00 95.12 344 GLY A C 1
ATOM 2654 O O . GLY A 1 344 ? -5.561 14.411 16.410 1.00 95.12 344 GLY A O 1
ATOM 2655 N N . ALA A 1 345 ? -7.470 14.775 15.281 1.00 94.81 345 ALA A N 1
ATOM 2656 C CA . ALA A 1 345 ? -8.348 14.169 16.275 1.00 94.81 345 ALA A CA 1
ATOM 2657 C C . ALA A 1 345 ? -8.280 12.634 16.253 1.00 94.81 345 ALA A C 1
ATOM 2659 O O . ALA A 1 345 ? -8.297 11.990 17.299 1.00 94.81 345 ALA A O 1
ATOM 2660 N N . VAL A 1 346 ? -8.180 12.027 15.070 1.00 94.31 346 VAL A N 1
ATOM 2661 C CA . VAL A 1 346 ? -8.210 10.565 14.895 1.00 94.31 346 VAL A CA 1
ATOM 2662 C C . VAL A 1 346 ? -6.946 9.913 15.445 1.00 94.31 346 VAL A C 1
ATOM 2664 O O . VAL A 1 346 ? -7.035 8.934 16.195 1.00 94.31 346 VAL A O 1
ATOM 2667 N N . VAL A 1 347 ? -5.777 10.477 15.130 1.00 95.50 347 VAL A N 1
ATOM 2668 C CA . VAL A 1 347 ? -4.482 9.998 15.626 1.00 95.50 347 VAL A CA 1
ATOM 2669 C C . VAL A 1 347 ? -3.803 11.129 16.402 1.00 95.50 347 VAL A C 1
ATOM 2671 O O . VAL A 1 347 ? -3.002 11.875 15.826 1.00 95.50 347 VAL A O 1
ATOM 2674 N N . PRO A 1 348 ? -4.126 11.280 17.701 1.00 92.50 348 PRO A N 1
ATOM 2675 C CA . PRO A 1 348 ? -3.502 12.305 18.521 1.00 92.50 348 PRO A CA 1
ATOM 2676 C C . PRO A 1 348 ? -1.983 12.091 18.555 1.00 92.50 348 PRO A C 1
ATOM 2678 O O . PRO A 1 348 ? -1.492 10.978 18.376 1.00 92.50 348 PRO A O 1
ATOM 2681 N N . GLU A 1 349 ? -1.241 13.175 18.779 1.00 94.94 349 GLU A N 1
ATOM 2682 C CA . GLU A 1 349 ? 0.234 13.228 18.811 1.00 94.94 349 GLU A CA 1
ATOM 2683 C C . GLU A 1 349 ? 0.941 13.200 17.446 1.00 94.94 349 GLU A C 1
ATOM 2685 O O . GLU A 1 349 ? 2.101 13.613 17.359 1.00 94.94 349 GLU A O 1
ATOM 2690 N N . VAL A 1 350 ? 0.272 12.803 16.357 1.00 96.06 350 VAL A N 1
ATOM 2691 C CA . VAL A 1 350 ? 0.865 12.933 15.021 1.00 96.06 350 VAL A CA 1
ATOM 2692 C C . VAL A 1 350 ? 0.700 14.367 14.526 1.00 96.06 350 VAL A C 1
ATOM 2694 O O . VAL A 1 350 ? -0.384 14.805 14.145 1.00 96.06 350 VAL A O 1
ATOM 2697 N N . GLY A 1 351 ? 1.807 15.108 14.495 1.00 95.75 351 GLY A N 1
ATOM 2698 C CA . GLY A 1 351 ? 1.824 16.470 13.969 1.00 95.75 351 GLY A CA 1
ATOM 2699 C C . GLY A 1 351 ? 1.427 16.547 12.489 1.00 95.75 351 GLY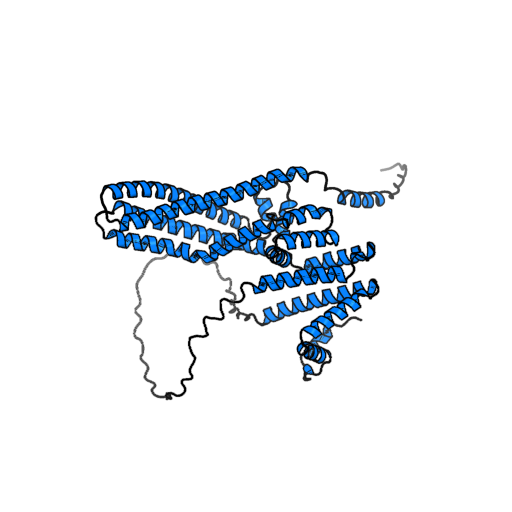 A C 1
ATOM 2700 O O . GLY A 1 351 ? 1.771 15.686 11.679 1.00 95.75 351 GLY A O 1
ATOM 2701 N N . LEU A 1 352 ? 0.776 17.648 12.105 1.00 95.44 352 LEU A N 1
ATOM 2702 C CA . LEU A 1 352 ? 0.330 17.912 10.729 1.00 95.44 352 LEU A CA 1
ATOM 2703 C C . LEU A 1 352 ? 1.473 17.903 9.693 1.00 95.44 352 LEU A C 1
ATOM 2705 O O . LEU A 1 352 ? 1.261 17.606 8.517 1.00 95.44 352 LEU A O 1
ATOM 2709 N N . ALA A 1 353 ? 2.705 18.175 10.131 1.00 96.12 353 ALA A N 1
ATOM 2710 C CA . ALA A 1 353 ? 3.903 18.061 9.303 1.00 96.12 353 ALA A CA 1
ATOM 2711 C C . ALA A 1 353 ? 4.121 16.634 8.766 1.00 96.12 353 ALA A C 1
ATOM 2713 O O . ALA A 1 353 ? 4.516 16.477 7.612 1.00 96.12 353 ALA A O 1
ATOM 2714 N N . THR A 1 354 ? 3.806 15.604 9.555 1.00 96.31 354 THR A N 1
ATOM 2715 C CA . THR A 1 354 ? 3.928 14.197 9.153 1.00 96.31 354 THR A CA 1
ATOM 2716 C C . THR A 1 354 ? 2.956 13.870 8.026 1.00 96.31 354 THR A C 1
ATOM 2718 O O . THR A 1 354 ? 3.360 13.320 7.006 1.00 96.31 354 THR A O 1
ATOM 2721 N N . TYR A 1 355 ? 1.693 14.289 8.148 1.00 94.88 355 TYR A N 1
ATOM 2722 C CA . TYR A 1 355 ? 0.697 14.105 7.089 1.00 94.88 355 TYR A CA 1
ATOM 2723 C C . TYR A 1 355 ? 1.071 14.852 5.806 1.00 94.88 355 TYR A C 1
ATOM 2725 O O . TYR A 1 355 ? 0.916 14.310 4.715 1.00 94.88 355 TYR A O 1
ATOM 2733 N N . ARG A 1 356 ? 1.635 16.062 5.918 1.00 96.12 356 ARG A N 1
ATOM 2734 C CA . ARG A 1 356 ? 2.177 16.789 4.759 1.00 96.12 356 ARG A CA 1
ATOM 2735 C C . ARG A 1 356 ? 3.336 16.039 4.107 1.00 96.12 356 ARG A C 1
ATOM 2737 O O . ARG A 1 356 ? 3.363 15.940 2.886 1.00 96.12 356 ARG A O 1
ATOM 2744 N N . ALA A 1 357 ? 4.262 15.491 4.892 1.00 96.50 357 ALA A N 1
ATOM 2745 C CA . ALA A 1 357 ? 5.371 14.694 4.371 1.00 96.50 357 ALA A CA 1
ATOM 2746 C C . ALA A 1 357 ? 4.870 13.433 3.647 1.00 96.50 357 ALA A C 1
ATOM 2748 O O . ALA A 1 357 ? 5.294 13.170 2.523 1.00 96.50 357 ALA A O 1
ATOM 2749 N N . VAL A 1 358 ? 3.911 12.709 4.236 1.00 95.25 358 VAL A N 1
ATOM 2750 C CA . VAL A 1 358 ? 3.248 11.562 3.592 1.00 95.25 358 VAL A CA 1
ATOM 2751 C C . VAL A 1 358 ? 2.563 11.993 2.294 1.00 95.25 358 VAL A C 1
ATOM 2753 O O . VAL A 1 358 ? 2.750 11.343 1.271 1.00 95.25 358 VAL A O 1
ATOM 2756 N N . GLY A 1 359 ? 1.837 13.115 2.299 1.00 94.62 359 GLY A N 1
ATOM 2757 C CA . GLY A 1 359 ? 1.175 13.662 1.113 1.00 94.62 359 GLY A CA 1
ATOM 2758 C C . GLY A 1 359 ? 2.150 14.035 -0.008 1.00 94.62 359 GLY A C 1
ATOM 2759 O O . GLY A 1 359 ? 1.910 13.695 -1.163 1.00 94.62 359 GLY A O 1
ATOM 2760 N N . ILE A 1 360 ? 3.284 14.664 0.322 1.00 96.56 360 ILE A N 1
ATOM 2761 C CA . ILE A 1 360 ? 4.358 14.965 -0.640 1.00 96.56 360 ILE A CA 1
ATOM 2762 C C . ILE A 1 360 ? 4.948 13.668 -1.203 1.00 96.56 360 ILE A C 1
ATOM 2764 O O . ILE A 1 360 ? 5.134 13.557 -2.413 1.00 96.56 360 ILE A O 1
ATOM 2768 N N . GLY A 1 361 ? 5.209 12.675 -0.347 1.00 95.94 361 GLY A N 1
ATOM 2769 C CA . GLY A 1 361 ? 5.704 11.363 -0.766 1.00 95.94 361 GLY A CA 1
ATOM 2770 C C . GLY A 1 361 ? 4.734 10.645 -1.706 1.00 95.94 361 GLY A C 1
ATOM 2771 O O . GLY A 1 361 ? 5.148 10.146 -2.752 1.00 95.94 361 GLY A O 1
ATOM 2772 N N . ALA A 1 362 ? 3.439 10.657 -1.384 1.00 94.00 362 ALA A N 1
ATOM 2773 C CA . ALA A 1 362 ? 2.385 10.086 -2.214 1.00 94.00 362 ALA A CA 1
ATOM 2774 C C . ALA A 1 362 ? 2.264 10.810 -3.565 1.00 94.00 362 ALA A C 1
ATOM 2776 O O . ALA A 1 362 ? 2.190 10.154 -4.604 1.00 94.00 362 ALA A O 1
ATOM 2777 N N . LEU A 1 363 ? 2.319 12.147 -3.573 1.00 96.12 363 LEU A N 1
ATOM 2778 C CA . LEU A 1 363 ? 2.292 12.950 -4.798 1.00 96.12 363 LEU A CA 1
ATOM 2779 C C . LEU A 1 363 ? 3.515 12.676 -5.685 1.00 96.12 363 LEU A C 1
ATOM 2781 O O . LEU A 1 363 ? 3.372 12.527 -6.898 1.00 96.12 363 LEU A O 1
ATOM 2785 N N . ALA A 1 364 ? 4.706 12.564 -5.090 1.00 96.88 364 ALA A N 1
ATOM 2786 C CA . ALA A 1 364 ? 5.927 12.205 -5.805 1.00 96.88 364 ALA A CA 1
ATOM 2787 C C . ALA A 1 364 ? 5.836 10.792 -6.405 1.00 96.88 364 ALA A C 1
ATOM 2789 O O . ALA A 1 364 ? 6.144 10.613 -7.582 1.00 96.88 364 ALA A O 1
ATOM 2790 N N . CYS A 1 365 ? 5.353 9.806 -5.637 1.00 95.81 365 CYS A N 1
ATOM 2791 C CA . CYS A 1 365 ? 5.112 8.449 -6.137 1.00 95.81 365 CYS A CA 1
ATOM 2792 C C . CYS A 1 365 ? 4.132 8.458 -7.315 1.00 95.81 365 CYS A C 1
ATOM 2794 O O . CYS A 1 365 ? 4.414 7.867 -8.354 1.00 95.81 365 CYS A O 1
ATOM 2796 N N . PHE A 1 366 ? 3.009 9.164 -7.178 1.00 95.06 366 PHE A N 1
ATOM 2797 C CA . PHE A 1 366 ? 2.004 9.281 -8.229 1.00 95.06 366 PHE A CA 1
ATOM 2798 C C . PHE A 1 366 ? 2.577 9.917 -9.504 1.00 95.06 366 PHE A C 1
ATOM 2800 O O . PHE A 1 366 ? 2.431 9.359 -10.591 1.00 95.06 366 PHE A O 1
ATOM 2807 N N . GLY A 1 367 ? 3.303 11.033 -9.376 1.00 96.38 367 GLY A N 1
ATOM 2808 C CA . GLY A 1 367 ? 3.964 11.690 -10.505 1.00 96.38 367 GLY A CA 1
ATOM 2809 C C . GLY A 1 367 ? 4.985 10.789 -11.207 1.00 96.38 367 GLY A C 1
ATOM 2810 O O . GLY A 1 367 ? 5.003 10.725 -12.435 1.00 96.38 367 GLY A O 1
ATOM 2811 N N . LEU A 1 368 ? 5.788 10.037 -10.446 1.00 96.81 368 LEU A N 1
ATOM 2812 C CA . LEU A 1 368 ? 6.758 9.080 -10.990 1.00 96.81 368 LEU A CA 1
ATOM 2813 C C . LEU A 1 368 ? 6.089 7.892 -11.690 1.00 96.81 368 LEU A C 1
ATOM 2815 O O . LEU A 1 368 ? 6.589 7.441 -12.718 1.00 96.81 368 LEU A O 1
ATOM 2819 N N . VAL A 1 369 ? 4.950 7.407 -11.189 1.00 95.56 369 VAL A N 1
ATOM 2820 C CA . VAL A 1 369 ? 4.160 6.355 -11.852 1.00 95.56 369 VAL A CA 1
ATOM 2821 C C . VAL A 1 369 ? 3.571 6.863 -13.168 1.00 95.56 369 VAL A C 1
ATOM 2823 O O . VAL A 1 369 ? 3.663 6.164 -14.178 1.00 95.56 369 VAL A O 1
ATOM 2826 N N . LEU A 1 370 ? 3.019 8.081 -13.204 1.00 95.62 370 LEU A N 1
ATOM 2827 C CA . LEU A 1 370 ? 2.509 8.686 -14.441 1.00 95.62 370 LEU A CA 1
ATOM 2828 C C . LEU A 1 370 ? 3.621 8.907 -15.472 1.00 95.62 370 LEU A C 1
ATOM 2830 O O . LEU A 1 370 ? 3.458 8.576 -16.651 1.00 95.62 370 LEU A O 1
ATOM 2834 N N . LEU A 1 371 ? 4.766 9.426 -15.023 1.00 97.19 371 LEU A N 1
ATOM 2835 C CA . LEU A 1 371 ? 5.937 9.621 -15.871 1.00 97.19 371 LEU A CA 1
ATOM 2836 C C . LEU A 1 371 ? 6.469 8.279 -16.392 1.00 97.19 371 LEU A C 1
ATOM 2838 O O . LEU A 1 371 ? 6.689 8.144 -17.590 1.00 97.19 371 LEU A O 1
ATOM 2842 N N . GLY A 1 372 ? 6.591 7.268 -15.528 1.00 96.25 372 GLY A N 1
ATOM 2843 C CA . GLY A 1 372 ? 7.005 5.914 -15.902 1.00 96.25 372 GLY A CA 1
ATOM 2844 C C . GLY A 1 372 ? 6.031 5.225 -16.859 1.00 96.25 372 GLY A C 1
ATOM 2845 O O . GLY A 1 372 ? 6.461 4.551 -17.787 1.00 96.25 372 GLY A O 1
ATOM 2846 N N . THR A 1 373 ? 4.724 5.443 -16.705 1.00 95.88 373 THR A N 1
ATOM 2847 C CA . THR A 1 373 ? 3.707 4.914 -17.633 1.00 95.88 373 THR A CA 1
ATOM 2848 C C . THR A 1 373 ? 3.829 5.572 -19.007 1.00 95.88 373 THR A C 1
ATOM 2850 O O . THR A 1 373 ? 3.819 4.889 -20.029 1.00 95.88 373 THR A O 1
ATOM 2853 N N . SER A 1 374 ? 4.015 6.893 -19.042 1.00 96.44 374 SER A N 1
ATOM 2854 C CA . SER A 1 374 ? 4.259 7.632 -20.288 1.00 96.44 374 SER A CA 1
ATOM 2855 C C . SER A 1 374 ? 5.560 7.173 -20.960 1.00 96.44 374 SER A C 1
ATOM 2857 O O . SER A 1 374 ? 5.607 6.982 -22.175 1.00 96.44 374 SER A O 1
ATOM 2859 N N . TRP A 1 375 ? 6.602 6.922 -20.163 1.00 97.06 375 TRP A N 1
ATOM 2860 C CA . TRP A 1 375 ? 7.877 6.377 -20.627 1.00 97.06 375 TRP A CA 1
ATOM 2861 C C . TRP A 1 375 ? 7.743 4.949 -21.172 1.00 97.06 375 TRP A C 1
ATOM 2863 O O . TRP A 1 375 ? 8.349 4.626 -22.191 1.00 97.06 375 TRP A O 1
ATOM 2873 N N . ALA A 1 376 ? 6.900 4.110 -20.563 1.00 96.38 376 ALA A N 1
ATOM 2874 C CA . ALA A 1 376 ? 6.605 2.762 -21.047 1.00 96.38 376 ALA A CA 1
ATOM 2875 C C . ALA A 1 376 ? 5.917 2.771 -22.420 1.00 96.38 376 ALA A C 1
ATOM 2877 O O . ALA A 1 376 ? 6.249 1.942 -23.265 1.00 96.38 376 ALA A O 1
ATOM 2878 N N . VAL A 1 377 ? 5.026 3.736 -22.687 1.00 97.19 377 VAL A N 1
ATOM 2879 C CA . VAL A 1 377 ? 4.426 3.923 -24.023 1.00 97.19 377 VAL A CA 1
ATOM 2880 C C . VAL A 1 377 ? 5.501 4.229 -25.069 1.00 97.19 377 VAL A C 1
ATOM 2882 O O . VAL A 1 377 ? 5.501 3.612 -26.133 1.00 97.19 377 VAL A O 1
ATOM 2885 N N . LEU A 1 378 ? 6.455 5.117 -24.763 1.00 96.75 378 LEU A N 1
ATOM 2886 C CA . LEU A 1 378 ? 7.605 5.362 -25.645 1.00 96.75 378 LEU A CA 1
ATOM 2887 C C . LEU A 1 378 ? 8.447 4.091 -25.836 1.00 96.75 378 LEU A C 1
ATOM 2889 O O . LEU A 1 378 ? 8.849 3.787 -26.955 1.00 96.75 378 LEU A O 1
ATOM 2893 N N . GLY A 1 379 ? 8.633 3.306 -24.773 1.00 95.94 379 GLY A N 1
ATOM 2894 C CA . GLY A 1 379 ? 9.319 2.015 -24.827 1.00 95.94 379 GLY A CA 1
ATOM 2895 C C . GLY A 1 379 ? 8.660 1.019 -25.782 1.00 95.94 379 GLY A C 1
ATOM 2896 O O . GLY A 1 379 ? 9.363 0.340 -26.522 1.00 95.94 379 GLY A O 1
ATOM 2897 N N . VAL A 1 380 ? 7.323 0.964 -25.836 1.00 97.31 380 VAL A N 1
ATOM 2898 C CA . VAL A 1 380 ? 6.590 0.133 -26.812 1.00 97.31 380 VAL A CA 1
ATOM 2899 C C . VAL A 1 380 ? 6.889 0.571 -28.245 1.00 97.31 380 VAL A C 1
ATOM 2901 O O . VAL A 1 380 ? 7.117 -0.281 -29.102 1.00 97.31 380 VAL A O 1
ATOM 2904 N N . LEU A 1 381 ? 6.904 1.879 -28.517 1.00 96.62 381 LEU A N 1
ATOM 2905 C CA . LEU A 1 381 ? 7.188 2.404 -29.856 1.00 96.62 381 LEU A CA 1
ATOM 2906 C C . LEU A 1 381 ? 8.617 2.066 -30.304 1.00 96.62 381 LEU A C 1
ATOM 2908 O O . LEU A 1 381 ? 8.809 1.585 -31.420 1.00 96.62 381 LEU A O 1
ATOM 2912 N N . GLU A 1 382 ? 9.598 2.243 -29.417 1.00 95.06 382 GLU A N 1
ATOM 2913 C CA . GLU A 1 382 ? 10.993 1.857 -29.665 1.00 95.06 382 GLU A CA 1
ATOM 2914 C C . GLU A 1 382 ? 11.131 0.342 -29.868 1.00 95.06 382 GLU A C 1
ATOM 2916 O O . GLU A 1 382 ? 11.820 -0.116 -30.780 1.00 95.06 382 GLU A O 1
ATOM 2921 N N . LEU A 1 383 ? 10.424 -0.460 -29.068 1.00 94.69 383 LEU A N 1
ATOM 2922 C CA . LEU A 1 383 ? 10.437 -1.916 -29.182 1.00 94.69 383 LEU A CA 1
ATOM 2923 C C . LEU A 1 383 ? 9.854 -2.390 -30.520 1.00 94.69 383 LEU A C 1
ATOM 2925 O O . LEU A 1 383 ? 10.413 -3.294 -31.140 1.00 94.69 383 LEU A O 1
ATOM 2929 N N . LEU A 1 384 ? 8.784 -1.751 -31.003 1.00 95.44 384 LEU A N 1
ATOM 2930 C CA . LEU A 1 384 ? 8.231 -2.005 -32.335 1.00 95.44 384 LEU A CA 1
ATOM 2931 C C . LEU A 1 384 ? 9.231 -1.632 -33.437 1.00 95.44 384 LEU A C 1
ATOM 2933 O O . LEU A 1 384 ? 9.454 -2.431 -34.345 1.00 95.44 384 LEU A O 1
ATOM 2937 N N . ALA A 1 385 ? 9.877 -0.467 -33.345 1.00 93.69 385 ALA A N 1
ATOM 2938 C CA . ALA A 1 385 ? 10.881 -0.037 -34.321 1.00 93.69 385 ALA A CA 1
ATOM 2939 C C . ALA A 1 385 ? 12.067 -1.018 -34.405 1.00 93.69 385 ALA A C 1
ATOM 2941 O O . ALA A 1 385 ? 12.467 -1.430 -35.496 1.00 93.69 385 ALA A O 1
ATOM 2942 N N . VAL A 1 386 ? 12.585 -1.455 -33.252 1.00 92.44 386 VAL A N 1
ATOM 2943 C CA . VAL A 1 386 ? 13.682 -2.433 -33.155 1.00 92.44 386 VAL A CA 1
ATOM 2944 C C . VAL A 1 386 ? 13.253 -3.818 -33.658 1.00 92.44 386 VAL A C 1
ATOM 2946 O O . VAL A 1 386 ? 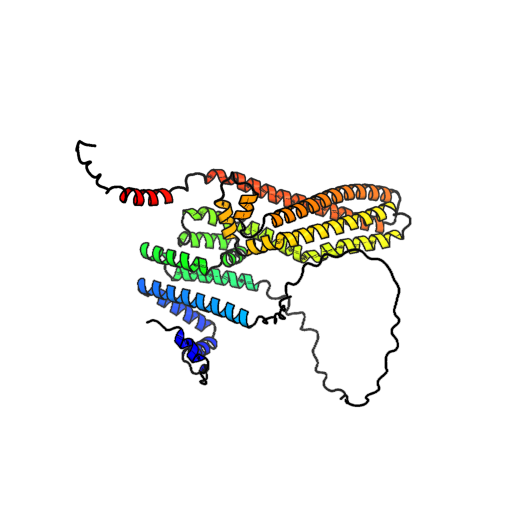14.057 -4.519 -34.278 1.00 92.44 386 VAL A O 1
ATOM 2949 N N . ALA A 1 387 ? 11.991 -4.211 -33.451 1.00 93.31 387 ALA A N 1
ATOM 2950 C CA . ALA A 1 387 ? 11.458 -5.474 -33.962 1.00 93.31 387 ALA A CA 1
ATOM 2951 C C . ALA A 1 387 ? 11.454 -5.518 -35.499 1.00 93.31 387 ALA A C 1
ATOM 2953 O O . ALA A 1 387 ? 11.829 -6.536 -36.083 1.00 93.31 387 ALA A O 1
ATOM 2954 N N . PHE A 1 388 ? 11.121 -4.407 -36.166 1.00 94.12 388 PHE A N 1
ATOM 2955 C CA . PHE A 1 388 ? 11.200 -4.310 -37.629 1.00 94.12 388 PHE A CA 1
ATOM 2956 C C . PHE A 1 388 ? 12.639 -4.297 -38.160 1.00 94.12 388 PHE A C 1
ATOM 2958 O O . PHE A 1 388 ? 12.881 -4.748 -39.277 1.00 94.12 388 PHE A O 1
ATOM 2965 N N . ALA A 1 389 ? 13.605 -3.839 -37.360 1.00 89.75 389 ALA A N 1
ATOM 2966 C CA . ALA A 1 389 ? 15.019 -3.806 -37.730 1.00 89.75 389 ALA A CA 1
ATOM 2967 C C . ALA A 1 389 ? 15.736 -5.169 -37.607 1.00 89.75 389 ALA A C 1
ATOM 2969 O O . ALA A 1 389 ? 16.942 -5.247 -37.842 1.00 89.75 389 ALA A O 1
ATOM 2970 N N . THR A 1 390 ? 15.029 -6.257 -37.263 1.00 88.19 390 THR A N 1
ATOM 2971 C CA . THR A 1 390 ? 15.581 -7.625 -37.111 1.00 88.19 390 THR A CA 1
ATOM 2972 C C . THR A 1 390 ? 16.745 -7.725 -36.115 1.00 88.19 390 THR A C 1
ATOM 2974 O O . THR A 1 390 ? 17.714 -8.458 -36.307 1.00 88.19 390 THR A O 1
ATOM 2977 N N . CYS A 1 391 ? 16.649 -6.967 -35.026 1.00 86.75 391 CYS A N 1
ATOM 2978 C CA . CYS A 1 391 ? 17.618 -6.979 -33.937 1.00 86.75 391 CYS A CA 1
ATOM 2979 C C . CYS A 1 391 ? 17.631 -8.283 -33.124 1.00 86.75 391 CYS A C 1
ATOM 2981 O O . CYS A 1 391 ? 16.739 -9.122 -33.223 1.00 86.75 391 CYS A O 1
ATOM 2983 N N . ALA A 1 392 ? 18.647 -8.440 -32.268 1.00 90.25 392 ALA A N 1
ATOM 2984 C CA . ALA A 1 392 ? 18.783 -9.603 -31.396 1.00 90.25 392 ALA A CA 1
ATOM 2985 C C . ALA A 1 392 ? 17.539 -9.807 -30.505 1.00 90.25 392 ALA A C 1
ATOM 2987 O O . ALA A 1 392 ? 17.214 -8.962 -29.669 1.00 90.25 392 ALA A O 1
ATOM 2988 N N . ASN A 1 393 ? 16.899 -10.977 -30.621 1.00 91.69 393 ASN A N 1
ATOM 2989 C CA . ASN A 1 393 ? 15.684 -11.343 -29.876 1.00 91.69 393 ASN A CA 1
ATOM 2990 C C . ASN A 1 393 ? 15.822 -11.203 -28.349 1.00 91.69 393 ASN A C 1
ATOM 2992 O O . ASN A 1 393 ? 14.839 -10.928 -27.666 1.00 91.69 393 ASN A O 1
ATOM 2996 N N . ALA A 1 394 ? 17.034 -11.362 -27.807 1.00 89.12 394 ALA A N 1
ATOM 2997 C CA . ALA A 1 394 ? 17.303 -11.203 -26.377 1.00 89.12 394 ALA A CA 1
ATOM 2998 C C . ALA A 1 394 ? 17.053 -9.765 -25.884 1.00 89.12 394 ALA A C 1
ATOM 3000 O O . ALA A 1 394 ? 16.452 -9.572 -24.827 1.00 89.12 394 ALA A O 1
ATOM 3001 N N . VAL A 1 395 ? 17.464 -8.762 -26.672 1.00 89.62 395 VAL A N 1
ATOM 3002 C CA . VAL A 1 395 ? 17.243 -7.337 -26.378 1.00 89.62 395 VAL A CA 1
ATOM 3003 C C . VAL A 1 395 ? 15.739 -7.060 -26.339 1.00 89.62 395 VAL A C 1
ATOM 3005 O O . VAL A 1 395 ? 15.231 -6.563 -25.337 1.00 89.62 395 VAL A O 1
ATOM 3008 N N . LEU A 1 396 ? 15.019 -7.482 -27.384 1.00 91.88 396 LEU A N 1
ATOM 3009 C CA . LEU A 1 396 ? 13.565 -7.333 -27.482 1.00 91.88 396 LEU A CA 1
ATOM 3010 C C . LEU A 1 396 ? 12.832 -7.983 -26.302 1.00 91.88 396 LEU A C 1
ATOM 3012 O O . LEU A 1 396 ? 12.003 -7.333 -25.673 1.00 91.88 396 LEU A O 1
ATOM 3016 N N . LEU A 1 397 ? 13.158 -9.236 -25.968 1.00 94.38 397 LEU A N 1
ATOM 3017 C CA . LEU A 1 397 ? 12.495 -9.960 -24.882 1.00 94.38 397 LEU A CA 1
ATOM 3018 C C . LEU A 1 397 ? 12.727 -9.291 -23.522 1.00 94.38 397 LEU A C 1
ATOM 3020 O O . LEU A 1 397 ? 11.779 -9.096 -22.766 1.00 94.38 397 LEU A O 1
ATOM 3024 N N . SER A 1 398 ? 13.973 -8.915 -23.218 1.00 92.19 398 SER A N 1
ATOM 3025 C CA . SER A 1 398 ? 14.306 -8.266 -21.944 1.00 92.19 398 SER A CA 1
ATOM 3026 C C . SER A 1 398 ? 13.568 -6.935 -21.763 1.00 92.19 398 SER A C 1
ATOM 3028 O O . SER A 1 398 ? 12.946 -6.714 -20.726 1.00 92.19 398 SER A O 1
ATOM 3030 N N . CYS A 1 399 ? 13.545 -6.080 -22.787 1.00 93.31 399 CYS A N 1
ATOM 3031 C CA . CYS A 1 399 ? 12.839 -4.803 -22.726 1.00 93.31 399 CYS A CA 1
ATOM 3032 C C . CYS A 1 399 ? 11.317 -4.981 -22.704 1.00 93.31 399 CYS A C 1
ATOM 3034 O O . CYS A 1 399 ? 10.642 -4.254 -21.980 1.00 93.31 399 CYS A O 1
ATOM 3036 N N . ALA A 1 400 ? 10.775 -5.981 -23.408 1.00 95.75 400 ALA A N 1
ATOM 3037 C CA . ALA A 1 400 ? 9.352 -6.313 -23.340 1.00 95.75 400 ALA A CA 1
ATOM 3038 C C . ALA A 1 400 ? 8.916 -6.673 -21.912 1.00 95.75 400 ALA A C 1
ATOM 3040 O O . ALA A 1 400 ? 7.848 -6.245 -21.482 1.00 95.75 400 ALA A O 1
ATOM 3041 N N . VAL A 1 401 ? 9.747 -7.405 -21.157 1.00 96.06 401 VAL A N 1
ATOM 3042 C CA . VAL A 1 401 ? 9.465 -7.740 -19.751 1.00 96.06 401 VAL A CA 1
ATOM 3043 C C . VAL A 1 401 ? 9.374 -6.482 -18.886 1.00 96.06 401 VAL A C 1
ATOM 3045 O O . VAL A 1 401 ? 8.419 -6.356 -18.122 1.00 96.06 401 VAL A O 1
ATOM 3048 N N . PHE A 1 402 ? 10.300 -5.527 -19.019 1.00 94.69 402 PHE A N 1
ATOM 3049 C CA . PHE A 1 402 ? 10.249 -4.280 -18.240 1.00 94.69 402 PHE A CA 1
ATOM 3050 C C . PHE A 1 402 ? 9.066 -3.397 -18.623 1.00 94.69 402 PHE A C 1
ATOM 3052 O O . PHE A 1 402 ? 8.357 -2.905 -17.747 1.00 94.69 402 PHE A O 1
ATOM 3059 N N . VAL A 1 403 ? 8.783 -3.261 -19.919 1.00 96.06 403 VAL A N 1
ATOM 3060 C CA . VAL A 1 403 ? 7.589 -2.553 -20.398 1.00 96.06 403 VAL A CA 1
ATOM 3061 C C . VAL A 1 403 ? 6.316 -3.194 -19.828 1.00 96.06 403 VAL A C 1
ATOM 3063 O O . VAL A 1 403 ? 5.460 -2.491 -19.290 1.00 96.06 403 VAL A O 1
ATOM 3066 N N . ALA A 1 404 ? 6.204 -4.525 -19.874 1.00 96.50 404 ALA A N 1
ATOM 3067 C CA . ALA A 1 404 ? 5.068 -5.250 -19.309 1.00 96.50 404 ALA A CA 1
ATOM 3068 C C . ALA A 1 404 ? 4.955 -5.055 -17.790 1.00 96.50 404 ALA A C 1
ATOM 3070 O O . ALA A 1 404 ? 3.858 -4.831 -17.282 1.00 96.50 404 ALA A O 1
ATOM 3071 N N . LEU A 1 405 ? 6.078 -5.081 -17.068 1.00 94.12 405 LEU A N 1
ATOM 3072 C CA . LEU A 1 405 ? 6.116 -4.852 -15.626 1.00 94.12 405 LEU A CA 1
ATOM 3073 C C . LEU A 1 405 ? 5.637 -3.440 -15.257 1.00 94.12 405 LEU A C 1
ATOM 3075 O O . LEU A 1 405 ? 4.882 -3.286 -14.298 1.00 94.12 405 LEU A O 1
ATOM 3079 N N . ARG A 1 406 ? 6.007 -2.418 -16.040 1.00 93.12 406 ARG A N 1
ATOM 3080 C CA . ARG A 1 406 ? 5.543 -1.032 -15.856 1.00 93.12 406 ARG A CA 1
ATOM 3081 C C . ARG A 1 406 ? 4.037 -0.900 -16.034 1.00 93.12 406 ARG A C 1
ATOM 3083 O O . ARG A 1 406 ? 3.372 -0.337 -15.165 1.00 93.12 406 ARG A O 1
ATOM 3090 N N . PHE A 1 407 ? 3.493 -1.444 -17.123 1.00 95.25 407 PHE A N 1
ATOM 3091 C CA . PHE A 1 407 ? 2.045 -1.447 -17.334 1.00 95.25 407 PHE A CA 1
ATOM 3092 C C . PHE A 1 407 ? 1.322 -2.256 -16.259 1.00 95.25 407 PHE A C 1
ATOM 3094 O O . PHE A 1 407 ? 0.306 -1.801 -15.741 1.00 95.25 407 PHE A O 1
ATOM 3101 N N . GLY A 1 408 ? 1.868 -3.410 -15.870 1.00 94.38 408 GLY A N 1
ATOM 3102 C CA . GLY A 1 408 ? 1.336 -4.230 -14.786 1.00 94.38 408 GLY A CA 1
ATOM 3103 C C . GLY A 1 408 ? 1.269 -3.469 -13.463 1.00 94.38 408 GLY A C 1
ATOM 3104 O O . GLY A 1 408 ? 0.232 -3.487 -12.804 1.00 94.38 408 GLY A O 1
ATOM 3105 N N . LEU A 1 409 ? 2.327 -2.735 -13.107 1.00 91.81 409 LEU A N 1
ATOM 3106 C CA . LEU A 1 409 ? 2.352 -1.887 -11.916 1.00 91.81 409 LEU A CA 1
ATOM 3107 C C . LEU A 1 409 ? 1.307 -0.766 -11.991 1.00 91.81 409 LEU A C 1
ATOM 3109 O O . LEU A 1 409 ? 0.590 -0.539 -11.018 1.00 91.81 409 LEU A O 1
ATOM 3113 N N . ALA A 1 410 ? 1.186 -0.086 -13.133 1.00 92.81 410 ALA A N 1
ATOM 3114 C CA . ALA A 1 410 ? 0.194 0.972 -13.321 1.00 92.81 410 ALA A CA 1
ATOM 3115 C C . ALA A 1 410 ? -1.244 0.439 -13.199 1.00 92.81 410 ALA A C 1
ATOM 3117 O O . ALA A 1 410 ? -2.058 1.020 -12.483 1.00 92.81 410 ALA A O 1
ATOM 3118 N N . VAL A 1 411 ? -1.549 -0.695 -13.840 1.00 95.12 411 VAL A N 1
ATOM 3119 C CA . VAL A 1 411 ? -2.860 -1.360 -13.751 1.00 95.12 411 VAL A CA 1
ATOM 3120 C C . VAL A 1 411 ? -3.151 -1.803 -12.318 1.00 95.12 411 VAL A C 1
ATOM 3122 O O . VAL A 1 411 ? -4.249 -1.560 -11.823 1.00 95.12 411 VAL A O 1
ATOM 3125 N N . LEU A 1 412 ? -2.173 -2.399 -11.630 1.00 91.12 412 LEU A N 1
ATOM 3126 C CA . LEU A 1 412 ? -2.314 -2.809 -10.233 1.00 91.12 412 LEU A CA 1
ATOM 3127 C C . LEU A 1 412 ? -2.617 -1.609 -9.326 1.00 91.12 412 LEU A C 1
ATOM 3129 O O . LEU A 1 412 ? -3.538 -1.675 -8.517 1.00 91.12 412 LEU A O 1
ATOM 3133 N N . LEU A 1 413 ? -1.886 -0.502 -9.479 1.00 89.44 413 LEU A N 1
ATOM 3134 C CA . LEU A 1 413 ? -2.124 0.718 -8.704 1.00 89.44 413 LEU A CA 1
ATOM 3135 C C . LEU A 1 413 ? -3.501 1.318 -8.993 1.00 89.44 413 LEU A C 1
ATOM 3137 O O . LEU A 1 413 ? -4.215 1.669 -8.058 1.00 89.44 413 LEU A O 1
ATOM 3141 N N . MET A 1 414 ? -3.907 1.386 -10.263 1.00 90.81 414 MET A N 1
ATOM 3142 C CA . MET A 1 414 ? -5.247 1.843 -10.641 1.00 90.81 414 MET A CA 1
ATOM 3143 C C . MET A 1 414 ? -6.339 0.958 -10.041 1.00 90.81 414 MET A C 1
ATOM 3145 O O . MET A 1 414 ? -7.346 1.474 -9.566 1.00 90.81 414 MET A O 1
ATOM 3149 N N . HIS A 1 415 ? -6.133 -0.360 -10.010 1.00 90.56 415 HIS A N 1
ATOM 3150 C CA . HIS A 1 415 ? -7.061 -1.290 -9.378 1.00 90.56 415 HIS A CA 1
ATOM 3151 C C . HIS A 1 415 ? -7.154 -1.065 -7.863 1.00 90.56 415 HIS A C 1
ATOM 3153 O O . HIS A 1 415 ? -8.255 -0.986 -7.329 1.00 90.56 415 HIS A O 1
ATOM 3159 N N . VAL A 1 416 ? -6.023 -0.876 -7.176 1.00 86.19 416 VAL A N 1
ATOM 3160 C CA . VAL A 1 416 ? -5.997 -0.554 -5.738 1.00 86.19 416 VAL A CA 1
ATOM 3161 C C . VAL A 1 416 ? -6.713 0.769 -5.449 1.00 86.19 416 VAL A C 1
ATOM 3163 O O . VAL A 1 416 ? -7.509 0.839 -4.515 1.00 86.19 416 VAL A O 1
ATOM 3166 N N . VAL A 1 417 ? -6.480 1.806 -6.260 1.00 87.44 417 VAL A N 1
ATOM 3167 C CA . VAL A 1 417 ? -7.177 3.097 -6.133 1.00 87.44 417 VAL A CA 1
ATOM 3168 C C . VAL A 1 417 ? -8.674 2.935 -6.387 1.00 87.44 417 VAL A C 1
ATOM 3170 O O . VAL A 1 417 ? -9.472 3.483 -5.635 1.00 87.44 417 VAL A O 1
ATOM 3173 N N . PHE A 1 418 ? -9.065 2.168 -7.405 1.00 91.31 418 PHE A N 1
ATOM 3174 C CA . PHE A 1 418 ? -10.469 1.887 -7.695 1.00 91.31 418 PHE A CA 1
ATOM 3175 C C . PHE A 1 418 ? -11.159 1.193 -6.517 1.00 91.31 418 PHE A C 1
ATOM 3177 O O . PHE A 1 418 ? -12.214 1.652 -6.098 1.00 91.31 418 PHE A O 1
ATOM 3184 N N . LEU A 1 419 ? -10.539 0.161 -5.934 1.00 87.94 419 LEU A N 1
ATOM 3185 C CA . LEU A 1 419 ? -11.067 -0.519 -4.746 1.00 87.94 419 LEU A CA 1
ATOM 3186 C C . LEU A 1 419 ? -11.195 0.433 -3.550 1.00 87.94 419 LEU A C 1
ATOM 3188 O O . LEU A 1 419 ? -12.196 0.402 -2.844 1.00 87.94 419 LEU A O 1
ATOM 3192 N N . ALA A 1 420 ? -10.211 1.310 -3.336 1.00 83.81 420 ALA A N 1
ATOM 3193 C CA . ALA A 1 420 ? -10.273 2.301 -2.265 1.00 83.81 420 ALA A CA 1
ATOM 3194 C C . ALA A 1 420 ? -11.396 3.332 -2.486 1.00 83.81 420 ALA A C 1
ATOM 3196 O O . ALA A 1 420 ? -12.086 3.705 -1.541 1.00 83.81 420 ALA A O 1
ATOM 3197 N N . LEU A 1 421 ? -11.593 3.793 -3.725 1.00 87.69 421 LEU A N 1
ATOM 3198 C CA . LEU A 1 421 ? -12.661 4.732 -4.069 1.00 87.69 421 LEU A CA 1
ATOM 3199 C C . LEU A 1 421 ? -14.043 4.090 -3.964 1.00 87.69 421 LEU A C 1
ATOM 3201 O O . LEU A 1 421 ? -14.943 4.720 -3.414 1.00 87.69 421 LEU A O 1
ATOM 3205 N N . ASP A 1 422 ? -14.205 2.866 -4.465 1.00 89.00 422 ASP A N 1
ATOM 3206 C CA . ASP A 1 422 ? -15.445 2.095 -4.348 1.00 89.00 422 ASP A CA 1
ATOM 3207 C C . ASP A 1 422 ? -15.840 1.936 -2.876 1.00 89.00 422 ASP A C 1
ATOM 3209 O O . ASP A 1 422 ? -16.974 2.217 -2.497 1.00 89.00 422 ASP A O 1
ATOM 3213 N N . GLU A 1 423 ? -14.865 1.643 -2.015 1.00 83.19 423 GLU A N 1
ATOM 3214 C CA . GLU A 1 423 ? -15.079 1.532 -0.576 1.00 83.19 423 GLU A CA 1
ATOM 3215 C C . GLU A 1 423 ? -15.535 2.853 0.067 1.00 83.19 423 GLU A C 1
ATOM 3217 O O . GLU A 1 423 ? -16.489 2.891 0.847 1.00 83.19 423 GLU A O 1
ATOM 3222 N N . ILE A 1 424 ? -14.900 3.970 -0.299 1.00 81.38 424 ILE A N 1
ATOM 3223 C CA . ILE A 1 424 ? -15.288 5.302 0.186 1.00 81.38 424 ILE A CA 1
ATOM 3224 C C . ILE A 1 424 ? -16.712 5.655 -0.271 1.00 81.38 424 ILE A C 1
ATOM 3226 O O . ILE A 1 424 ? -17.501 6.189 0.514 1.00 81.38 424 ILE A O 1
ATOM 3230 N N . GLN A 1 425 ? -17.063 5.354 -1.525 1.00 86.81 425 GLN A N 1
ATOM 3231 C CA . GLN A 1 425 ? -18.404 5.603 -2.063 1.00 86.81 425 GLN A CA 1
ATOM 3232 C C . GLN A 1 425 ? -19.452 4.721 -1.381 1.00 86.81 425 GLN A C 1
ATOM 3234 O O . GLN A 1 425 ? -20.522 5.210 -1.005 1.00 86.81 425 GLN A O 1
ATOM 3239 N N . LEU A 1 426 ? -19.127 3.447 -1.152 1.00 84.50 426 LEU A N 1
ATOM 3240 C CA . LEU A 1 426 ? -19.989 2.513 -0.444 1.00 84.50 426 LEU A CA 1
ATOM 3241 C C . LEU A 1 426 ? -20.292 3.021 0.970 1.00 84.50 426 LEU A C 1
ATOM 3243 O O . LEU A 1 426 ? -21.460 3.068 1.360 1.00 84.50 426 LEU A O 1
ATOM 3247 N N . HIS A 1 427 ? -19.286 3.492 1.709 1.00 76.12 427 HIS A N 1
ATOM 3248 C CA . HIS A 1 427 ? -19.493 4.084 3.032 1.00 76.12 427 HIS A CA 1
ATOM 3249 C C . HIS A 1 427 ? -20.333 5.357 2.993 1.00 76.12 427 HIS A C 1
ATOM 3251 O O . HIS A 1 427 ? -21.260 5.499 3.793 1.00 76.12 427 HIS A O 1
ATOM 3257 N N . ARG A 1 428 ? -20.076 6.250 2.032 1.00 80.19 428 ARG A N 1
ATOM 3258 C CA . ARG A 1 428 ? -20.862 7.479 1.876 1.00 80.19 428 ARG A CA 1
ATOM 3259 C C . ARG A 1 428 ? -22.337 7.185 1.587 1.00 80.19 428 ARG A C 1
ATOM 3261 O O . ARG A 1 428 ? -23.208 7.886 2.089 1.00 80.19 428 ARG A O 1
ATOM 3268 N N . SER A 1 429 ? -22.625 6.125 0.831 1.00 81.00 429 SER A N 1
ATOM 3269 C CA . SER A 1 429 ? -24.000 5.716 0.512 1.00 81.00 429 SER A CA 1
ATOM 3270 C C . SER A 1 429 ? -24.763 5.084 1.689 1.00 81.00 429 SER A C 1
ATOM 3272 O O . SER A 1 429 ? -25.992 5.111 1.689 1.00 81.00 429 SER A O 1
ATOM 3274 N N . ARG A 1 430 ? -24.063 4.541 2.701 1.00 73.00 430 ARG A N 1
ATOM 3275 C CA . ARG A 1 430 ? -24.670 3.861 3.867 1.00 73.00 430 ARG A CA 1
ATOM 3276 C C . ARG A 1 430 ? -24.967 4.785 5.053 1.00 73.00 430 ARG A C 1
ATOM 3278 O O . ARG A 1 430 ? -25.836 4.460 5.858 1.00 73.00 430 ARG A O 1
ATOM 3285 N N . MET A 1 431 ? -24.315 5.946 5.149 1.00 60.56 431 MET A N 1
ATOM 3286 C CA . MET A 1 431 ? -24.525 6.891 6.257 1.00 60.56 431 MET A CA 1
ATOM 3287 C C . MET A 1 431 ? -25.942 7.503 6.397 1.00 60.56 431 MET A C 1
ATOM 3289 O O . MET A 1 431 ? -26.342 7.731 7.539 1.00 60.56 431 MET A O 1
ATOM 3293 N N . PRO A 1 432 ? -26.773 7.719 5.351 1.00 54.03 432 PRO A N 1
ATOM 3294 C CA . PRO A 1 432 ? -28.046 8.424 5.545 1.00 54.03 432 PRO A CA 1
ATOM 3295 C C . PRO A 1 432 ? -29.145 7.614 6.259 1.00 54.03 432 PRO A C 1
ATOM 3297 O O . PRO A 1 432 ? -30.157 8.194 6.641 1.00 54.03 432 PRO A O 1
ATOM 3300 N N . LEU A 1 433 ? -28.982 6.303 6.481 1.00 53.47 433 LEU A N 1
ATOM 3301 C CA . LEU A 1 433 ? -30.022 5.479 7.124 1.00 53.47 433 LEU A CA 1
ATOM 3302 C C . LEU A 1 433 ? -29.897 5.376 8.654 1.00 53.47 433 LEU A C 1
ATOM 3304 O O . LEU A 1 433 ? -30.882 5.057 9.315 1.00 53.47 433 LEU A O 1
ATOM 3308 N N . LEU A 1 434 ? -28.734 5.700 9.231 1.00 52.03 434 LEU A N 1
ATOM 3309 C CA . LEU A 1 434 ? -28.533 5.751 10.691 1.00 52.03 434 LEU A CA 1
ATOM 3310 C C . LEU A 1 434 ? -28.738 7.160 11.281 1.00 52.03 434 LEU A C 1
ATOM 3312 O O . LEU A 1 434 ? -28.712 7.324 12.497 1.00 52.03 434 LEU A O 1
ATOM 3316 N N . GLY A 1 435 ? -29.040 8.159 10.439 1.00 48.19 435 GLY A N 1
ATOM 3317 C CA . GLY A 1 435 ? -29.457 9.511 10.842 1.00 48.19 435 GLY A CA 1
ATOM 3318 C C . GLY A 1 435 ? -30.832 9.587 11.526 1.00 48.19 435 GLY A C 1
ATOM 3319 O O . GLY A 1 435 ? -31.297 10.672 11.873 1.00 48.19 435 GLY A O 1
ATOM 3320 N N . GLY A 1 436 ? -31.492 8.449 11.757 1.00 47.81 436 GLY A N 1
ATOM 3321 C CA . GLY A 1 436 ? -32.670 8.352 12.614 1.00 47.81 436 GLY A CA 1
ATOM 3322 C C . GLY A 1 436 ? -32.302 8.368 14.102 1.00 47.81 436 GLY A C 1
ATOM 3323 O O . GLY A 1 436 ? -32.269 7.323 14.739 1.00 47.81 436 GLY A O 1
ATOM 3324 N N . SER A 1 437 ? -32.060 9.555 14.662 1.00 45.69 437 SER A N 1
ATOM 3325 C CA . SER A 1 437 ? -32.256 9.876 16.093 1.00 45.69 437 SER A CA 1
ATOM 3326 C C . SER A 1 437 ? -31.583 8.984 17.159 1.00 45.69 437 SER A C 1
ATOM 3328 O O . SER A 1 437 ? -32.222 8.645 18.154 1.00 45.69 437 SER A O 1
ATOM 3330 N N . ILE A 1 438 ? -30.288 8.660 17.050 1.00 49.47 438 ILE A N 1
ATOM 3331 C CA . ILE A 1 438 ? -29.565 8.007 18.174 1.00 49.47 438 ILE A CA 1
ATOM 3332 C C . ILE A 1 438 ? -29.046 9.027 19.221 1.00 49.47 438 ILE A C 1
ATOM 3334 O O . ILE A 1 438 ? -28.650 8.660 20.326 1.00 49.47 438 ILE A O 1
ATOM 3338 N N . LEU A 1 439 ? -29.162 10.333 18.966 1.00 45.03 439 LEU A N 1
ATOM 3339 C CA . LEU A 1 439 ? -29.021 11.382 19.988 1.00 45.03 439 LEU A CA 1
ATOM 3340 C C . LEU A 1 439 ? -30.322 12.209 20.012 1.00 45.03 439 LEU A C 1
ATOM 3342 O O . LEU A 1 439 ? -30.670 12.744 18.959 1.00 45.03 439 LEU A O 1
ATOM 3346 N N . PRO A 1 440 ? -31.081 12.282 21.137 1.00 47.44 440 PRO A N 1
ATOM 3347 C CA . PRO A 1 440 ? -30.580 12.322 22.512 1.00 47.44 440 PRO A CA 1
ATOM 3348 C C . PRO A 1 440 ? -31.378 11.455 23.520 1.00 47.44 440 PRO A C 1
ATOM 3350 O O . PRO A 1 440 ? -32.359 11.907 24.111 1.00 47.44 440 PRO A O 1
ATOM 3353 N N . VAL A 1 441 ? -30.922 10.235 23.836 1.00 49.34 441 VAL A N 1
ATOM 3354 C CA . VAL A 1 441 ? -31.369 9.560 25.083 1.00 49.34 441 VAL A CA 1
ATOM 3355 C C . VAL A 1 441 ? -30.539 10.032 26.287 1.00 49.34 441 VAL A C 1
ATOM 3357 O O . VAL A 1 441 ? -31.050 10.103 27.404 1.00 49.34 441 VAL A O 1
ATOM 3360 N N . TYR A 1 442 ? -29.293 10.468 26.071 1.00 47.97 442 TYR A N 1
ATOM 3361 C CA . TYR A 1 442 ? -28.438 10.965 27.157 1.00 47.97 442 TYR A CA 1
ATOM 3362 C C . TYR A 1 442 ? -28.808 12.388 27.623 1.00 47.97 442 TYR A C 1
ATOM 3364 O O . TYR A 1 442 ? -28.710 12.704 28.807 1.00 47.97 442 TYR A O 1
ATOM 3372 N N . GLU A 1 443 ? -29.326 13.235 26.729 1.00 48.25 443 GLU A N 1
ATOM 3373 C CA . GLU A 1 443 ? -29.719 14.613 27.076 1.00 48.25 443 GLU A CA 1
ATOM 3374 C C . GLU A 1 443 ? -31.042 14.667 27.865 1.00 48.25 443 GLU A C 1
ATOM 3376 O O . GLU A 1 443 ? -31.242 15.548 28.705 1.00 48.25 443 GLU A O 1
ATOM 3381 N N . ALA A 1 444 ? -31.915 13.665 27.693 1.00 51.75 444 ALA A N 1
ATOM 3382 C CA . ALA A 1 444 ? -33.146 13.531 28.473 1.00 51.75 444 ALA A CA 1
ATOM 3383 C C . ALA A 1 444 ? -32.890 13.113 29.937 1.00 51.75 444 ALA A C 1
ATOM 3385 O O . ALA A 1 444 ? -33.641 13.520 30.829 1.00 51.75 444 ALA A O 1
ATOM 3386 N N . ALA A 1 445 ? -31.823 12.351 30.212 1.00 54.25 445 ALA A N 1
ATOM 3387 C CA . ALA A 1 445 ? -31.444 11.976 31.577 1.00 54.25 445 ALA A CA 1
ATOM 3388 C C . ALA A 1 445 ? -30.848 13.166 32.352 1.00 54.25 445 ALA A C 1
ATOM 3390 O O . ALA A 1 445 ? -31.236 13.416 33.492 1.00 54.25 445 ALA A O 1
ATOM 3391 N N . ILE A 1 446 ? -30.003 13.975 31.703 1.00 54.47 446 ILE A N 1
ATOM 3392 C CA . ILE A 1 446 ? -29.379 15.154 32.329 1.00 54.47 446 ILE A CA 1
ATOM 3393 C C . ILE A 1 446 ? -30.388 16.312 32.499 1.00 54.47 446 ILE A C 1
ATOM 3395 O O . ILE A 1 446 ? -30.360 17.019 33.512 1.00 54.47 446 ILE A O 1
ATOM 3399 N N . SER A 1 447 ? -31.353 16.473 31.582 1.00 51.97 447 SER A N 1
ATOM 3400 C CA . SER A 1 447 ? -32.430 17.472 31.733 1.00 51.97 447 SER A CA 1
ATOM 3401 C C . SER A 1 447 ? -33.423 17.148 32.860 1.00 51.97 447 SER A C 1
ATOM 3403 O O . SER A 1 447 ? -33.971 18.057 33.494 1.00 51.97 447 SER A O 1
ATOM 3405 N N . ARG A 1 448 ? -33.667 15.867 33.176 1.00 53.41 448 ARG A N 1
ATOM 3406 C CA . ARG A 1 448 ? -34.537 15.507 34.315 1.00 53.41 448 ARG A CA 1
ATOM 3407 C C . ARG A 1 448 ? -33.881 15.762 35.668 1.00 53.41 448 ARG A C 1
ATOM 3409 O O . ARG A 1 448 ? -34.575 16.159 36.599 1.00 53.41 448 ARG A O 1
ATOM 3416 N N . GLU A 1 449 ? -32.567 15.611 35.775 1.00 54.03 449 GLU A N 1
ATOM 3417 C CA . GLU A 1 449 ? -31.865 15.845 37.038 1.00 54.03 449 GLU A CA 1
ATOM 3418 C C . GLU A 1 449 ? -31.684 17.348 37.322 1.00 54.03 449 GLU A C 1
ATOM 3420 O O . GLU A 1 449 ? -31.976 17.818 38.425 1.00 54.03 449 GLU A O 1
ATOM 3425 N N . THR A 1 450 ? -31.367 18.145 36.296 1.00 54.59 450 THR A N 1
ATOM 3426 C CA . THR A 1 450 ? -31.222 19.610 36.424 1.00 54.59 450 THR A CA 1
ATOM 3427 C C . THR A 1 450 ? -32.551 20.349 36.619 1.00 54.59 450 THR A C 1
ATOM 3429 O O . THR A 1 450 ? -32.607 21.321 37.377 1.00 54.59 450 THR A O 1
ATOM 3432 N N . SER A 1 451 ? -33.658 19.858 36.049 1.00 54.31 451 SER A N 1
ATOM 3433 C CA . SER A 1 451 ? -34.992 20.438 36.289 1.00 54.31 451 SER A CA 1
ATOM 3434 C C . SER A 1 451 ? -35.539 20.186 37.705 1.00 54.31 451 SER A C 1
ATOM 3436 O O . SER A 1 451 ? -36.435 20.908 38.152 1.00 54.31 451 SER A O 1
ATOM 3438 N N . SER A 1 452 ? -34.980 19.222 38.448 1.00 55.03 452 SER A N 1
ATOM 3439 C CA . SER A 1 452 ? -35.364 18.960 39.843 1.00 55.03 452 SER A CA 1
ATOM 3440 C C . SER A 1 452 ? -34.622 19.841 40.860 1.00 55.03 452 SER A C 1
ATOM 3442 O O . SER A 1 452 ? -35.174 20.160 41.914 1.00 55.03 452 SER A O 1
ATOM 3444 N N . ILE A 1 453 ? -33.416 20.314 40.523 1.00 57.69 453 ILE A N 1
ATOM 3445 C CA . ILE A 1 453 ? -32.570 21.119 41.421 1.00 57.69 453 ILE A CA 1
ATOM 3446 C C . ILE A 1 453 ? -32.916 22.617 41.348 1.00 57.69 453 ILE A C 1
ATOM 3448 O O . ILE A 1 453 ? -32.760 23.336 42.333 1.00 57.69 453 ILE A O 1
ATOM 3452 N N . PHE A 1 454 ? -33.492 23.099 40.242 1.00 54.00 454 PHE A N 1
ATOM 3453 C CA . PHE A 1 454 ? -33.796 24.528 40.063 1.00 54.00 454 PHE A CA 1
ATOM 3454 C C . PHE A 1 454 ? -35.165 24.989 40.617 1.00 54.00 454 PHE A C 1
ATOM 3456 O O . PHE A 1 454 ? -35.576 26.126 40.400 1.00 54.00 454 PHE A O 1
ATOM 3463 N N . LYS A 1 455 ? -35.905 24.143 41.352 1.00 54.09 455 LYS A N 1
ATOM 3464 C CA . LYS A 1 455 ? -37.257 24.476 41.864 1.00 54.09 455 LYS A CA 1
ATOM 3465 C C . LYS A 1 455 ? -37.340 24.957 43.320 1.00 54.09 455 LYS A C 1
ATOM 3467 O O . LYS A 1 455 ? -38.446 25.092 43.840 1.00 54.09 455 LYS A O 1
ATOM 3472 N N . ARG A 1 456 ? -36.227 25.263 43.996 1.00 55.16 456 ARG A N 1
ATOM 3473 C CA . ARG A 1 456 ? -36.262 25.857 45.349 1.00 55.16 456 ARG A CA 1
ATOM 3474 C C . ARG A 1 456 ? -35.212 26.946 45.546 1.00 55.16 456 ARG A C 1
ATOM 3476 O O . ARG A 1 456 ? -34.212 26.739 46.221 1.00 55.16 456 ARG A O 1
ATOM 3483 N N . THR A 1 457 ? -35.524 28.144 45.074 1.00 54.47 457 THR A N 1
ATOM 3484 C CA . THR A 1 457 ? -34.995 29.372 45.676 1.00 54.47 457 THR A CA 1
ATOM 3485 C C . THR A 1 457 ? -36.177 30.299 45.950 1.00 54.47 457 THR A C 1
ATOM 3487 O O . THR A 1 457 ? -36.798 30.785 45.006 1.00 54.47 457 THR A O 1
ATOM 3490 N N . PRO A 1 458 ? -36.566 30.511 47.221 1.00 57.59 458 PRO A N 1
ATOM 3491 C CA . PRO A 1 458 ? -37.557 31.519 47.559 1.00 57.59 458 PRO A CA 1
ATOM 3492 C C . PRO A 1 458 ? -36.964 32.899 47.266 1.00 57.59 458 PRO A C 1
ATOM 3494 O O . PRO A 1 458 ? -35.950 33.289 47.841 1.00 57.59 458 PRO A O 1
ATOM 3497 N N . THR A 1 459 ? -37.598 33.631 46.354 1.00 57.84 459 THR A N 1
ATOM 3498 C CA . THR A 1 459 ? -37.352 35.056 46.120 1.00 57.84 459 THR A CA 1
ATOM 3499 C C . THR A 1 459 ? -37.462 35.828 47.440 1.00 57.84 459 THR A C 1
ATOM 3501 O O . THR A 1 459 ? -38.534 35.799 48.057 1.00 57.84 459 THR A O 1
ATOM 3504 N N . PRO A 1 460 ? -36.406 36.530 47.890 1.00 54.91 460 PRO A N 1
ATOM 3505 C CA . PRO A 1 460 ? -36.510 37.417 49.036 1.00 54.91 460 PRO A CA 1
ATOM 3506 C C . PRO A 1 460 ? -37.378 38.625 48.666 1.00 54.91 460 PRO A C 1
ATOM 3508 O O . PRO A 1 460 ? -37.168 39.277 47.643 1.00 54.91 460 PRO A O 1
ATOM 3511 N N . ARG A 1 461 ? -38.382 38.897 49.508 1.00 52.62 461 ARG A N 1
ATOM 3512 C CA . ARG A 1 461 ? -39.183 40.125 49.471 1.00 52.62 461 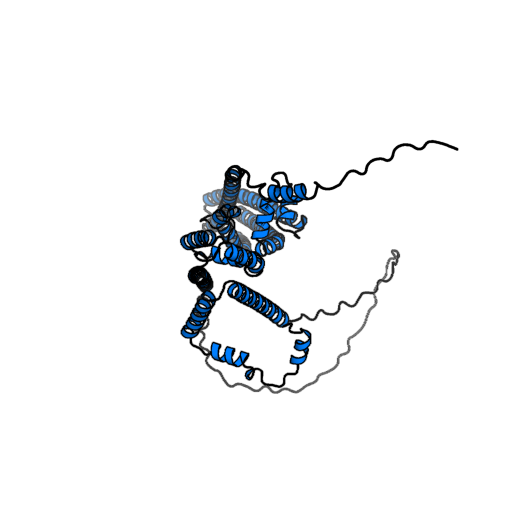ARG A CA 1
ATOM 3513 C C . ARG A 1 461 ? -38.253 41.333 49.548 1.00 52.62 461 ARG A C 1
ATOM 3515 O O . ARG A 1 461 ? -37.462 41.437 50.482 1.00 52.62 461 ARG A O 1
ATOM 3522 N N . ALA A 1 462 ? -38.407 42.243 48.595 1.00 54.53 462 ALA A N 1
ATOM 3523 C CA . ALA A 1 462 ? -37.842 43.579 48.667 1.00 54.53 462 ALA A CA 1
ATOM 3524 C C . ALA A 1 462 ? -38.394 44.310 49.908 1.00 54.53 462 ALA A C 1
ATOM 3526 O O . ALA A 1 462 ? -39.616 44.328 50.092 1.00 54.53 462 ALA A O 1
ATOM 3527 N N . PRO A 1 463 ? -37.539 44.901 50.759 1.00 58.25 463 PRO A N 1
ATOM 3528 C CA . PRO A 1 463 ? -37.989 45.874 51.733 1.00 58.25 463 PRO A CA 1
ATOM 3529 C C . PRO A 1 463 ? -38.279 47.207 51.035 1.00 58.25 463 PRO A C 1
ATOM 3531 O O . PRO A 1 463 ? -37.478 47.735 50.265 1.00 58.25 463 PRO A O 1
ATOM 3534 N N . SER A 1 464 ? -39.477 47.697 51.318 1.00 55.31 464 SER A N 1
ATOM 3535 C CA . SER A 1 464 ? -39.968 49.052 51.109 1.00 55.31 464 SER A CA 1
ATOM 3536 C C . SER A 1 464 ? -39.061 50.114 51.741 1.00 55.31 464 SER A C 1
ATOM 3538 O O . SER A 1 464 ? -38.550 49.898 52.836 1.00 55.31 464 SER A O 1
ATOM 3540 N N . GLU A 1 465 ? -38.953 51.248 51.041 1.00 52.22 465 GLU A N 1
ATOM 3541 C CA . GLU A 1 465 ? -38.888 52.635 51.544 1.00 52.22 465 GLU A CA 1
ATOM 3542 C C . GLU A 1 465 ? -38.120 52.942 52.839 1.00 52.22 465 GLU A C 1
ATOM 3544 O O . GLU A 1 465 ? -38.595 52.582 53.907 1.00 52.22 465 GLU A O 1
ATOM 3549 N N . VAL A 1 466 ? -37.068 53.773 52.737 1.00 51.22 466 VAL A N 1
ATOM 3550 C CA . VAL A 1 466 ? -36.776 54.962 53.587 1.00 51.22 466 VAL A CA 1
ATOM 3551 C C . VAL A 1 466 ? -35.831 55.852 52.744 1.00 51.22 466 VAL A C 1
ATOM 3553 O O . VAL A 1 466 ? -34.757 55.394 52.368 1.00 51.22 466 VAL A O 1
ATOM 3556 N N . SER A 1 467 ? -36.282 56.925 52.083 1.00 53.47 467 SER A N 1
ATOM 3557 C CA . SER A 1 467 ? -36.396 58.316 52.568 1.00 53.47 467 SER A CA 1
ATOM 3558 C C . SER A 1 467 ? -35.111 58.889 53.208 1.00 53.47 467 SER A C 1
ATOM 3560 O O . SER A 1 467 ? -34.588 58.378 54.185 1.00 53.47 467 SER A O 1
ATOM 3562 N N . ASP A 1 468 ? -34.667 60.010 52.635 1.00 51.28 468 ASP A N 1
ATOM 3563 C CA . ASP A 1 468 ? -34.080 61.161 53.327 1.00 51.28 468 ASP A CA 1
ATOM 3564 C C . ASP A 1 468 ? -32.587 61.238 53.727 1.00 51.28 468 ASP A C 1
ATOM 3566 O O . ASP A 1 468 ? -32.081 60.547 54.604 1.00 51.28 468 ASP A O 1
ATOM 3570 N N . PHE A 1 469 ? -31.992 62.304 53.163 1.00 48.69 469 PHE A N 1
ATOM 3571 C CA . PHE A 1 469 ? -31.148 63.338 53.786 1.00 48.69 469 PHE A CA 1
ATOM 3572 C C . PHE A 1 469 ? -29.609 63.302 53.621 1.00 48.69 469 PHE A C 1
ATOM 3574 O O . PHE A 1 469 ? -28.918 62.458 54.180 1.00 48.69 469 PHE A O 1
ATOM 3581 N N . PHE A 1 470 ? -29.158 64.393 52.971 1.00 52.16 470 PHE A N 1
ATOM 3582 C CA . PHE A 1 470 ? -27.833 65.029 52.831 1.00 52.16 470 PHE A CA 1
ATOM 3583 C C . PHE A 1 470 ? -26.737 64.379 51.983 1.00 52.16 470 PHE A C 1
ATOM 3585 O O . PHE A 1 470 ? -26.221 63.300 52.339 1.00 52.16 470 PHE A O 1
#

Secondary structure (DSSP, 8-state):
-PPPGGGGGGGTT--S-GGGSHHHHHHHHHHHS-HHHHHHHHHHHHHHHHTS-HHHHHHHHHHHHHHHHHHHHHHHHHHHHHS--------------------------------PPP--------------------TTSTTSSSSS-SSHHHHHHHHHHHHHHHHHHHTTGGGS-HHHHHHHHHHHHHHHHHHS-HHHHHHHHHHS-HHHHHHHHHHHHHTT-S-HHHHHHHHHHHSTTSHHHHHHHHHHHHHHHHHHHHHHHHHHHHHHHHHHHHTTSTT-HHHHHHHHHHHHHHHHHHHHHHHHHHHHHHHHHHHHH-HHHHHHHHHHS-TTS-HHHHHHHHSTT--HHHHHHHHHHHHHHHHHHHHHHHHHHHHHHHHHHHHHTT--HHHHHHHHHHHHHHHHHHHHHHHHHHHHHHHHHHHHHHGGGS-S--TTSHHHHHHHHHHHHTT--PPPPPPP------

pLDDT: mean 73.17, std 19.45, range [32.94, 97.38]